Protein AF-A0A9P3GKH2-F1 (afdb_monomer)

Organism: NCBI:txid48140

InterPro domains:
  IPR001810 F-box domain [PF00646] (248-284)
  IPR001810 F-box domain [PS50181] (245-292)

Sequence (426 aa):
MILDISRRHGLNSVARSFLEDTHLGYELDCVAIGHFDATGEYEPCYHHGRTLHPTGDDAVVRRVSADSNDGEFQSVVDFEYGARVERDAPSTCYTDHGGWPCNIWVHVACWAYLQEWLACPLLPRTGRAGTPLSLAGELYEVAASRYEPPAPRCGALPCIDYGGTLGAYMGTEGQNYILGSRRGVKHIVKALEDGLRGMQLAPAIRKDSRYWMWIRPDIWPRALHQGPQQPTQLYISSSTMAQTRAALCSLPNELFPELLQHCQLEDLFALASTCKELHARVLDRGSLAHTLQLSMADRSSPLRWTLPVPSLREEWLVACEAMQTWLPAGSTTPPTSANVTSPATLPPLPLFDPAFPLAAFLRAYRDSDSMRSRRRRWELIKQWDVLFANYRRDGWERDDFVPPGTTWALDRDGILVCQCVPTEAS

Structure (mmCIF, N/CA/C/O backbone):
data_AF-A0A9P3GKH2-F1
#
_entry.id   AF-A0A9P3GKH2-F1
#
loop_
_atom_site.group_PDB
_atom_site.id
_atom_site.type_symbol
_atom_site.label_atom_id
_atom_site.label_alt_id
_atom_site.label_comp_id
_atom_site.label_asym_id
_atom_site.label_entity_id
_atom_site.label_seq_id
_atom_site.pdbx_PDB_ins_code
_atom_site.Cartn_x
_atom_site.Cartn_y
_atom_site.Cartn_z
_atom_site.occupancy
_atom_site.B_iso_or_equiv
_atom_site.auth_seq_id
_atom_site.auth_comp_id
_atom_site.auth_asym_id
_atom_site.auth_atom_id
_atom_site.pdbx_PDB_model_num
ATOM 1 N N . MET A 1 1 ? -12.157 -32.258 1.226 1.00 44.72 1 MET A N 1
ATOM 2 C CA . MET A 1 1 ? -13.234 -31.934 2.190 1.00 44.72 1 MET A CA 1
ATOM 3 C C . MET A 1 1 ? -13.998 -30.673 1.795 1.00 44.72 1 MET A C 1
ATOM 5 O O . MET A 1 1 ? -15.153 -30.819 1.445 1.00 44.72 1 MET A O 1
ATOM 9 N N . ILE A 1 2 ? -13.402 -29.471 1.750 1.00 42.59 2 ILE A N 1
ATOM 10 C CA . ILE A 1 2 ? -14.130 -28.242 1.344 1.00 42.59 2 ILE A CA 1
ATOM 11 C C . ILE A 1 2 ? -14.608 -28.302 -0.113 1.00 42.59 2 ILE A C 1
ATOM 13 O O . ILE A 1 2 ? -15.770 -28.031 -0.358 1.00 42.59 2 ILE A O 1
ATOM 17 N N . LEU A 1 3 ? -13.784 -28.765 -1.061 1.00 46.28 3 LEU A N 1
ATOM 18 C CA . LEU A 1 3 ? -14.221 -28.982 -2.454 1.00 46.28 3 LEU A CA 1
ATOM 19 C C . LEU A 1 3 ? -15.366 -30.008 -2.583 1.00 46.28 3 LEU A C 1
ATOM 21 O O . LEU A 1 3 ? -16.217 -29.880 -3.458 1.00 46.28 3 LEU A O 1
ATOM 25 N N . ASP A 1 4 ? -15.411 -30.997 -1.686 1.00 46.62 4 ASP A N 1
ATOM 26 C CA . ASP A 1 4 ? -16.463 -32.022 -1.646 1.00 46.62 4 ASP A CA 1
ATOM 27 C C . ASP A 1 4 ? -17.753 -31.457 -1.010 1.00 46.62 4 ASP A C 1
ATOM 29 O O . ASP A 1 4 ? -18.847 -31.667 -1.521 1.00 46.62 4 ASP A O 1
ATOM 33 N N . ILE A 1 5 ? -17.630 -30.619 0.026 1.00 52.16 5 ILE A N 1
ATOM 34 C CA . ILE A 1 5 ? -18.734 -29.838 0.617 1.00 52.16 5 ILE A CA 1
ATOM 35 C C . ILE A 1 5 ? -19.288 -28.831 -0.407 1.00 52.16 5 ILE A C 1
ATOM 37 O O . ILE A 1 5 ? -20.499 -28.747 -0.592 1.00 52.16 5 ILE A O 1
ATOM 41 N N . SER A 1 6 ? -18.424 -28.113 -1.129 1.00 48.78 6 SER A N 1
ATOM 42 C CA . SER A 1 6 ? -18.820 -27.139 -2.150 1.00 48.78 6 SER A CA 1
ATOM 43 C C . SER A 1 6 ? -19.542 -27.780 -3.329 1.00 48.78 6 SER A C 1
ATOM 45 O O . SER A 1 6 ? -20.548 -27.231 -3.781 1.00 48.78 6 SER A O 1
ATOM 47 N N . ARG A 1 7 ? -19.099 -28.966 -3.780 1.00 54.03 7 ARG A N 1
ATOM 48 C CA . ARG A 1 7 ? -19.808 -29.750 -4.805 1.00 54.03 7 ARG A CA 1
ATOM 49 C C . ARG A 1 7 ? -21.143 -30.297 -4.302 1.00 54.03 7 ARG A C 1
ATOM 51 O O . ARG A 1 7 ? -22.130 -30.198 -5.021 1.00 54.03 7 ARG A O 1
ATOM 58 N N . ARG A 1 8 ? -21.203 -30.837 -3.080 1.00 50.38 8 ARG A N 1
ATOM 59 C CA . ARG A 1 8 ? -22.434 -31.428 -2.516 1.00 50.38 8 ARG A CA 1
ATOM 60 C C . ARG A 1 8 ? -23.511 -30.401 -2.165 1.00 50.38 8 ARG A C 1
ATOM 62 O O . ARG A 1 8 ? -24.679 -30.767 -2.096 1.00 50.38 8 ARG A O 1
ATOM 69 N N . HIS A 1 9 ? -23.141 -29.138 -1.946 1.00 53.62 9 HIS A N 1
ATOM 70 C CA . HIS A 1 9 ? -24.063 -28.098 -1.476 1.00 53.62 9 HIS A CA 1
ATOM 71 C C . HIS A 1 9 ? -24.265 -26.922 -2.446 1.00 53.62 9 HIS A C 1
ATOM 73 O O . HIS A 1 9 ? -24.820 -25.905 -2.042 1.00 53.62 9 HIS A O 1
ATOM 79 N N . GLY A 1 10 ? -23.852 -27.044 -3.716 1.00 47.72 10 GLY A N 1
ATOM 80 C CA . GLY A 1 10 ? -24.195 -26.064 -4.758 1.00 47.72 10 GLY A CA 1
ATOM 81 C C . GLY A 1 10 ? -23.563 -24.677 -4.582 1.00 47.72 10 GLY A C 1
ATOM 82 O O . GLY A 1 10 ? -24.136 -23.685 -5.016 1.00 47.72 10 GLY A O 1
ATOM 83 N N . LEU A 1 11 ? -22.381 -24.586 -3.961 1.00 52.72 11 LEU A N 1
ATOM 84 C CA . LEU A 1 11 ? -21.753 -23.305 -3.591 1.00 52.72 11 LEU A CA 1
ATOM 85 C C . LEU A 1 11 ? -21.110 -22.532 -4.767 1.00 52.72 11 LEU A C 1
ATOM 87 O O . LEU A 1 11 ? -20.625 -21.421 -4.571 1.00 52.72 11 LEU A O 1
ATOM 91 N N . ASN A 1 12 ? -21.129 -23.070 -5.993 1.00 49.34 12 ASN A N 1
ATOM 92 C CA . ASN A 1 12 ? -20.573 -22.393 -7.176 1.00 49.34 12 ASN A CA 1
ATOM 93 C C . ASN A 1 12 ? -21.386 -21.161 -7.616 1.00 49.34 12 ASN A C 1
ATOM 95 O O . ASN A 1 12 ? -20.806 -20.209 -8.128 1.00 49.34 12 ASN A O 1
ATOM 99 N N . SER A 1 13 ? -22.708 -21.142 -7.409 1.00 44.91 13 SER A N 1
ATOM 100 C CA . SER A 1 13 ? -23.535 -19.956 -7.703 1.00 44.91 13 SER A CA 1
ATOM 101 C C . SER A 1 13 ? -23.258 -18.804 -6.733 1.00 44.91 13 SER A C 1
ATOM 103 O O . SER A 1 13 ? -23.345 -17.639 -7.105 1.00 44.91 13 SER A O 1
ATOM 105 N N . VAL A 1 14 ? -22.861 -19.145 -5.508 1.00 48.16 14 VAL A N 1
ATOM 106 C CA . VAL A 1 14 ? -22.559 -18.214 -4.420 1.00 48.16 14 VAL A CA 1
ATOM 107 C C . VAL A 1 14 ? -21.261 -17.462 -4.699 1.00 48.16 14 VAL A C 1
ATOM 109 O O . VAL A 1 14 ? -21.218 -16.253 -4.537 1.00 48.16 14 VAL A O 1
ATOM 112 N N . ALA A 1 15 ? -20.228 -18.153 -5.193 1.00 47.22 15 ALA A N 1
ATOM 113 C CA . ALA A 1 15 ? -18.990 -17.512 -5.640 1.00 47.22 15 ALA A CA 1
ATOM 114 C C . ALA A 1 15 ? -19.215 -16.541 -6.817 1.00 47.22 15 ALA A C 1
ATOM 116 O O . ALA A 1 15 ? -18.562 -15.506 -6.880 1.00 47.22 15 ALA A O 1
ATOM 117 N N . ARG A 1 16 ? -20.168 -16.846 -7.713 1.00 42.97 16 ARG A N 1
ATOM 118 C CA . ARG A 1 16 ? -20.504 -16.006 -8.875 1.00 42.97 16 ARG A CA 1
ATOM 119 C C . ARG A 1 16 ? -21.238 -14.721 -8.503 1.00 42.97 16 ARG A C 1
ATOM 121 O O . ARG A 1 16 ? -20.823 -13.665 -8.954 1.00 42.97 16 ARG A O 1
ATOM 128 N N . SER A 1 17 ? -22.260 -14.786 -7.642 1.00 44.62 17 SER A N 1
ATOM 129 C CA . SER A 1 17 ? -22.976 -13.568 -7.225 1.00 44.62 17 SER A CA 1
ATOM 130 C C . SER A 1 17 ? -22.097 -12.619 -6.400 1.00 44.62 17 SER A C 1
ATOM 132 O O . SER A 1 17 ? -22.443 -11.460 -6.234 1.00 44.62 17 SER A O 1
ATOM 134 N N . PHE A 1 18 ? -20.968 -13.095 -5.856 1.00 50.97 18 PHE A N 1
ATOM 135 C CA . PHE A 1 18 ? -20.014 -12.247 -5.139 1.00 50.97 18 PHE A CA 1
ATOM 136 C C . PHE A 1 18 ? -19.066 -11.454 -6.043 1.00 50.97 18 PHE A C 1
ATOM 138 O O . PHE A 1 18 ? -18.484 -10.488 -5.561 1.00 50.97 18 PHE A O 1
ATOM 145 N N . LEU A 1 19 ? -18.904 -11.848 -7.309 1.00 46.91 19 LEU A N 1
ATOM 146 C CA . LEU A 1 19 ? -18.127 -11.086 -8.294 1.00 46.91 19 LEU A CA 1
ATOM 147 C C . LEU A 1 19 ? -18.939 -9.912 -8.868 1.00 46.91 19 LEU A C 1
ATOM 149 O O . LEU A 1 19 ? -18.368 -8.938 -9.336 1.00 46.91 19 LEU A O 1
ATOM 153 N N . GLU A 1 20 ? -20.270 -9.972 -8.797 1.00 45.22 20 GLU A N 1
ATOM 154 C CA . GLU A 1 20 ? -21.156 -8.948 -9.367 1.00 45.22 20 GLU A CA 1
ATOM 155 C C . GLU A 1 20 ? -21.265 -7.678 -8.489 1.00 45.22 20 GLU A C 1
ATOM 157 O O . GLU A 1 20 ? -21.517 -6.599 -9.017 1.00 45.22 20 GLU A O 1
ATOM 162 N N . ASP A 1 21 ? -20.975 -7.758 -7.182 1.00 44.16 21 ASP A N 1
ATOM 163 C CA . ASP A 1 21 ? -20.990 -6.615 -6.240 1.00 44.16 21 ASP A CA 1
ATOM 164 C C . ASP A 1 21 ? -19.694 -5.757 -6.270 1.00 44.16 21 ASP A C 1
ATOM 166 O O . ASP A 1 21 ? -19.539 -4.820 -5.482 1.00 44.16 21 ASP A O 1
ATOM 170 N N . THR A 1 22 ? -18.735 -6.064 -7.153 1.00 47.91 22 THR A N 1
ATOM 171 C CA . THR A 1 22 ? -17.371 -5.486 -7.168 1.00 47.91 22 THR A CA 1
ATOM 172 C C . THR A 1 22 ? -17.052 -4.574 -8.361 1.00 47.91 22 THR A C 1
ATOM 174 O O . THR A 1 22 ? -15.887 -4.387 -8.682 1.00 47.91 22 THR A O 1
ATOM 177 N N . HIS A 1 23 ? -18.043 -3.991 -9.041 1.00 45.94 23 HIS A N 1
ATOM 178 C CA . HIS A 1 23 ? -17.785 -3.263 -10.292 1.00 45.94 23 HIS A CA 1
ATOM 179 C C . HIS A 1 23 ? -18.143 -1.769 -10.243 1.00 45.94 23 HIS A C 1
ATOM 181 O O . HIS A 1 23 ? -19.222 -1.359 -10.670 1.00 45.94 23 HIS A O 1
ATOM 187 N N . LEU A 1 24 ? -17.196 -0.931 -9.812 1.00 47.22 24 LEU A N 1
ATOM 188 C CA . LEU A 1 24 ? -17.058 0.444 -10.307 1.00 47.22 24 LEU A CA 1
ATOM 189 C C . LEU A 1 24 ? -15.862 0.464 -11.276 1.00 47.22 24 LEU A C 1
ATOM 191 O O . LEU A 1 24 ? -14.770 0.024 -10.932 1.00 47.22 24 LEU A O 1
ATOM 195 N N . GLY A 1 25 ? -16.077 0.918 -12.515 1.00 46.69 25 GLY A N 1
ATOM 196 C CA . GLY A 1 25 ? -15.230 0.690 -13.705 1.00 46.69 25 GLY A CA 1
ATOM 197 C C . GLY A 1 25 ? -13.763 1.166 -13.703 1.00 46.69 25 GLY A C 1
ATOM 198 O O . GLY A 1 25 ? -13.163 1.213 -14.769 1.00 46.69 25 GLY A O 1
ATOM 199 N N . TYR A 1 26 ? -13.174 1.504 -12.554 1.00 50.78 26 TYR A N 1
ATOM 200 C CA . TYR A 1 26 ? -11.737 1.772 -12.378 1.00 50.78 26 TYR A CA 1
ATOM 201 C C . TYR A 1 26 ? -11.004 0.664 -11.604 1.00 50.78 26 TYR A C 1
ATOM 203 O O . TYR A 1 26 ? -9.780 0.692 -11.490 1.00 50.78 26 TYR A O 1
ATOM 211 N N . GLU A 1 27 ? -11.742 -0.314 -11.074 1.00 63.34 27 GLU A N 1
ATOM 212 C CA . GLU A 1 27 ? -11.226 -1.443 -10.285 1.00 63.34 27 GLU A CA 1
ATOM 213 C C . GLU A 1 27 ? -10.505 -2.509 -11.111 1.00 63.34 27 GLU A C 1
ATOM 215 O O . GLU A 1 27 ? -10.065 -3.511 -10.560 1.00 63.34 27 GLU A O 1
ATOM 220 N N . LEU A 1 28 ? -10.403 -2.320 -12.423 1.00 73.75 28 LEU A N 1
ATOM 221 C CA . LEU A 1 28 ? -9.695 -3.237 -13.305 1.00 73.75 28 LEU A CA 1
ATOM 222 C C . LEU A 1 28 ? -8.482 -2.581 -13.951 1.00 73.75 28 LEU A C 1
ATOM 224 O O . LEU A 1 28 ? -7.775 -3.244 -14.682 1.00 73.75 28 LEU A O 1
ATOM 228 N N . ASP A 1 29 ? -8.187 -1.306 -13.709 1.00 87.75 29 ASP A N 1
ATOM 229 C CA . ASP A 1 29 ? -6.991 -0.736 -14.320 1.00 87.75 29 ASP A CA 1
ATOM 230 C C . ASP A 1 29 ? -5.737 -1.133 -13.521 1.00 87.75 29 ASP A C 1
ATOM 232 O O . ASP A 1 29 ? -5.700 -1.137 -12.281 1.00 87.75 29 ASP A O 1
ATOM 236 N N . CYS A 1 30 ? -4.662 -1.395 -14.252 1.00 90.38 30 CYS A N 1
ATOM 237 C CA . CYS A 1 30 ? -3.324 -1.615 -13.730 1.00 90.38 30 CYS A CA 1
ATOM 238 C C . CYS A 1 30 ? -2.389 -0.479 -14.158 1.00 90.38 30 CYS A C 1
ATOM 240 O O . CYS A 1 30 ? -2.664 0.295 -15.072 1.00 90.38 30 CYS A O 1
ATOM 242 N N . VAL A 1 31 ? -1.270 -0.366 -13.457 1.00 92.69 31 VAL A N 1
ATOM 243 C CA . VAL A 1 31 ? -0.137 0.492 -13.787 1.00 92.69 31 VAL A CA 1
ATOM 244 C C . VAL A 1 31 ? 0.989 -0.431 -14.223 1.00 92.69 31 VAL A C 1
ATOM 246 O O . VAL A 1 31 ? 1.534 -1.156 -13.393 1.00 92.69 31 VAL A O 1
ATOM 249 N N . ALA A 1 32 ? 1.298 -0.428 -15.513 1.00 92.94 32 ALA A N 1
ATOM 250 C CA . ALA A 1 32 ? 2.441 -1.113 -16.090 1.00 92.94 32 ALA A CA 1
ATOM 251 C C . ALA A 1 32 ? 3.663 -0.183 -16.041 1.00 92.94 32 ALA A C 1
ATOM 253 O O . ALA A 1 32 ? 3.565 1.004 -16.360 1.00 92.94 32 ALA A O 1
ATOM 254 N N . ILE A 1 33 ? 4.802 -0.708 -15.601 1.00 93.81 33 ILE A N 1
ATOM 255 C CA . ILE A 1 33 ? 6.040 0.039 -15.383 1.00 93.81 33 ILE A CA 1
ATOM 256 C C . ILE A 1 33 ? 7.192 -0.745 -15.997 1.00 93.81 33 ILE A C 1
ATOM 258 O O . ILE A 1 33 ? 7.394 -1.912 -15.661 1.00 93.81 33 ILE A O 1
ATOM 262 N N . GLY A 1 34 ? 7.972 -0.092 -16.850 1.00 92.25 34 GLY A N 1
ATOM 263 C CA . GLY A 1 34 ? 9.185 -0.673 -17.407 1.00 92.25 34 GLY A CA 1
ATOM 264 C C . GLY A 1 34 ? 9.549 -0.081 -18.760 1.00 92.25 34 GLY A C 1
ATOM 265 O O . GLY A 1 34 ? 9.302 1.095 -19.010 1.00 92.25 34 GLY A O 1
ATOM 266 N N . HIS A 1 35 ? 10.159 -0.891 -19.614 1.00 89.75 35 HIS A N 1
ATOM 267 C CA . HIS A 1 35 ? 10.641 -0.497 -20.934 1.00 89.75 35 HIS A CA 1
ATOM 268 C C . HIS A 1 35 ? 9.861 -1.277 -21.973 1.00 89.75 35 HIS A C 1
ATOM 270 O O . HIS A 1 35 ? 9.882 -2.506 -21.973 1.00 89.75 35 HIS A O 1
ATOM 276 N N . PHE A 1 36 ? 9.116 -0.552 -22.798 1.00 88.44 36 PHE A N 1
ATOM 277 C CA . PHE A 1 36 ? 8.175 -1.127 -23.745 1.00 88.44 36 PHE A CA 1
ATOM 278 C C . PHE A 1 36 ? 8.579 -0.711 -25.154 1.00 88.44 36 PHE A C 1
ATOM 280 O O . PHE A 1 36 ? 8.615 0.492 -25.432 1.00 88.44 36 PHE A O 1
ATOM 287 N N . ASP A 1 37 ? 8.828 -1.683 -26.024 1.00 86.25 37 ASP A N 1
ATOM 288 C CA . ASP A 1 37 ? 9.099 -1.427 -27.434 1.00 86.25 37 ASP A CA 1
ATOM 289 C C . ASP A 1 37 ? 7.827 -0.977 -28.188 1.00 86.25 37 ASP A C 1
ATOM 291 O O . ASP A 1 37 ? 6.753 -0.742 -27.612 1.00 86.25 37 ASP A O 1
ATOM 295 N N . ALA A 1 38 ? 7.935 -0.852 -29.513 1.00 84.81 38 ALA A N 1
ATOM 296 C CA . ALA A 1 38 ? 6.815 -0.488 -30.379 1.00 84.81 38 ALA A CA 1
ATOM 297 C C . ALA A 1 38 ? 5.671 -1.523 -30.389 1.00 84.81 38 ALA A C 1
ATOM 299 O O . ALA A 1 38 ? 4.542 -1.175 -30.733 1.00 84.81 38 ALA A O 1
ATOM 300 N N . THR A 1 39 ? 5.951 -2.774 -30.020 1.00 85.62 39 THR A N 1
ATOM 301 C CA . THR A 1 39 ? 4.972 -3.861 -29.880 1.00 85.62 39 THR A CA 1
ATOM 302 C C . THR A 1 39 ? 4.416 -3.972 -28.461 1.00 85.62 39 THR A C 1
ATOM 304 O O . THR A 1 39 ? 3.519 -4.773 -28.215 1.00 85.62 39 THR A O 1
ATOM 307 N N . GLY A 1 40 ? 4.908 -3.149 -27.530 1.00 85.00 40 GLY A N 1
ATOM 308 C CA . GLY A 1 40 ? 4.523 -3.211 -26.129 1.00 85.00 40 GLY A CA 1
ATOM 309 C C . GLY A 1 40 ? 5.265 -4.264 -25.320 1.00 85.00 40 GLY A C 1
ATOM 310 O O . GLY A 1 40 ? 4.942 -4.431 -24.145 1.00 85.00 40 GLY A O 1
ATOM 311 N N . GLU A 1 41 ? 6.231 -4.959 -25.910 1.00 86.12 41 GLU A N 1
ATOM 312 C CA . GLU A 1 41 ? 7.030 -5.974 -25.237 1.00 86.12 41 GLU A CA 1
ATOM 313 C C . GLU A 1 41 ? 8.217 -5.373 -24.490 1.00 86.12 41 GLU A C 1
ATOM 315 O O . GLU A 1 41 ? 8.580 -4.211 -24.673 1.00 86.12 41 GLU A O 1
ATOM 320 N N . TYR A 1 42 ? 8.814 -6.164 -23.597 1.00 85.31 42 TYR A N 1
ATOM 321 C CA . TYR A 1 42 ? 10.015 -5.748 -22.886 1.00 85.31 42 TYR A CA 1
ATOM 322 C C . TYR A 1 42 ? 11.201 -5.574 -23.840 1.00 85.31 42 TYR A C 1
ATOM 324 O O . TYR A 1 42 ? 11.645 -6.543 -24.454 1.00 85.31 42 TYR A O 1
ATOM 332 N N . GLU A 1 43 ? 11.767 -4.366 -23.883 1.00 81.50 43 GLU A N 1
ATOM 333 C CA . GLU A 1 43 ? 12.958 -4.068 -24.681 1.00 81.50 43 GLU A CA 1
ATOM 334 C C . GLU A 1 43 ? 14.232 -4.133 -23.816 1.00 81.50 43 GLU A C 1
ATOM 336 O O . GLU A 1 43 ? 14.458 -3.254 -22.972 1.00 81.50 43 GLU A O 1
ATOM 341 N N . PRO A 1 44 ? 15.091 -5.158 -23.974 1.00 80.25 44 PRO A N 1
ATOM 342 C CA . PRO A 1 44 ? 16.379 -5.179 -23.302 1.00 80.25 44 PRO A CA 1
ATOM 343 C C . PRO A 1 44 ? 17.369 -4.215 -23.966 1.00 80.25 44 PRO A C 1
ATOM 345 O O . PRO A 1 44 ? 17.287 -3.893 -25.148 1.00 80.25 44 PRO A O 1
ATOM 348 N N . CYS A 1 45 ? 18.384 -3.813 -23.211 1.00 78.38 45 CYS A N 1
ATOM 349 C CA . CYS A 1 45 ? 19.492 -3.015 -23.714 1.00 78.38 45 CYS A CA 1
ATOM 350 C C . CYS A 1 45 ? 20.662 -3.906 -24.156 1.00 78.38 45 CYS A C 1
ATOM 352 O O . CYS A 1 45 ? 21.018 -4.860 -23.462 1.00 78.38 45 CYS A O 1
ATOM 354 N N . TYR A 1 46 ? 21.343 -3.551 -25.249 1.00 79.62 46 TYR A N 1
ATOM 355 C CA . TYR A 1 46 ? 22.556 -4.253 -25.687 1.00 79.62 46 TYR A CA 1
ATOM 356 C C . TYR A 1 46 ? 23.808 -3.402 -25.447 1.00 79.62 46 TYR A C 1
ATOM 358 O O . TYR A 1 46 ? 24.045 -2.382 -26.099 1.00 79.62 46 TYR A O 1
ATOM 366 N N . HIS A 1 47 ? 24.645 -3.841 -24.506 1.00 77.56 47 HIS A N 1
ATOM 367 C CA . HIS A 1 47 ? 25.888 -3.174 -24.121 1.00 77.56 47 HIS A CA 1
ATOM 368 C C . HIS A 1 47 ? 27.083 -4.091 -24.401 1.00 77.56 47 HIS A C 1
ATOM 370 O O . HIS A 1 47 ? 27.248 -5.127 -23.759 1.00 77.56 47 HIS A O 1
ATOM 376 N N . HIS A 1 48 ? 27.905 -3.739 -25.397 1.00 80.00 48 HIS A N 1
ATOM 377 C CA . HIS A 1 48 ? 29.069 -4.532 -25.829 1.00 80.00 48 HIS A CA 1
ATOM 378 C C . HIS A 1 48 ? 28.758 -6.021 -26.090 1.00 80.00 48 HIS A C 1
ATOM 380 O O . HIS A 1 48 ? 29.515 -6.910 -25.703 1.00 80.00 48 HIS A O 1
ATOM 386 N N . GLY A 1 49 ? 27.617 -6.306 -26.727 1.00 77.69 49 GLY A N 1
ATOM 387 C CA . GLY A 1 49 ? 27.178 -7.673 -27.030 1.00 77.69 49 GLY A CA 1
ATOM 388 C C . GLY A 1 49 ? 26.604 -8.444 -25.836 1.00 77.69 49 GLY A C 1
ATOM 389 O O . GLY A 1 49 ? 26.235 -9.605 -25.993 1.00 77.69 49 GLY A O 1
ATOM 390 N N . ARG A 1 50 ? 26.498 -7.816 -24.657 1.00 80.06 50 ARG A N 1
ATOM 391 C CA . ARG A 1 50 ? 25.760 -8.346 -23.506 1.00 80.06 50 ARG A CA 1
ATOM 392 C C . ARG A 1 50 ? 24.364 -7.743 -23.460 1.00 80.06 50 ARG A C 1
ATOM 394 O O . ARG A 1 50 ? 24.202 -6.533 -23.607 1.00 80.06 50 ARG A O 1
ATOM 401 N N . THR A 1 51 ? 23.374 -8.591 -23.224 1.00 82.38 51 THR A N 1
ATOM 402 C CA . THR A 1 51 ? 22.006 -8.169 -22.924 1.00 82.38 51 THR A CA 1
ATOM 403 C C . THR A 1 51 ? 21.952 -7.729 -21.465 1.00 82.38 51 THR A C 1
ATOM 405 O O . THR A 1 51 ? 22.210 -8.537 -20.576 1.00 82.38 51 THR A O 1
ATOM 408 N N . LEU A 1 52 ? 21.662 -6.453 -21.234 1.00 84.19 52 LEU A N 1
ATOM 409 C CA . LEU A 1 52 ? 21.514 -5.836 -19.919 1.00 84.19 52 LEU A CA 1
ATOM 410 C C . LEU A 1 52 ? 20.114 -5.237 -19.779 1.00 84.19 52 LEU A C 1
ATOM 412 O O . LEU A 1 52 ? 19.434 -4.937 -20.762 1.00 84.19 52 LEU A O 1
ATOM 416 N N . HIS A 1 53 ? 19.705 -5.004 -18.542 1.00 84.88 53 HIS A N 1
ATOM 417 C CA . HIS A 1 53 ? 18.477 -4.305 -18.224 1.00 84.88 53 HIS A CA 1
ATOM 418 C C . HIS A 1 53 ? 18.687 -2.787 -18.325 1.00 84.88 53 HIS A C 1
ATOM 420 O O . HIS A 1 53 ? 19.671 -2.256 -17.789 1.00 84.88 53 HIS A O 1
ATOM 426 N N . PRO A 1 54 ? 17.772 -2.053 -18.982 1.00 86.50 54 PRO A N 1
ATOM 427 C CA . PRO A 1 54 ? 17.726 -0.606 -18.842 1.00 86.50 54 PRO A CA 1
ATOM 428 C C . PRO A 1 54 ? 17.572 -0.229 -17.360 1.00 86.50 54 PRO A C 1
ATOM 430 O O . PRO A 1 54 ? 16.996 -0.997 -16.589 1.00 86.50 54 PRO A O 1
ATOM 433 N N . THR A 1 55 ? 18.059 0.946 -16.959 1.00 88.94 55 THR A N 1
ATOM 434 C CA . THR A 1 55 ? 17.831 1.487 -15.606 1.00 88.94 55 THR A CA 1
ATOM 435 C C . THR A 1 55 ? 16.425 2.079 -15.470 1.00 88.94 55 THR A C 1
ATOM 437 O O . THR A 1 55 ? 15.697 2.259 -16.448 1.00 88.94 55 THR A O 1
A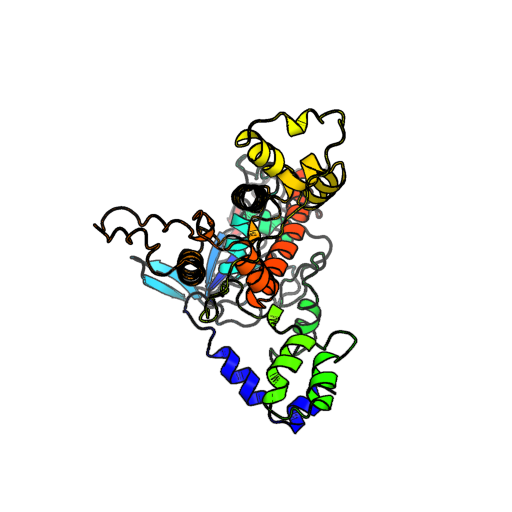TOM 440 N N . GLY A 1 56 ? 16.041 2.405 -14.242 1.00 90.25 56 GLY A N 1
ATOM 441 C CA . GLY A 1 56 ? 14.780 3.049 -13.897 1.00 90.25 56 GLY A CA 1
ATOM 442 C C . GLY A 1 56 ? 14.685 4.521 -14.302 1.00 90.25 56 GLY A C 1
ATOM 443 O O . GLY A 1 56 ? 13.622 5.108 -14.119 1.00 90.25 56 GLY A O 1
ATOM 444 N N . ASP A 1 57 ? 15.756 5.119 -14.839 1.00 88.62 57 ASP A N 1
ATOM 445 C CA . ASP A 1 57 ? 15.774 6.508 -15.327 1.00 88.62 57 ASP A CA 1
ATOM 446 C C . ASP A 1 57 ? 14.682 6.760 -16.367 1.00 88.62 57 ASP A C 1
ATOM 448 O O . ASP A 1 57 ? 13.912 7.712 -16.252 1.00 88.62 57 ASP A O 1
ATOM 452 N N . ASP A 1 58 ? 14.602 5.858 -17.343 1.00 85.00 58 ASP A N 1
ATOM 453 C CA . ASP A 1 58 ? 13.717 5.979 -18.498 1.00 85.00 58 ASP A CA 1
ATOM 454 C C . ASP A 1 58 ? 12.535 5.000 -18.407 1.00 85.00 58 ASP A C 1
ATOM 456 O O . ASP A 1 58 ? 11.872 4.722 -19.403 1.00 85.00 58 ASP A O 1
ATOM 460 N N . ALA A 1 59 ? 12.268 4.454 -17.211 1.00 91.00 59 ALA A N 1
ATOM 461 C CA . ALA A 1 59 ? 11.138 3.556 -17.005 1.00 91.00 59 ALA A CA 1
ATOM 462 C C . ALA A 1 59 ? 9.822 4.288 -17.307 1.00 91.00 59 ALA A C 1
ATOM 464 O O . ALA A 1 59 ? 9.462 5.284 -16.673 1.00 91.00 59 ALA A O 1
ATOM 465 N N . VAL A 1 60 ? 9.083 3.757 -18.272 1.00 92.75 60 VAL A N 1
ATOM 466 C CA . VAL A 1 60 ? 7.800 4.281 -18.720 1.00 92.75 60 VAL A CA 1
ATOM 467 C C . VAL A 1 60 ? 6.701 3.757 -17.806 1.00 92.75 60 VAL A C 1
ATOM 469 O O . VAL A 1 60 ? 6.674 2.580 -17.449 1.00 92.75 60 VAL A O 1
ATOM 472 N N . VAL A 1 61 ? 5.764 4.635 -17.454 1.00 94.50 61 VAL A N 1
ATOM 473 C CA . VAL A 1 61 ? 4.559 4.289 -16.697 1.00 94.50 61 VAL A CA 1
ATOM 474 C C . VAL A 1 61 ? 3.358 4.388 -17.626 1.00 94.50 61 VAL A C 1
ATOM 476 O O . VAL A 1 61 ? 3.072 5.462 -18.153 1.00 94.50 61 VAL A O 1
ATOM 479 N N . ARG A 1 62 ? 2.643 3.280 -17.813 1.00 93.44 62 ARG A N 1
ATOM 480 C CA . ARG A 1 62 ? 1.401 3.206 -18.592 1.00 93.44 62 ARG A CA 1
ATOM 481 C C . ARG A 1 62 ? 0.272 2.758 -17.677 1.00 93.44 62 ARG A C 1
ATOM 483 O O . ARG A 1 62 ? 0.438 1.825 -16.897 1.00 93.44 62 ARG A O 1
ATOM 490 N N . ARG A 1 63 ? -0.891 3.395 -17.767 1.00 93.00 63 ARG A N 1
ATOM 491 C CA . ARG A 1 63 ? -2.116 2.820 -17.203 1.00 93.00 63 ARG A CA 1
ATOM 492 C C . ARG A 1 63 ? -2.703 1.882 -18.250 1.00 93.00 63 ARG A C 1
ATOM 494 O O . ARG A 1 63 ? -2.742 2.245 -19.417 1.00 93.00 63 ARG A O 1
ATOM 501 N N . VAL A 1 64 ? -3.115 0.687 -17.858 1.00 91.44 64 VAL A N 1
ATOM 502 C CA . VAL A 1 64 ? -3.537 -0.383 -18.774 1.00 91.44 64 VAL A CA 1
ATOM 503 C C . VAL A 1 64 ? -4.808 -1.057 -18.259 1.00 91.44 64 VAL A C 1
ATOM 505 O O . VAL A 1 64 ? -5.013 -1.106 -17.045 1.00 91.44 64 VAL A O 1
ATOM 508 N N . SER A 1 65 ? -5.665 -1.554 -19.153 1.00 89.06 65 SER A N 1
ATOM 509 C CA . SER A 1 65 ? -6.898 -2.262 -18.763 1.00 89.06 65 SER A CA 1
ATOM 510 C C . SER A 1 65 ? -6.582 -3.711 -18.380 1.00 89.06 65 SER A C 1
ATOM 512 O O . SER A 1 65 ? -5.972 -4.412 -19.182 1.00 89.06 65 SER A O 1
ATOM 514 N N . ALA A 1 66 ? -6.991 -4.203 -17.201 1.00 74.81 66 ALA A N 1
ATOM 515 C CA . ALA A 1 66 ? -6.748 -5.592 -16.767 1.00 74.81 66 ALA A CA 1
ATOM 516 C C . ALA A 1 66 ? -7.710 -6.620 -17.377 1.00 74.81 66 ALA A C 1
ATOM 518 O O . ALA A 1 66 ? -7.992 -7.649 -16.763 1.00 74.81 66 ALA A O 1
ATOM 519 N N . ASP A 1 67 ? -8.171 -6.385 -18.605 1.00 66.88 67 ASP A N 1
ATOM 520 C CA . ASP A 1 67 ? -8.909 -7.384 -19.385 1.00 66.88 67 ASP A CA 1
ATOM 521 C C . ASP A 1 67 ? -8.037 -8.601 -19.757 1.00 66.88 67 ASP A C 1
ATOM 523 O O . ASP A 1 67 ? -8.516 -9.564 -20.359 1.00 66.88 67 ASP A O 1
ATOM 527 N N . SER A 1 68 ? -6.755 -8.584 -19.384 1.00 56.81 68 SER A N 1
ATOM 528 C CA . SER A 1 68 ? -5.788 -9.611 -19.713 1.00 56.81 68 SER A CA 1
ATOM 529 C C . SER A 1 68 ? -5.444 -10.571 -18.585 1.00 56.81 68 SER A C 1
ATOM 531 O O . SER A 1 68 ? -5.239 -10.212 -17.424 1.00 56.81 68 SER A O 1
ATOM 533 N N . ASN A 1 69 ? -5.315 -11.835 -18.972 1.00 63.09 69 ASN A N 1
ATOM 534 C CA . ASN A 1 69 ? -4.745 -12.868 -18.128 1.00 63.09 69 ASN A CA 1
ATOM 535 C C . ASN A 1 69 ? -3.212 -12.746 -18.149 1.00 63.09 69 ASN A C 1
ATOM 537 O O . ASN A 1 69 ? -2.621 -12.457 -19.183 1.00 63.09 69 ASN A O 1
ATOM 541 N N . ASP A 1 70 ? -2.578 -12.985 -17.001 1.00 69.38 70 ASP A N 1
ATOM 542 C CA . ASP A 1 70 ? -1.129 -13.214 -16.871 1.00 69.38 70 ASP A CA 1
ATOM 543 C C . ASP A 1 70 ? -0.191 -12.055 -17.290 1.00 69.38 70 ASP A C 1
ATOM 545 O O . ASP A 1 70 ? 0.994 -12.266 -17.541 1.00 69.38 70 ASP A O 1
ATOM 549 N N . GLY A 1 71 ? -0.678 -10.806 -17.272 1.00 74.81 71 GLY A N 1
ATOM 550 C CA . GLY A 1 71 ? 0.158 -9.608 -17.447 1.00 74.81 71 GLY A CA 1
ATOM 551 C C . GLY A 1 71 ? 0.351 -9.137 -18.894 1.00 74.81 71 GLY A C 1
ATOM 552 O O . GLY A 1 71 ? 1.295 -8.392 -19.156 1.00 74.81 71 GLY A O 1
ATOM 553 N N . GLU A 1 72 ? -0.515 -9.552 -19.822 1.00 83.94 72 GLU A N 1
ATOM 554 C CA . GLU A 1 72 ? -0.482 -9.175 -21.246 1.00 83.94 72 GLU A CA 1
ATOM 555 C C . GLU A 1 72 ? -1.582 -8.164 -21.606 1.00 83.94 72 GLU A C 1
ATOM 557 O O . GLU A 1 72 ? -2.653 -8.528 -22.064 1.00 83.94 72 GLU A O 1
ATOM 562 N N . PHE A 1 73 ? -1.383 -6.874 -21.389 1.00 87.69 73 PHE A N 1
ATOM 563 C CA . PHE A 1 73 ? -2.442 -5.879 -21.568 1.00 87.69 73 PHE A CA 1
ATOM 564 C C . PHE A 1 73 ? -2.602 -5.452 -23.036 1.00 87.69 73 PHE A C 1
ATOM 566 O O . PHE A 1 73 ? -1.619 -5.118 -23.688 1.00 87.69 73 PHE A O 1
ATOM 573 N N . GLN A 1 74 ? -3.837 -5.426 -23.549 1.00 88.31 74 GLN A N 1
ATOM 574 C CA . GLN A 1 74 ? -4.124 -5.046 -24.946 1.00 88.31 74 GLN A CA 1
ATOM 575 C C . GLN A 1 74 ? -4.328 -3.538 -25.134 1.00 88.31 74 GLN A C 1
ATOM 577 O O . GLN A 1 74 ? -4.061 -3.004 -26.208 1.00 88.31 74 GLN A O 1
ATOM 582 N N . SER A 1 75 ? -4.794 -2.842 -24.095 1.00 90.50 75 SER A N 1
ATOM 583 C CA . SER A 1 75 ? -5.106 -1.419 -24.175 1.00 90.50 75 SER A CA 1
ATOM 584 C C . SER A 1 75 ? -4.382 -0.596 -23.116 1.00 90.50 75 SER A C 1
ATOM 586 O O . SER A 1 75 ? -4.270 -0.975 -21.943 1.00 90.50 75 SER A O 1
ATOM 588 N N . VAL A 1 76 ? -3.924 0.580 -23.543 1.00 91.94 76 VAL A N 1
ATOM 589 C CA . VAL A 1 76 ? -3.484 1.662 -22.661 1.00 91.94 76 VAL A CA 1
ATOM 590 C C . VAL A 1 76 ? -4.682 2.565 -22.384 1.00 91.94 76 VAL A C 1
ATOM 592 O O . VAL A 1 76 ? -5.454 2.907 -23.281 1.00 91.94 76 VAL A O 1
ATOM 595 N N . VAL A 1 77 ? -4.839 2.942 -21.121 1.00 91.81 77 VAL A N 1
ATOM 596 C CA . VAL A 1 77 ? -5.941 3.757 -20.616 1.00 91.81 77 VAL A CA 1
ATOM 597 C C . VAL A 1 77 ? -5.460 5.190 -20.418 1.00 91.81 77 VAL A C 1
ATOM 599 O O . VAL A 1 77 ? -4.669 5.474 -19.519 1.00 91.81 77 VAL A O 1
ATOM 602 N N . ASP A 1 78 ? -6.009 6.101 -21.210 1.00 90.75 78 ASP A N 1
AT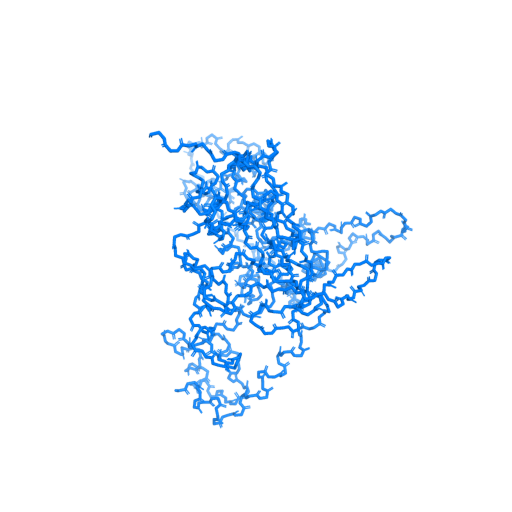OM 603 C CA . ASP A 1 78 ? -5.797 7.542 -21.121 1.00 90.75 78 ASP A CA 1
ATOM 604 C C . ASP A 1 78 ? -7.050 8.260 -20.588 1.00 90.75 78 ASP A C 1
ATOM 606 O O . ASP A 1 78 ? -8.142 7.692 -20.483 1.00 90.75 78 ASP A O 1
ATOM 610 N N . PHE A 1 79 ? -6.896 9.542 -20.238 1.00 87.06 79 PHE A N 1
ATOM 611 C CA . PHE A 1 79 ? -8.007 10.411 -19.845 1.00 87.06 79 PHE A CA 1
ATOM 612 C C . PHE A 1 79 ? -8.024 11.676 -20.697 1.00 87.06 79 PHE A C 1
ATOM 614 O O . PHE A 1 79 ? -7.208 12.579 -20.511 1.00 87.06 79 PHE A O 1
ATOM 621 N N . GLU A 1 80 ? -8.995 11.770 -21.601 1.00 89.38 80 GLU A N 1
ATOM 622 C CA . GLU A 1 80 ? -9.207 12.942 -22.448 1.00 89.38 80 GLU A CA 1
ATOM 623 C C . GLU A 1 80 ? -10.423 13.711 -21.935 1.00 89.38 80 GLU A C 1
ATOM 625 O O . GLU A 1 80 ? -11.525 13.174 -21.848 1.00 89.38 80 GLU A O 1
ATOM 630 N N . TYR A 1 81 ? -10.230 14.972 -21.539 1.00 87.44 81 TYR A N 1
ATOM 631 C CA . TYR A 1 81 ? -11.298 15.810 -20.968 1.00 87.44 81 TYR A CA 1
ATOM 632 C C . TYR A 1 81 ? -12.022 15.173 -19.764 1.00 87.44 81 TYR A C 1
ATOM 634 O O . TYR A 1 81 ? -13.201 15.426 -19.525 1.00 87.44 81 TYR A O 1
ATOM 642 N N . GLY A 1 82 ? -11.312 14.343 -18.993 1.00 78.75 82 GLY A N 1
ATOM 643 C CA . GLY A 1 82 ? -11.860 13.614 -17.846 1.00 78.75 82 GLY A CA 1
ATOM 644 C C . GLY A 1 82 ? -12.645 12.348 -18.206 1.00 78.75 82 GLY A C 1
ATOM 645 O O . GLY A 1 82 ? -13.070 11.637 -17.300 1.00 78.75 82 GLY A O 1
ATOM 646 N N . ALA A 1 83 ? -12.811 12.037 -19.494 1.00 82.62 83 ALA A N 1
ATOM 647 C CA . ALA A 1 83 ? -13.369 10.773 -19.950 1.00 82.62 83 ALA A CA 1
ATOM 648 C C . ALA A 1 83 ? -12.258 9.730 -20.113 1.00 82.62 83 ALA A C 1
ATOM 650 O O . ALA A 1 83 ? -11.188 10.030 -20.640 1.00 82.62 83 ALA A O 1
ATOM 651 N N . ARG A 1 84 ? -12.528 8.501 -19.667 1.00 86.88 84 ARG A N 1
ATOM 652 C CA . ARG A 1 84 ? -11.646 7.347 -19.872 1.00 86.88 84 ARG A CA 1
ATOM 653 C C . ARG A 1 84 ? -11.641 6.982 -21.358 1.00 86.88 84 ARG A C 1
ATOM 655 O O . ARG A 1 84 ? -12.704 6.721 -21.920 1.00 86.88 84 ARG A O 1
ATOM 662 N N . VAL A 1 85 ? -10.462 6.957 -21.969 1.00 91.00 85 VAL A N 1
ATOM 663 C CA . VAL A 1 85 ? -10.250 6.579 -23.370 1.00 91.00 85 VAL A CA 1
ATOM 664 C C . VAL A 1 85 ? -9.290 5.401 -23.399 1.00 91.00 85 VAL A C 1
ATOM 666 O O . VAL A 1 85 ? -8.184 5.489 -22.879 1.00 91.00 85 VAL A O 1
ATOM 669 N N . GLU A 1 86 ? -9.712 4.293 -23.997 1.00 91.88 86 GLU A N 1
ATOM 670 C CA . GLU A 1 86 ? -8.824 3.163 -24.254 1.00 91.88 86 GLU A CA 1
ATOM 671 C C . GLU A 1 86 ? -8.232 3.279 -25.652 1.00 91.88 86 GLU A C 1
ATOM 673 O O . GLU A 1 86 ? -8.946 3.551 -26.620 1.00 91.88 86 GLU A O 1
ATOM 678 N N . ARG A 1 87 ? -6.924 3.063 -25.753 1.00 91.44 87 ARG A N 1
ATOM 679 C CA . ARG A 1 87 ? -6.204 2.997 -27.020 1.00 91.44 87 ARG A CA 1
ATOM 680 C C . ARG A 1 87 ? -5.616 1.608 -27.175 1.00 91.44 87 ARG A C 1
ATOM 682 O O . ARG A 1 87 ? -5.008 1.095 -26.239 1.00 91.44 87 ARG A O 1
ATOM 689 N N . ASP A 1 88 ? -5.803 1.035 -28.358 1.00 90.25 88 ASP A N 1
ATOM 690 C CA . ASP A 1 88 ? -5.195 -0.236 -28.738 1.00 90.25 88 ASP A CA 1
ATOM 691 C C . ASP A 1 88 ? -3.676 -0.051 -28.807 1.00 90.25 88 ASP A C 1
ATOM 693 O O . ASP A 1 88 ? -3.147 0.650 -29.675 1.00 90.25 88 ASP A O 1
ATOM 697 N N . ALA A 1 89 ? -3.008 -0.556 -27.780 1.00 88.38 89 ALA A N 1
ATOM 698 C CA . ALA A 1 89 ? -1.605 -0.324 -27.501 1.00 88.38 89 ALA A CA 1
ATOM 699 C C . ALA A 1 89 ? -1.149 -1.457 -26.580 1.00 88.38 89 ALA A C 1
ATOM 701 O O . ALA A 1 89 ? -1.266 -1.333 -25.354 1.00 88.38 89 ALA A O 1
ATOM 702 N N . PRO A 1 90 ? -0.658 -2.570 -27.147 1.00 86.69 90 PRO A N 1
ATOM 703 C CA . PRO A 1 90 ? -0.201 -3.693 -26.350 1.00 86.69 90 PRO A CA 1
ATOM 704 C C . PRO A 1 90 ? 0.850 -3.248 -25.328 1.00 86.69 90 PRO A C 1
ATOM 706 O O . PRO A 1 90 ? 1.603 -2.287 -25.523 1.00 86.69 90 PRO A O 1
ATOM 709 N N . SER A 1 91 ? 0.846 -3.895 -24.171 1.00 86.50 91 SER A N 1
ATOM 710 C CA . SER A 1 91 ? 1.804 -3.692 -23.090 1.00 86.50 91 SER A CA 1
ATOM 711 C C . SER A 1 91 ? 1.937 -4.998 -22.325 1.00 86.50 91 SER A C 1
ATOM 713 O O . SER A 1 91 ? 0.992 -5.432 -21.672 1.00 86.50 91 SER A O 1
ATOM 715 N N . THR A 1 92 ? 3.103 -5.629 -22.380 1.00 85.06 92 THR A N 1
ATOM 716 C CA . THR A 1 92 ? 3.341 -6.905 -21.712 1.00 85.06 92 THR A CA 1
ATOM 717 C C . THR A 1 92 ? 4.305 -6.733 -20.544 1.00 85.06 92 THR A C 1
ATOM 719 O O . THR A 1 92 ? 5.343 -6.066 -20.603 1.00 85.06 92 THR A O 1
ATOM 722 N N . CYS A 1 93 ? 3.918 -7.332 -19.425 1.00 80.00 93 CYS A N 1
ATOM 723 C CA . CYS A 1 93 ? 4.721 -7.440 -18.211 1.00 80.00 93 CYS A CA 1
ATOM 724 C C . CYS A 1 93 ? 5.155 -8.887 -17.944 1.00 80.00 93 CYS A C 1
ATOM 726 O O . CYS A 1 93 ? 5.601 -9.236 -16.853 1.00 80.00 93 CYS A O 1
ATOM 728 N N . TYR A 1 94 ? 4.996 -9.737 -18.950 1.00 74.62 94 TYR A N 1
ATOM 729 C CA . TYR A 1 94 ? 5.411 -11.123 -18.968 1.00 74.62 94 TYR A CA 1
ATOM 730 C C . TYR A 1 94 ? 6.213 -11.364 -20.249 1.00 74.62 94 TYR A C 1
ATOM 732 O O . TYR A 1 94 ? 5.963 -10.730 -21.271 1.00 74.62 94 TYR A O 1
ATOM 740 N N . THR A 1 95 ? 7.198 -12.256 -20.185 1.00 59.03 95 THR A N 1
ATOM 741 C CA . THR A 1 95 ? 8.028 -12.642 -21.328 1.00 59.03 95 THR A CA 1
ATOM 742 C C . THR A 1 95 ? 7.906 -14.147 -21.547 1.00 59.03 95 THR A C 1
ATOM 744 O O . THR A 1 95 ? 8.284 -14.947 -20.692 1.00 59.03 95 THR A O 1
ATOM 747 N N . ASP A 1 96 ? 7.431 -14.553 -22.724 1.00 57.59 96 ASP A N 1
ATOM 748 C CA . ASP A 1 96 ? 7.373 -15.969 -23.123 1.00 57.59 96 ASP A CA 1
ATOM 749 C C . ASP A 1 96 ? 8.748 -16.547 -23.509 1.00 57.59 96 ASP A C 1
ATOM 751 O O . ASP A 1 96 ? 8.902 -17.749 -23.726 1.00 57.59 96 ASP A O 1
ATOM 755 N N . HIS A 1 97 ? 9.780 -15.707 -23.613 1.00 52.22 97 HIS A N 1
ATOM 756 C CA . HIS A 1 97 ? 11.035 -16.043 -24.295 1.00 52.22 97 HIS A CA 1
ATOM 757 C C . HIS A 1 97 ? 12.201 -16.429 -23.378 1.00 52.22 97 HIS A C 1
ATOM 759 O O . HIS A 1 97 ? 13.361 -16.270 -23.746 1.00 52.22 97 HIS A O 1
ATOM 765 N N . GLY A 1 98 ? 11.931 -16.943 -22.174 1.00 53.38 98 GLY A N 1
ATOM 766 C CA . GLY A 1 98 ? 12.977 -17.442 -21.264 1.00 53.38 98 GLY A CA 1
ATOM 767 C C . GLY A 1 98 ? 13.958 -16.375 -20.742 1.00 53.38 98 GLY A C 1
ATOM 768 O O . GLY A 1 98 ? 14.852 -16.700 -19.962 1.00 53.38 98 GLY A O 1
ATOM 769 N N . GLY A 1 99 ? 13.785 -15.113 -21.145 1.00 61.56 99 GLY A N 1
ATOM 770 C CA . GLY A 1 99 ? 14.426 -13.938 -20.564 1.00 61.56 99 GLY A CA 1
ATOM 771 C C . GLY A 1 99 ? 13.684 -13.470 -19.315 1.00 61.56 99 GLY A C 1
ATOM 772 O O . GLY A 1 99 ? 12.489 -13.720 -19.167 1.00 61.56 99 GLY A O 1
ATOM 773 N N . TRP A 1 100 ? 14.402 -12.801 -18.414 1.00 65.62 100 TRP A N 1
ATOM 774 C CA . TRP A 1 100 ? 13.855 -12.284 -17.162 1.00 65.62 100 TRP A CA 1
ATOM 775 C C . TRP A 1 100 ? 12.969 -11.069 -17.481 1.00 65.62 100 TRP A C 1
ATOM 777 O O . TRP A 1 100 ? 13.511 -10.059 -17.934 1.00 65.62 100 TRP A O 1
ATOM 787 N N . PRO A 1 101 ? 11.636 -11.138 -17.298 1.00 67.44 101 PRO A N 1
ATOM 788 C CA . PRO A 1 101 ? 10.782 -9.980 -17.521 1.00 67.44 101 PRO A CA 1
ATOM 789 C C . PRO A 1 101 ? 11.092 -8.926 -16.458 1.00 67.44 101 PRO A C 1
ATOM 791 O O . PRO A 1 101 ? 11.017 -9.210 -15.261 1.00 67.44 101 PRO A O 1
ATOM 794 N N . CYS A 1 102 ? 11.429 -7.712 -16.891 1.00 77.81 102 CYS A N 1
ATOM 795 C CA . CYS A 1 102 ? 11.638 -6.580 -15.981 1.00 77.81 102 CYS A CA 1
ATOM 796 C C . CYS A 1 102 ? 10.456 -5.613 -15.955 1.00 77.81 102 CYS A C 1
ATOM 798 O O . CYS A 1 102 ? 10.352 -4.810 -15.031 1.00 77.81 102 CYS A O 1
ATOM 800 N N . ASN A 1 103 ? 9.552 -5.703 -16.933 1.00 88.12 103 ASN A N 1
ATOM 801 C CA . ASN A 1 103 ? 8.299 -4.966 -16.893 1.00 88.12 103 ASN A CA 1
ATOM 802 C C . ASN A 1 103 ? 7.429 -5.532 -15.773 1.00 88.12 103 ASN A C 1
ATOM 804 O O . ASN A 1 103 ? 7.190 -6.734 -15.694 1.00 88.12 103 ASN A O 1
ATOM 808 N N . ILE A 1 104 ? 6.945 -4.652 -14.910 1.00 88.62 104 ILE A N 1
ATOM 809 C CA . ILE A 1 104 ? 6.088 -5.003 -13.783 1.00 88.62 104 ILE A CA 1
ATOM 810 C C . ILE A 1 104 ? 4.734 -4.339 -13.953 1.00 88.62 104 ILE A C 1
ATOM 812 O O . ILE A 1 104 ? 4.617 -3.280 -14.565 1.00 88.62 104 ILE A O 1
ATOM 816 N N . TRP A 1 105 ? 3.708 -4.927 -13.354 1.00 88.88 105 TRP A N 1
ATOM 817 C CA . TRP A 1 105 ? 2.400 -4.301 -13.268 1.00 88.88 105 TRP A CA 1
ATOM 818 C C . TRP A 1 105 ? 1.894 -4.312 -11.835 1.00 88.88 105 TRP A C 1
ATOM 820 O O . TRP A 1 105 ? 2.162 -5.223 -11.050 1.00 88.88 105 TRP A O 1
ATOM 830 N N . VAL A 1 106 ? 1.151 -3.270 -11.485 1.00 88.81 106 VAL A N 1
ATOM 831 C CA . VAL A 1 106 ? 0.537 -3.111 -10.171 1.00 88.81 106 VAL A CA 1
ATOM 832 C C . VAL A 1 106 ? -0.871 -2.584 -10.369 1.00 88.81 106 VAL A C 1
ATOM 834 O O . VAL A 1 106 ? -1.066 -1.562 -11.013 1.00 88.81 106 VAL A O 1
ATOM 837 N N . HIS A 1 107 ? -1.869 -3.240 -9.785 1.00 87.75 107 HIS A N 1
ATOM 838 C CA . HIS A 1 107 ? -3.241 -2.730 -9.783 1.00 87.75 107 HIS A CA 1
ATOM 839 C C . HIS A 1 107 ? -3.298 -1.265 -9.297 1.00 87.75 107 HIS A C 1
ATOM 841 O O . HIS A 1 107 ? -2.683 -0.947 -8.275 1.00 87.75 107 HIS A O 1
ATOM 847 N N . VAL A 1 108 ? -4.077 -0.386 -9.942 1.00 87.44 108 VAL A N 1
ATOM 848 C CA . VAL A 1 108 ? -4.090 1.072 -9.666 1.00 87.44 108 VAL A CA 1
ATOM 849 C C . VAL A 1 108 ? -4.309 1.398 -8.186 1.00 87.44 108 VAL A C 1
ATOM 851 O O . VAL A 1 108 ? -3.566 2.187 -7.605 1.00 87.44 108 VAL A O 1
ATOM 854 N N . ALA A 1 109 ? -5.267 0.743 -7.524 1.00 84.81 109 ALA A N 1
ATOM 855 C CA . ALA A 1 109 ? -5.462 0.932 -6.083 1.00 84.81 109 ALA A CA 1
ATOM 856 C C . ALA A 1 109 ? -4.219 0.540 -5.257 1.00 84.81 109 ALA A C 1
ATOM 858 O O . ALA A 1 109 ? -3.847 1.250 -4.330 1.00 84.81 109 ALA A O 1
ATOM 859 N N . CYS A 1 110 ? -3.550 -0.571 -5.589 1.00 88.44 110 CYS A N 1
ATOM 860 C CA . CYS A 1 110 ? -2.318 -0.998 -4.915 1.00 88.44 110 CYS A CA 1
ATOM 861 C C . CYS A 1 110 ? -1.168 -0.016 -5.156 1.00 88.44 110 CYS A C 1
ATOM 863 O O . CYS A 1 110 ? -0.413 0.253 -4.227 1.00 88.44 110 CYS A O 1
ATOM 865 N N . TRP A 1 111 ? -1.074 0.548 -6.361 1.00 91.88 111 TRP A N 1
ATOM 866 C CA . TRP A 1 111 ? -0.120 1.603 -6.688 1.00 91.88 111 TRP A CA 1
ATOM 867 C C . TRP A 1 111 ? -0.358 2.866 -5.846 1.00 91.88 111 TRP A C 1
ATOM 869 O O . TRP A 1 111 ? 0.581 3.385 -5.246 1.00 91.88 111 TRP A O 1
ATOM 879 N N . ALA A 1 112 ? -1.612 3.303 -5.705 1.00 91.38 112 ALA A N 1
ATOM 880 C CA . ALA A 1 112 ? -1.965 4.442 -4.856 1.00 91.38 112 ALA A CA 1
ATOM 881 C C . ALA A 1 112 ? -1.656 4.185 -3.369 1.00 91.38 112 ALA A C 1
ATOM 883 O O . ALA A 1 112 ? -1.099 5.054 -2.699 1.00 91.38 112 ALA A O 1
ATOM 884 N N . TYR A 1 113 ? -1.950 2.980 -2.855 1.00 92.38 113 TYR A N 1
ATOM 885 C CA . TYR A 1 113 ? -1.537 2.593 -1.501 1.00 92.38 113 TYR A CA 1
ATOM 886 C C . TYR A 1 113 ? -0.017 2.641 -1.349 1.00 92.38 113 TYR A C 1
ATOM 888 O O . TYR A 1 113 ? 0.467 3.204 -0.374 1.00 92.38 113 TYR A O 1
ATOM 896 N N . LEU A 1 114 ? 0.736 2.084 -2.303 1.00 93.19 114 LEU A N 1
ATOM 897 C CA . LEU A 1 114 ? 2.196 2.104 -2.272 1.00 93.19 114 LEU A CA 1
ATOM 898 C C . LEU A 1 114 ? 2.721 3.545 -2.228 1.00 93.19 114 LEU A C 1
ATOM 900 O O . LEU A 1 114 ? 3.494 3.870 -1.337 1.00 93.19 114 LEU A O 1
ATOM 904 N N . GLN A 1 115 ? 2.248 4.424 -3.113 1.00 92.00 115 GLN A N 1
ATOM 905 C CA . GLN A 1 115 ? 2.635 5.840 -3.142 1.00 92.00 115 GLN A CA 1
ATOM 906 C C . GLN A 1 115 ? 2.411 6.560 -1.807 1.00 92.00 115 GLN A C 1
ATOM 908 O O . GLN A 1 115 ? 3.234 7.370 -1.388 1.00 92.00 115 GLN A O 1
ATOM 913 N N . GLU A 1 116 ? 1.295 6.278 -1.139 1.00 90.56 116 GLU A N 1
ATOM 914 C CA . GLU A 1 116 ? 0.865 7.032 0.043 1.00 90.56 116 GLU A CA 1
ATOM 915 C C . GLU A 1 116 ? 1.408 6.473 1.360 1.00 90.56 116 GLU A C 1
ATOM 917 O O . GLU A 1 116 ? 1.546 7.209 2.346 1.00 90.56 116 GLU A O 1
ATOM 922 N N . TRP A 1 117 ? 1.698 5.173 1.394 1.00 93.12 117 TRP A N 1
ATOM 923 C CA . TRP A 1 117 ? 2.088 4.444 2.601 1.00 93.12 117 TRP A CA 1
ATOM 924 C C . TRP A 1 117 ? 3.547 4.007 2.639 1.00 93.12 117 TRP A C 1
ATOM 926 O O . TRP A 1 117 ? 4.018 3.636 3.722 1.00 93.12 117 TRP A O 1
ATOM 936 N N . LEU A 1 118 ? 4.253 4.046 1.505 1.00 91.31 118 LEU A N 1
ATOM 937 C CA . LEU A 1 118 ? 5.697 3.856 1.488 1.00 91.31 118 LEU A CA 1
ATOM 938 C C . LEU A 1 118 ? 6.337 4.971 2.322 1.00 91.31 118 LEU A C 1
ATOM 940 O O . LEU A 1 118 ? 6.150 6.162 2.068 1.00 91.31 118 LEU A O 1
ATOM 944 N N . ALA A 1 119 ? 7.068 4.571 3.352 1.00 86.31 119 ALA A N 1
ATOM 945 C CA . ALA A 1 119 ? 7.648 5.454 4.355 1.00 86.31 119 ALA A CA 1
ATOM 946 C C . ALA A 1 119 ? 9.156 5.204 4.473 1.00 86.31 119 ALA A C 1
ATOM 948 O O . ALA A 1 119 ? 9.707 5.158 5.571 1.00 86.31 119 ALA A O 1
ATOM 949 N N . CYS A 1 120 ? 9.830 5.019 3.335 1.00 85.25 120 CYS A N 1
ATOM 950 C CA . CYS A 1 120 ? 11.274 4.838 3.303 1.00 85.25 120 CYS A CA 1
ATOM 951 C C . CYS A 1 120 ? 11.982 6.187 3.564 1.00 85.25 120 CYS A C 1
ATOM 953 O O . CYS A 1 120 ? 11.840 7.106 2.753 1.00 85.25 120 CYS A O 1
ATOM 955 N N . PRO A 1 121 ? 12.744 6.327 4.670 1.00 84.94 121 PRO A N 1
ATOM 956 C CA . PRO A 1 121 ? 13.329 7.606 5.084 1.00 84.94 121 PRO A CA 1
ATOM 957 C C . PRO A 1 121 ? 14.579 7.996 4.284 1.00 84.94 121 PRO A C 1
ATOM 959 O O . PRO A 1 121 ? 15.023 9.140 4.357 1.00 84.94 121 PRO A O 1
ATOM 962 N N . LEU A 1 122 ? 15.175 7.051 3.551 1.00 89.94 122 LEU A N 1
ATOM 963 C CA . LEU A 1 122 ? 16.339 7.310 2.706 1.00 89.94 122 LEU A CA 1
ATOM 964 C C . LEU A 1 122 ? 15.920 8.095 1.465 1.00 89.94 122 LEU A C 1
ATOM 966 O O . LEU A 1 122 ? 14.829 7.884 0.945 1.00 89.94 122 LEU A O 1
ATOM 970 N N . LEU A 1 123 ? 16.787 8.972 0.964 1.00 93.00 123 LEU A N 1
ATOM 971 C CA . LEU A 1 123 ? 16.524 9.678 -0.289 1.00 93.00 123 LEU A CA 1
ATOM 972 C C . LEU A 1 123 ? 16.478 8.688 -1.465 1.00 93.00 123 LEU A C 1
ATOM 974 O O . LEU A 1 123 ? 17.224 7.704 -1.438 1.00 93.00 123 LEU A O 1
ATOM 978 N N . PRO A 1 124 ? 15.636 8.936 -2.488 1.00 94.50 124 PRO A N 1
ATOM 979 C CA . PRO A 1 124 ? 15.671 8.156 -3.717 1.00 94.50 124 PRO A CA 1
ATOM 980 C C . PRO A 1 124 ? 17.076 8.142 -4.310 1.00 94.50 124 PRO A C 1
ATOM 982 O O . PRO A 1 124 ? 17.796 9.144 -4.227 1.00 94.50 124 PRO A O 1
ATOM 985 N N . ARG A 1 125 ? 17.471 7.018 -4.914 1.00 92.19 125 ARG A N 1
ATOM 986 C CA . ARG A 1 125 ? 18.773 6.955 -5.588 1.00 92.19 125 ARG A CA 1
ATOM 987 C C . ARG A 1 125 ? 18.813 7.918 -6.761 1.00 92.19 125 ARG A C 1
ATOM 989 O O . ARG A 1 125 ? 17.812 8.169 -7.426 1.00 92.19 125 ARG A O 1
ATOM 996 N N . THR A 1 126 ? 20.004 8.431 -7.016 1.00 91.00 126 THR A N 1
ATOM 997 C CA . THR A 1 126 ? 20.273 9.236 -8.196 1.00 91.00 126 THR A CA 1
ATOM 998 C C . THR A 1 126 ? 20.460 8.315 -9.391 1.00 91.00 126 THR A C 1
ATOM 1000 O O . THR A 1 126 ? 21.305 7.420 -9.356 1.00 91.00 126 THR A O 1
ATOM 1003 N N . GLY A 1 127 ? 19.667 8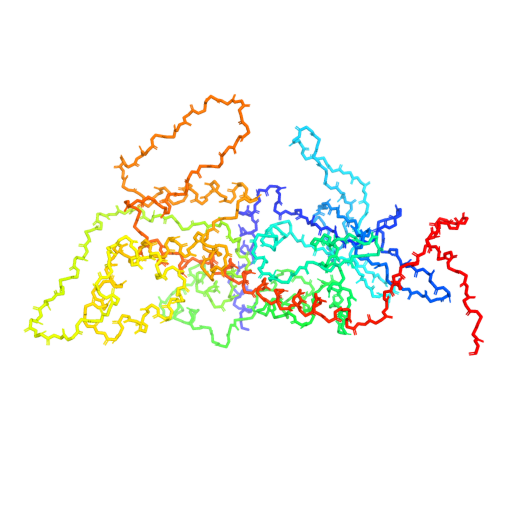.540 -10.429 1.00 85.06 127 GLY A N 1
ATOM 1004 C CA . GLY A 1 127 ? 19.802 7.857 -11.702 1.00 85.06 127 GLY A CA 1
ATOM 1005 C C . GLY A 1 127 ? 20.970 8.393 -12.539 1.00 85.06 127 GLY A C 1
ATOM 1006 O O . GLY A 1 127 ? 21.751 9.248 -12.104 1.00 85.06 127 GLY A O 1
ATOM 1007 N N . ARG A 1 128 ? 21.102 7.896 -13.769 1.00 78.12 128 ARG A N 1
ATOM 1008 C CA . ARG A 1 128 ? 22.207 8.208 -14.690 1.00 78.12 128 ARG A CA 1
ATOM 1009 C C . ARG A 1 128 ? 22.323 9.691 -15.026 1.00 78.12 128 ARG A C 1
ATOM 1011 O O . ARG A 1 128 ? 23.437 10.191 -15.161 1.00 78.12 128 ARG A O 1
ATOM 1018 N N . ALA A 1 129 ? 21.202 10.402 -15.117 1.00 79.25 129 ALA A N 1
ATOM 1019 C CA . ALA A 1 129 ? 21.184 11.833 -15.428 1.00 79.25 129 ALA A CA 1
ATOM 1020 C C . ALA A 1 129 ? 21.563 12.735 -14.233 1.00 79.25 129 ALA A C 1
ATOM 1022 O O . ALA A 1 129 ? 21.503 13.959 -14.339 1.00 79.25 129 ALA A O 1
ATOM 1023 N N . GLY A 1 130 ? 21.930 12.162 -13.080 1.00 84.94 130 GLY A N 1
ATOM 1024 C CA . GLY A 1 130 ? 22.186 12.939 -11.865 1.00 84.94 130 GLY A CA 1
ATOM 1025 C C . GLY A 1 130 ? 20.905 13.393 -11.150 1.00 84.94 130 GLY A C 1
ATOM 1026 O O . GLY A 1 130 ? 20.976 14.148 -10.181 1.00 84.94 130 GLY A O 1
ATOM 1027 N N . THR A 1 131 ? 19.738 12.925 -11.597 1.00 89.88 131 THR A N 1
ATOM 1028 C CA . THR A 1 131 ? 18.423 13.232 -11.023 1.00 89.88 131 THR A CA 1
ATOM 1029 C C . THR A 1 131 ? 17.934 12.098 -10.120 1.00 89.88 131 THR A C 1
ATOM 1031 O O . THR A 1 131 ? 18.169 10.934 -10.447 1.00 89.88 131 THR A O 1
ATOM 1034 N N . PRO A 1 132 ? 17.236 12.385 -9.006 1.00 94.31 132 PRO A N 1
ATOM 1035 C CA . PRO A 1 132 ? 16.591 11.345 -8.209 1.00 94.31 132 PRO A CA 1
ATOM 1036 C C . PRO A 1 132 ? 15.603 10.534 -9.054 1.00 94.31 132 PRO A C 1
ATOM 1038 O O . PRO A 1 132 ? 14.804 11.114 -9.792 1.00 94.31 132 PRO A O 1
ATOM 1041 N N . LEU A 1 133 ? 15.651 9.208 -8.935 1.00 94.56 133 LEU A N 1
ATOM 1042 C CA . LEU A 1 133 ? 14.711 8.317 -9.601 1.00 94.56 133 LEU A CA 1
ATOM 1043 C C . LEU A 1 133 ? 13.282 8.570 -9.110 1.00 94.56 133 LEU A C 1
ATOM 1045 O O . LEU A 1 133 ? 13.036 8.895 -7.943 1.00 94.56 133 LEU A O 1
ATOM 1049 N N . SER A 1 134 ? 12.324 8.393 -10.018 1.00 95.50 134 SER A N 1
ATOM 1050 C CA . SER A 1 134 ? 10.910 8.375 -9.656 1.00 95.50 134 SER A CA 1
ATOM 1051 C C . SER A 1 134 ? 10.584 7.114 -8.846 1.00 95.50 134 SER A C 1
ATOM 1053 O O . SER A 1 134 ? 11.295 6.113 -8.928 1.00 95.50 134 SER A O 1
ATOM 1055 N N . LEU A 1 135 ? 9.460 7.116 -8.118 1.00 95.50 135 LEU A N 1
ATOM 1056 C CA . LEU A 1 135 ? 8.991 5.909 -7.425 1.00 95.50 135 LEU A CA 1
ATOM 1057 C C . LEU A 1 135 ? 8.838 4.720 -8.387 1.00 95.50 135 LEU A C 1
ATOM 1059 O O . LEU A 1 135 ? 9.128 3.590 -8.012 1.00 95.50 135 LEU A O 1
ATOM 1063 N N . ALA A 1 136 ? 8.367 4.973 -9.610 1.00 95.75 136 ALA A N 1
ATOM 1064 C CA . ALA A 1 136 ? 8.195 3.934 -10.618 1.00 95.75 136 ALA A CA 1
ATOM 1065 C C . ALA A 1 136 ? 9.546 3.385 -11.092 1.00 95.75 136 ALA A C 1
ATOM 1067 O O . ALA A 1 136 ? 9.709 2.171 -11.162 1.00 95.75 136 ALA A O 1
ATOM 1068 N N . GLY A 1 137 ? 10.520 4.268 -11.329 1.00 95.12 137 GLY A N 1
ATOM 1069 C CA . GLY A 1 137 ? 11.887 3.884 -11.677 1.00 95.12 137 GLY A CA 1
ATOM 1070 C C . GLY A 1 137 ? 12.554 3.052 -10.583 1.00 95.12 137 GLY A C 1
ATOM 1071 O O . GLY A 1 137 ? 13.092 1.986 -10.867 1.00 95.12 137 GLY A O 1
ATOM 1072 N N . GLU A 1 138 ? 12.447 3.475 -9.320 1.00 95.25 138 GLU A N 1
ATOM 1073 C CA . GLU A 1 138 ? 12.956 2.688 -8.192 1.00 95.25 138 GLU A CA 1
ATOM 1074 C C . GLU A 1 138 ? 12.213 1.357 -8.040 1.00 95.25 138 GLU A C 1
ATOM 1076 O O . GLU A 1 138 ? 12.852 0.341 -7.802 1.00 95.25 138 GLU A O 1
ATOM 1081 N N . LEU A 1 139 ? 10.883 1.323 -8.198 1.00 94.56 139 LEU A N 1
ATOM 1082 C CA . LEU A 1 139 ? 10.125 0.073 -8.106 1.00 94.56 139 LEU A CA 1
ATOM 1083 C C . LEU A 1 139 ? 10.565 -0.926 -9.184 1.00 94.56 139 LEU A C 1
ATOM 1085 O O . LEU A 1 139 ? 10.754 -2.104 -8.881 1.00 94.56 139 LEU A O 1
ATOM 1089 N N . TYR A 1 140 ? 10.746 -0.445 -10.414 1.00 93.25 140 TYR A N 1
ATOM 1090 C CA . TYR A 1 140 ? 11.277 -1.226 -11.524 1.00 93.25 140 TYR A CA 1
ATOM 1091 C C . TYR A 1 140 ? 12.666 -1.786 -11.187 1.00 93.25 140 TYR A C 1
ATOM 1093 O O . TYR A 1 140 ? 12.868 -2.995 -11.271 1.00 93.25 140 TYR A O 1
ATOM 1101 N N . GLU A 1 141 ? 13.600 -0.957 -10.711 1.00 92.38 141 GLU A N 1
ATOM 1102 C CA . GLU A 1 141 ? 14.945 -1.428 -10.355 1.00 92.38 141 GLU A CA 1
ATOM 1103 C C . GLU A 1 141 ? 14.945 -2.382 -9.154 1.00 92.38 141 GLU A C 1
ATOM 1105 O O . GLU A 1 141 ? 15.644 -3.393 -9.173 1.00 92.38 141 GLU A O 1
ATOM 1110 N N . VAL A 1 142 ? 14.142 -2.121 -8.118 1.00 92.69 142 VAL A N 1
ATOM 1111 C CA . VAL A 1 142 ? 14.002 -3.009 -6.951 1.00 92.69 142 VAL A CA 1
ATOM 1112 C C . VAL A 1 142 ? 13.480 -4.381 -7.376 1.00 92.69 142 VAL A C 1
ATOM 1114 O O . VAL A 1 142 ? 13.977 -5.394 -6.886 1.00 92.69 142 VAL A O 1
ATOM 1117 N N . ALA A 1 143 ? 12.492 -4.431 -8.274 1.00 90.31 143 ALA A N 1
ATOM 1118 C CA . ALA A 1 143 ? 11.918 -5.683 -8.755 1.00 90.31 143 ALA A CA 1
ATOM 1119 C C . ALA A 1 143 ? 12.858 -6.430 -9.715 1.00 90.31 143 ALA A C 1
ATOM 1121 O O . ALA A 1 143 ? 13.020 -7.643 -9.587 1.00 90.31 143 ALA A O 1
ATOM 1122 N N . ALA A 1 144 ? 13.509 -5.718 -10.637 1.00 87.12 144 ALA A N 1
ATOM 1123 C CA . ALA A 1 144 ? 14.389 -6.310 -11.643 1.00 87.12 144 ALA A CA 1
ATOM 1124 C C . ALA A 1 144 ? 15.780 -6.689 -11.098 1.00 87.12 144 ALA A C 1
ATOM 1126 O O . ALA A 1 144 ? 16.423 -7.585 -11.636 1.00 87.12 144 ALA A O 1
ATOM 1127 N N . SER A 1 145 ? 16.242 -6.067 -10.007 1.00 87.50 145 SER A N 1
ATOM 1128 C CA . SER A 1 145 ? 17.566 -6.343 -9.421 1.00 87.50 145 SER A CA 1
ATOM 1129 C C . SER A 1 145 ? 17.619 -7.525 -8.457 1.00 87.50 145 SER A C 1
ATOM 1131 O O . SER A 1 145 ? 18.696 -7.817 -7.943 1.00 87.50 145 SER A O 1
ATOM 1133 N N . ARG A 1 146 ? 16.495 -8.204 -8.188 1.00 87.25 146 ARG A N 1
ATOM 1134 C CA . ARG A 1 146 ? 16.435 -9.307 -7.215 1.00 87.25 146 ARG A CA 1
ATOM 1135 C C . ARG A 1 146 ? 17.299 -10.495 -7.643 1.00 87.25 146 ARG A C 1
ATOM 1137 O O . ARG A 1 146 ? 17.291 -10.895 -8.807 1.00 87.25 146 ARG A O 1
ATOM 1144 N N . TYR A 1 147 ? 17.980 -11.117 -6.675 1.00 83.44 147 TYR A N 1
ATOM 1145 C CA . TYR A 1 147 ? 18.713 -12.369 -6.918 1.00 83.44 147 TYR A CA 1
ATOM 1146 C C . TYR A 1 147 ? 17.781 -13.521 -7.330 1.00 83.44 147 TYR A C 1
ATOM 1148 O O . TYR A 1 147 ? 18.057 -14.245 -8.285 1.00 83.44 147 TYR A O 1
ATOM 1156 N N . GLU A 1 148 ? 16.661 -13.677 -6.618 1.00 83.38 148 GLU A N 1
ATOM 1157 C CA . GLU A 1 148 ? 15.619 -14.642 -6.969 1.00 83.38 148 GLU A CA 1
ATOM 1158 C C . GLU A 1 148 ? 14.639 -14.008 -7.970 1.00 83.38 148 GLU A C 1
ATOM 1160 O O . GLU A 1 148 ? 14.068 -12.955 -7.658 1.00 83.38 148 GLU A O 1
ATOM 1165 N N . PRO A 1 149 ? 14.430 -14.618 -9.154 1.00 74.44 149 PRO A N 1
ATOM 1166 C CA . PRO A 1 149 ? 13.561 -14.055 -10.180 1.00 74.44 149 PRO A CA 1
ATOM 1167 C C . PRO A 1 149 ? 12.112 -13.963 -9.696 1.00 74.44 149 PRO A C 1
ATOM 1169 O O . PRO A 1 149 ? 11.671 -14.810 -8.910 1.00 74.44 149 PRO A O 1
ATOM 1172 N N . PRO A 1 150 ? 11.333 -13.000 -10.221 1.00 76.94 150 PRO A N 1
ATOM 1173 C CA . PRO A 1 150 ? 9.890 -13.026 -10.077 1.00 76.94 150 PRO A CA 1
ATOM 1174 C C . PRO A 1 150 ? 9.319 -14.373 -10.527 1.00 76.94 150 PRO A C 1
ATOM 1176 O O . PRO A 1 150 ? 9.765 -14.987 -11.498 1.00 76.94 150 PRO A O 1
ATOM 1179 N N . ALA A 1 151 ? 8.298 -14.822 -9.814 1.00 75.38 151 ALA A N 1
ATOM 1180 C CA . ALA A 1 151 ? 7.568 -16.026 -10.135 1.00 75.38 151 ALA A CA 1
ATOM 1181 C C . ALA A 1 151 ? 6.987 -15.956 -11.569 1.00 75.38 151 ALA A C 1
ATOM 1183 O O . ALA A 1 151 ? 6.346 -14.952 -11.909 1.00 75.38 151 ALA A O 1
ATOM 1184 N N . PRO A 1 152 ? 7.162 -17.006 -12.402 1.00 67.31 152 PRO A N 1
ATOM 1185 C CA . PRO A 1 152 ? 6.668 -17.011 -13.778 1.00 67.31 152 PRO A CA 1
ATOM 1186 C C . PRO A 1 152 ? 5.164 -16.713 -13.851 1.00 67.31 152 PRO A C 1
ATOM 1188 O O . PRO A 1 152 ? 4.403 -17.180 -13.001 1.00 67.31 152 PRO A O 1
ATOM 1191 N N . ARG A 1 153 ? 4.739 -15.966 -14.881 1.00 65.00 153 ARG A N 1
ATOM 1192 C CA . ARG A 1 153 ? 3.344 -15.570 -15.194 1.00 65.00 153 ARG A CA 1
ATOM 1193 C C . ARG A 1 153 ? 2.649 -14.622 -14.215 1.00 65.00 153 ARG A C 1
ATOM 1195 O O . ARG A 1 153 ? 1.784 -13.866 -14.630 1.00 65.00 153 ARG A O 1
ATOM 1202 N N . CYS A 1 154 ? 3.000 -14.628 -12.929 1.00 67.31 154 CYS A N 1
ATOM 1203 C CA . CYS A 1 154 ? 2.347 -13.758 -11.945 1.00 67.31 154 CYS A CA 1
ATOM 1204 C C . CYS A 1 154 ? 3.211 -12.579 -11.476 1.00 67.31 154 CYS A C 1
ATOM 1206 O O . CYS A 1 154 ? 2.702 -11.722 -10.758 1.00 67.31 154 CYS A O 1
ATOM 1208 N N . GLY A 1 155 ? 4.504 -12.543 -11.827 1.00 72.69 155 GLY A N 1
ATOM 1209 C CA . GLY A 1 155 ? 5.408 -11.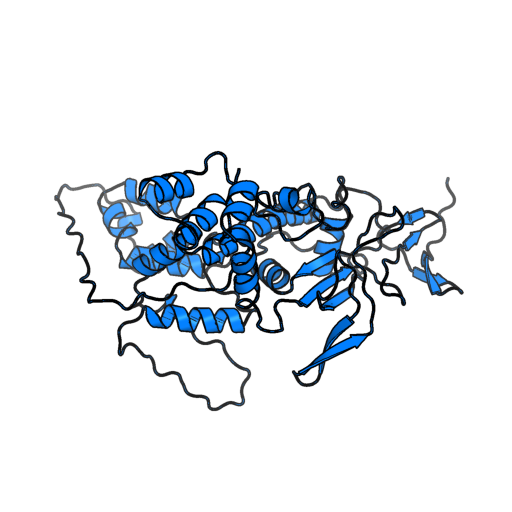430 -11.500 1.00 72.69 155 GLY A CA 1
ATOM 1210 C C . GLY A 1 155 ? 5.631 -11.224 -9.996 1.00 72.69 155 GLY A C 1
ATOM 1211 O O . GLY A 1 155 ? 6.071 -10.161 -9.565 1.00 72.69 155 GLY A O 1
ATOM 1212 N N . ALA A 1 156 ? 5.301 -12.221 -9.173 1.00 80.94 156 ALA A N 1
ATOM 1213 C CA . ALA A 1 156 ? 5.383 -12.104 -7.723 1.00 80.94 156 ALA A CA 1
ATOM 1214 C C . ALA A 1 156 ? 6.830 -12.265 -7.252 1.00 80.94 156 ALA A C 1
ATOM 1216 O O . ALA A 1 156 ? 7.504 -13.216 -7.641 1.00 80.94 156 ALA A O 1
ATOM 1217 N N . LEU A 1 157 ? 7.297 -11.373 -6.381 1.00 85.12 157 LEU A N 1
ATOM 1218 C CA . LEU A 1 157 ? 8.654 -11.438 -5.849 1.00 85.12 157 LEU A CA 1
ATOM 1219 C C . LEU A 1 157 ? 8.743 -12.506 -4.748 1.00 85.12 157 LEU A C 1
ATOM 1221 O O . LEU A 1 157 ? 8.018 -12.397 -3.756 1.00 85.12 157 LEU A O 1
ATOM 1225 N N . PRO A 1 158 ? 9.642 -13.502 -4.855 1.00 83.19 158 PRO A N 1
ATOM 1226 C CA . PRO A 1 158 ? 9.765 -14.566 -3.852 1.00 83.19 158 PRO A CA 1
ATOM 1227 C C . PRO A 1 158 ? 10.096 -14.066 -2.440 1.00 83.19 158 PRO A C 1
ATOM 1229 O O . PRO A 1 158 ? 9.717 -14.690 -1.451 1.00 83.19 158 PRO A O 1
ATOM 1232 N N . CYS A 1 159 ? 10.763 -12.913 -2.338 1.00 86.56 159 CYS A N 1
ATOM 1233 C CA . CYS A 1 159 ? 11.130 -12.287 -1.069 1.00 86.56 159 CYS A CA 1
ATOM 1234 C C . CYS A 1 159 ? 9.962 -11.603 -0.335 1.00 86.56 159 CYS A C 1
ATOM 1236 O O . CYS A 1 159 ? 10.163 -11.101 0.771 1.00 86.56 159 CYS A O 1
ATOM 1238 N N . ILE A 1 160 ? 8.760 -11.570 -0.921 1.00 89.12 160 ILE A N 1
ATOM 1239 C CA . ILE A 1 160 ? 7.564 -10.983 -0.312 1.00 89.12 160 ILE A CA 1
ATOM 1240 C C . ILE A 1 160 ? 6.631 -12.094 0.173 1.00 89.12 160 ILE A C 1
ATOM 1242 O O . ILE A 1 160 ? 6.177 -12.946 -0.592 1.00 89.12 160 ILE A O 1
ATOM 1246 N N . ASP A 1 161 ? 6.256 -12.044 1.450 1.00 89.19 161 ASP A N 1
ATOM 1247 C CA . ASP A 1 161 ? 5.184 -12.877 1.984 1.00 89.19 161 ASP A CA 1
ATOM 1248 C C . ASP A 1 161 ? 3.822 -12.272 1.632 1.00 89.19 161 ASP A C 1
ATOM 1250 O O . ASP A 1 161 ? 3.312 -11.366 2.297 1.00 89.19 161 ASP A O 1
ATOM 1254 N N . TYR A 1 162 ? 3.190 -12.834 0.602 1.00 83.31 162 TYR A N 1
ATOM 1255 C CA . TYR A 1 162 ? 1.840 -12.467 0.179 1.00 83.31 162 TYR A CA 1
ATOM 1256 C C . TYR A 1 162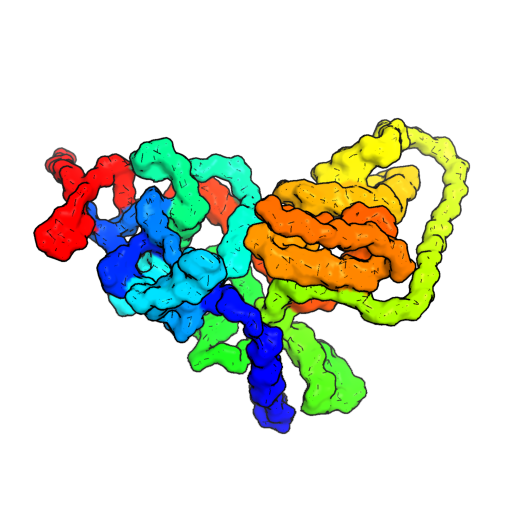 ? 0.721 -13.013 1.096 1.00 83.31 162 TYR A C 1
ATOM 1258 O O . TYR A 1 162 ? -0.465 -12.939 0.756 1.00 83.31 162 TYR A O 1
ATOM 1266 N N . GLY A 1 163 ? 1.045 -13.580 2.262 1.00 76.94 163 GLY A N 1
ATOM 1267 C CA . GLY A 1 163 ? 0.083 -14.101 3.237 1.00 76.94 163 GLY A CA 1
ATOM 1268 C C . GLY A 1 163 ? -0.586 -15.406 2.794 1.00 76.94 163 GLY A C 1
ATOM 1269 O O . GLY A 1 163 ? -1.694 -15.729 3.239 1.00 76.94 163 GLY A O 1
ATOM 1270 N N . GLY A 1 164 ? 0.068 -16.148 1.896 1.00 71.31 164 GLY A N 1
ATOM 1271 C CA . GLY A 1 164 ? -0.430 -17.390 1.305 1.00 71.31 164 GLY A CA 1
ATOM 1272 C C . GLY A 1 164 ? -1.274 -17.232 0.034 1.00 71.31 164 GLY A C 1
ATOM 1273 O O . GLY A 1 164 ? -1.700 -18.252 -0.501 1.00 71.31 164 GLY A O 1
ATOM 1274 N N . THR A 1 165 ? -1.501 -16.016 -0.492 1.00 70.12 165 THR A N 1
ATOM 1275 C CA . THR A 1 165 ? -2.202 -15.868 -1.789 1.00 70.12 165 THR A CA 1
ATOM 1276 C C . THR A 1 165 ? -1.386 -16.389 -2.953 1.00 70.12 165 THR A C 1
ATOM 1278 O O . THR A 1 165 ? -1.967 -16.968 -3.862 1.00 70.12 165 THR A O 1
ATOM 1281 N N . LEU A 1 166 ? -0.059 -16.236 -2.913 1.00 70.06 166 LEU A N 1
ATOM 1282 C CA . LEU A 1 166 ? 0.804 -16.712 -3.990 1.00 70.06 166 LEU A CA 1
ATOM 1283 C C . LEU A 1 166 ? 0.673 -18.230 -4.166 1.00 70.06 166 LEU A C 1
ATOM 1285 O O . LEU A 1 166 ? 0.403 -18.699 -5.262 1.00 70.06 166 LEU A O 1
ATOM 1289 N N . GLY A 1 167 ? 0.728 -18.992 -3.070 1.00 64.56 167 GLY A N 1
ATOM 1290 C CA . GLY A 1 167 ? 0.526 -20.444 -3.106 1.00 64.56 167 GLY A CA 1
ATOM 1291 C C . GLY A 1 167 ? -0.877 -20.879 -3.555 1.00 64.56 167 GLY A C 1
ATOM 1292 O O . GLY A 1 167 ? -1.022 -21.976 -4.084 1.00 64.56 167 GLY A O 1
ATOM 1293 N N . ALA A 1 168 ? -1.907 -20.043 -3.378 1.00 61.06 168 ALA A N 1
ATOM 1294 C CA . ALA A 1 168 ? -3.228 -20.310 -3.953 1.00 61.06 168 ALA A CA 1
ATOM 1295 C C . ALA A 1 168 ? -3.311 -19.994 -5.445 1.00 61.06 168 ALA A C 1
ATOM 1297 O O . ALA A 1 168 ? -4.036 -20.682 -6.152 1.00 61.06 168 ALA A O 1
ATOM 1298 N N . TYR A 1 169 ? -2.585 -18.980 -5.913 1.00 59.56 169 TYR A N 1
ATOM 1299 C CA . TYR A 1 169 ? -2.601 -18.567 -7.312 1.00 59.56 169 TYR A CA 1
ATOM 1300 C C . TYR A 1 169 ? -1.717 -19.471 -8.185 1.00 59.56 169 TYR A C 1
ATOM 1302 O O . TYR A 1 169 ? -2.163 -19.970 -9.209 1.00 59.56 169 TYR A O 1
ATOM 1310 N N . MET A 1 170 ? -0.491 -19.774 -7.744 1.00 58.12 170 MET A N 1
ATOM 1311 C CA . MET A 1 170 ? 0.511 -20.485 -8.553 1.00 58.12 170 MET A CA 1
ATOM 1312 C C . MET A 1 170 ? 0.247 -21.984 -8.761 1.00 58.12 170 MET A C 1
ATOM 1314 O O . MET A 1 170 ? 0.907 -22.608 -9.585 1.00 58.12 170 MET A O 1
ATOM 1318 N N . GLY A 1 171 ? -0.675 -22.586 -8.004 1.00 52.97 171 GLY A N 1
ATOM 1319 C CA . GLY A 1 171 ? -0.929 -24.032 -8.027 1.00 52.97 171 GLY A CA 1
ATOM 1320 C C . GLY A 1 171 ? -2.236 -24.457 -8.693 1.00 52.97 171 GLY A C 1
ATOM 1321 O O . GLY A 1 171 ? -2.561 -25.643 -8.655 1.00 52.97 171 GLY A O 1
ATOM 1322 N N . THR A 1 172 ? -3.024 -23.525 -9.240 1.00 50.94 172 THR A N 1
ATOM 1323 C CA . THR A 1 172 ? -4.348 -23.847 -9.790 1.00 50.94 172 THR A CA 1
ATOM 1324 C C . THR A 1 172 ? -4.606 -23.132 -11.107 1.00 50.94 172 THR A C 1
ATOM 1326 O O . THR A 1 172 ? -4.474 -21.918 -11.188 1.00 50.94 172 THR A O 1
ATOM 1329 N N . GLU A 1 173 ? -5.023 -23.883 -12.130 1.00 42.16 173 GLU A N 1
ATOM 1330 C CA . GLU A 1 173 ? -5.429 -23.383 -13.456 1.00 42.16 173 GLU A CA 1
ATOM 1331 C C . GLU A 1 173 ? -6.772 -22.614 -13.418 1.00 42.16 173 GLU A C 1
ATOM 1333 O O . GLU A 1 173 ? -7.624 -22.762 -14.291 1.00 42.16 173 GLU A O 1
ATOM 1338 N N . GLY A 1 174 ? -7.026 -21.812 -12.380 1.00 48.97 174 GLY A N 1
ATOM 1339 C CA . GLY A 1 174 ? -8.214 -20.969 -12.343 1.00 48.97 174 GLY A CA 1
ATOM 1340 C C . GLY A 1 174 ? -8.500 -20.298 -11.005 1.00 48.97 174 GLY A C 1
ATOM 1341 O O . GLY A 1 174 ? -8.306 -20.864 -9.932 1.00 48.97 174 GLY A O 1
ATOM 1342 N N . GLN A 1 175 ? -9.110 -19.115 -11.095 1.00 45.12 175 GLN A N 1
ATOM 1343 C CA . GLN A 1 175 ? -9.588 -18.263 -9.994 1.00 45.12 175 GLN A CA 1
ATOM 1344 C C . GLN A 1 175 ? -10.674 -18.908 -9.094 1.00 45.12 175 GLN A C 1
ATOM 1346 O O . GLN A 1 175 ? -11.185 -18.276 -8.174 1.00 45.12 175 GLN A O 1
ATOM 1351 N N . ASN A 1 176 ? -11.028 -20.182 -9.310 1.00 45.16 176 ASN A N 1
ATOM 1352 C CA . ASN A 1 176 ? -12.057 -20.906 -8.551 1.00 45.16 176 ASN A CA 1
ATOM 1353 C C . ASN A 1 176 ? -11.529 -21.569 -7.263 1.00 45.16 176 ASN A C 1
ATOM 1355 O O . ASN A 1 176 ? -12.247 -22.341 -6.617 1.00 45.16 176 ASN A O 1
ATOM 1359 N N . TYR A 1 177 ? -10.275 -21.317 -6.885 1.00 49.56 177 TYR A N 1
ATOM 1360 C CA . TYR A 1 177 ? -9.682 -21.917 -5.699 1.00 49.56 177 TYR A CA 1
ATOM 1361 C C . TYR A 1 177 ? -9.962 -21.081 -4.447 1.00 49.56 177 TYR A C 1
ATOM 1363 O O . TYR A 1 177 ? -9.338 -20.055 -4.180 1.00 49.56 177 TYR A O 1
ATOM 1371 N N . ILE A 1 178 ? -10.893 -21.561 -3.624 1.00 54.09 178 ILE A N 1
ATOM 1372 C CA . ILE A 1 178 ? -11.028 -21.090 -2.248 1.00 54.09 178 ILE A CA 1
ATOM 1373 C C . ILE A 1 178 ? -9.756 -21.515 -1.507 1.00 54.09 178 ILE A C 1
ATOM 1375 O O . ILE A 1 178 ? -9.559 -22.712 -1.284 1.00 54.09 178 ILE A O 1
ATOM 1379 N N . LEU A 1 179 ? -8.915 -20.535 -1.141 1.00 54.75 179 LEU A N 1
ATOM 1380 C CA . LEU A 1 179 ? -7.745 -20.700 -0.272 1.00 54.75 179 LEU A CA 1
ATOM 1381 C C . LEU A 1 179 ? -8.050 -21.756 0.790 1.00 54.75 179 LEU A C 1
ATOM 1383 O O . LEU A 1 179 ? -8.968 -21.581 1.598 1.00 54.75 179 LEU A O 1
ATOM 1387 N N . GLY A 1 180 ? -7.308 -22.868 0.746 1.00 53.03 180 GLY A N 1
ATOM 1388 C CA . GLY A 1 180 ? -7.474 -23.963 1.693 1.00 53.03 180 GLY A CA 1
ATOM 1389 C C . GLY A 1 180 ? -7.574 -23.402 3.108 1.00 53.03 180 GLY A C 1
ATOM 1390 O O . GLY A 1 180 ? -6.802 -22.512 3.482 1.00 53.03 180 GLY A O 1
ATOM 1391 N N . SER A 1 181 ? -8.566 -23.872 3.872 1.00 49.59 181 SER A N 1
ATOM 1392 C CA . SER A 1 181 ? -8.789 -23.386 5.231 1.00 49.59 181 SER A CA 1
ATOM 1393 C C . SER A 1 181 ? -7.476 -23.396 6.004 1.00 49.59 181 SER A C 1
ATOM 1395 O O . SER A 1 181 ? -6.634 -24.281 5.805 1.00 49.59 181 SER A O 1
ATOM 1397 N N . ARG A 1 182 ? -7.314 -22.468 6.955 1.00 53.81 182 ARG A N 1
ATOM 1398 C CA . ARG A 1 182 ? -6.266 -22.623 7.977 1.00 53.81 182 ARG A CA 1
ATOM 1399 C C . ARG A 1 182 ? -6.341 -24.054 8.541 1.00 53.81 182 ARG A C 1
ATOM 1401 O O . ARG A 1 182 ? -7.386 -24.701 8.462 1.00 53.81 182 ARG A O 1
ATOM 1408 N N . ARG A 1 183 ? -5.259 -24.554 9.144 1.00 53.31 183 ARG A N 1
ATOM 1409 C CA . ARG A 1 183 ? -5.332 -25.752 9.997 1.00 53.31 183 ARG A CA 1
ATOM 1410 C C . ARG A 1 183 ? -6.520 -25.581 10.970 1.00 53.31 183 ARG A C 1
ATOM 1412 O O . ARG A 1 183 ? -6.424 -24.784 11.899 1.00 53.31 183 ARG A O 1
ATOM 1419 N N . GLY A 1 184 ? -7.638 -26.262 10.696 1.00 62.16 184 GLY A N 1
ATOM 1420 C CA . GLY A 1 184 ? -8.897 -26.181 11.446 1.00 62.16 184 GLY A CA 1
ATOM 1421 C C . GLY A 1 184 ? -10.048 -25.456 10.727 1.00 62.16 184 GLY A C 1
ATOM 1422 O O . GLY A 1 184 ? -10.021 -24.245 10.541 1.00 62.16 184 GLY A O 1
ATOM 1423 N N . VAL A 1 185 ? -11.114 -26.205 10.432 1.00 84.31 185 VAL A N 1
ATOM 1424 C CA . VAL A 1 185 ? -12.436 -25.731 9.968 1.00 84.31 185 VAL A CA 1
ATOM 1425 C C . VAL A 1 185 ? -13.345 -25.368 11.152 1.00 84.31 185 VAL A C 1
ATOM 1427 O O . VAL A 1 185 ? -14.480 -25.827 11.262 1.00 84.31 185 VAL A O 1
ATOM 1430 N N . LYS A 1 186 ? -12.812 -24.609 12.117 1.00 90.25 186 LYS A N 1
ATOM 1431 C CA . LYS A 1 186 ? -13.461 -24.409 13.423 1.00 90.25 186 LYS A CA 1
ATOM 1432 C C . LYS A 1 186 ? -14.823 -23.720 13.310 1.00 90.25 186 LYS A C 1
ATOM 1434 O O . LYS A 1 186 ? -15.729 -24.035 14.075 1.00 90.25 186 LYS A O 1
ATOM 1439 N N . HIS A 1 187 ? -14.964 -22.762 12.392 1.00 89.56 187 HIS A N 1
ATOM 1440 C CA . HIS A 1 187 ? -16.197 -22.001 12.246 1.00 89.56 187 HIS A CA 1
ATOM 1441 C C . HIS A 1 187 ? -17.243 -22.816 11.495 1.00 89.56 187 HIS A C 1
ATOM 1443 O O . HIS A 1 187 ? -18.407 -22.784 11.881 1.00 89.56 187 HIS A O 1
ATOM 1449 N N . ILE A 1 188 ? -16.833 -23.560 10.465 1.00 89.12 188 ILE A N 1
ATOM 1450 C CA . ILE A 1 188 ? -17.712 -24.469 9.724 1.00 89.12 188 ILE A CA 1
ATOM 1451 C C . ILE A 1 188 ? -18.198 -25.596 10.639 1.00 89.12 188 ILE A C 1
ATOM 1453 O O . ILE A 1 188 ? -19.393 -25.863 10.663 1.00 89.12 188 ILE A O 1
ATOM 1457 N N . VAL A 1 189 ? -17.308 -26.221 11.420 1.00 90.88 189 VAL A N 1
ATOM 1458 C CA . VAL A 1 189 ? -17.674 -27.278 12.381 1.00 90.88 189 VAL A CA 1
ATOM 1459 C C . VAL A 1 189 ? -18.681 -26.752 13.392 1.00 90.88 189 VAL A C 1
ATOM 1461 O O . VAL A 1 189 ? -19.759 -27.323 13.503 1.00 90.88 189 VAL A O 1
ATOM 1464 N N . LYS A 1 190 ? -18.394 -25.611 14.030 1.00 93.81 190 LYS A N 1
ATOM 1465 C CA . LYS A 1 190 ? -19.335 -24.989 14.964 1.00 93.81 190 LYS A CA 1
ATOM 1466 C C . LYS A 1 190 ? -20.687 -24.685 14.307 1.00 93.81 190 LYS A C 1
ATOM 1468 O O . LYS A 1 190 ? -21.725 -25.001 14.864 1.00 93.81 190 LYS A O 1
ATOM 1473 N N . ALA A 1 191 ? -20.691 -24.114 13.103 1.00 92.81 191 ALA A N 1
ATOM 1474 C CA . ALA A 1 191 ? -21.928 -23.829 12.379 1.00 92.81 191 ALA A CA 1
ATOM 1475 C C . ALA A 1 191 ? -22.729 -25.105 12.066 1.00 92.81 191 ALA A C 1
ATOM 1477 O O . ALA A 1 191 ? -23.956 -25.098 12.125 1.00 92.81 191 ALA A O 1
ATOM 1478 N N . LEU A 1 192 ? -22.047 -26.209 11.750 1.00 92.31 192 LEU A N 1
ATOM 1479 C CA . LEU A 1 192 ? -22.683 -27.504 11.526 1.00 92.31 192 LEU A CA 1
ATOM 1480 C C . LEU A 1 192 ? -23.261 -28.100 12.819 1.00 92.31 192 LEU A C 1
ATOM 1482 O O . LEU A 1 192 ? -24.364 -28.653 12.760 1.00 92.31 192 LEU A O 1
ATOM 1486 N N . GLU A 1 193 ? -22.547 -27.977 13.943 1.00 95.88 193 GLU A N 1
ATOM 1487 C CA . GLU A 1 193 ? -23.004 -28.353 15.294 1.00 95.88 193 GLU A CA 1
ATOM 1488 C C . GLU A 1 193 ? -24.230 -27.533 15.718 1.00 95.88 193 GLU A C 1
ATOM 1490 O O . GLU A 1 193 ? -25.200 -28.099 16.214 1.00 95.88 193 GLU A O 1
ATOM 1495 N N . ASP A 1 194 ? -24.243 -26.236 15.398 1.00 96.19 194 ASP A N 1
ATOM 1496 C CA . ASP A 1 194 ? -25.374 -25.319 15.598 1.00 96.19 194 ASP A CA 1
ATOM 1497 C C . ASP A 1 194 ? -26.551 -25.595 14.626 1.00 96.19 194 ASP A C 1
ATOM 1499 O O . ASP A 1 194 ? -27.553 -24.882 14.621 1.00 96.19 194 ASP A O 1
ATOM 1503 N N . GLY A 1 195 ? -26.448 -26.623 13.774 1.00 95.44 195 GLY A N 1
ATOM 1504 C CA . GLY A 1 195 ? -27.510 -27.052 12.860 1.00 95.44 195 GLY A CA 1
ATOM 1505 C C . GLY A 1 195 ? -27.601 -26.272 11.543 1.00 95.44 195 GLY A C 1
ATOM 1506 O O . GLY A 1 195 ? -28.476 -26.572 10.730 1.00 95.44 195 GLY A O 1
ATOM 1507 N N . LEU A 1 196 ? -26.694 -25.326 11.271 1.00 93.62 196 LEU A N 1
ATOM 1508 C CA . LEU A 1 196 ? -26.702 -24.534 10.034 1.00 93.62 196 LEU A CA 1
ATOM 1509 C C . LEU A 1 196 ? -26.365 -25.406 8.816 1.00 93.62 196 LEU A C 1
ATOM 1511 O O . LEU A 1 196 ? -25.490 -26.276 8.875 1.00 93.62 196 LEU A O 1
ATOM 1515 N N . ARG A 1 197 ? -27.055 -25.190 7.690 1.00 90.25 197 ARG A N 1
ATOM 1516 C CA . ARG A 1 197 ? -26.878 -25.961 6.441 1.00 90.25 197 ARG A CA 1
ATOM 1517 C C . ARG A 1 197 ? -26.970 -25.070 5.198 1.00 90.25 197 ARG A C 1
ATOM 1519 O O . ARG A 1 197 ? -27.510 -23.966 5.242 1.00 90.25 197 ARG A O 1
ATOM 1526 N N . GLY A 1 198 ? -26.452 -25.565 4.070 1.00 86.62 198 GLY A N 1
ATOM 1527 C CA . GLY A 1 198 ? -26.521 -24.876 2.775 1.00 86.62 198 GLY A CA 1
ATOM 1528 C C . GLY A 1 198 ? -25.967 -23.448 2.842 1.00 86.62 198 GLY A C 1
ATOM 1529 O O . GLY A 1 198 ? -24.873 -23.229 3.360 1.00 86.62 198 GLY A O 1
ATOM 1530 N N . MET A 1 199 ? -26.750 -22.470 2.377 1.00 82.12 199 MET A N 1
ATOM 1531 C CA . MET A 1 199 ? -26.380 -21.045 2.369 1.00 82.12 199 MET A CA 1
ATOM 1532 C C . MET A 1 199 ? -26.089 -20.461 3.754 1.00 82.12 199 MET A C 1
ATOM 1534 O O . MET A 1 199 ? -25.302 -19.523 3.872 1.00 82.12 199 MET A O 1
ATOM 1538 N N . GLN A 1 200 ? -26.661 -21.032 4.816 1.00 85.44 200 GLN A N 1
ATOM 1539 C CA . GLN A 1 200 ? -26.422 -20.570 6.186 1.00 85.44 200 GLN A CA 1
ATOM 1540 C C . GLN A 1 200 ? -24.977 -20.830 6.643 1.00 85.44 200 GLN A C 1
ATOM 1542 O O . GLN A 1 200 ? -24.508 -20.198 7.585 1.00 85.44 200 GLN A O 1
ATOM 1547 N N . LEU A 1 201 ? -24.242 -21.719 5.959 1.00 85.62 201 LEU A N 1
ATOM 1548 C CA . LEU A 1 201 ? -22.821 -21.961 6.217 1.00 85.62 201 LEU A CA 1
ATOM 1549 C C . LEU A 1 201 ? -21.910 -20.898 5.594 1.00 85.62 201 LEU A C 1
ATOM 1551 O O . LEU A 1 201 ? -20.741 -20.823 5.970 1.00 85.62 201 LEU A O 1
ATOM 1555 N N . ALA A 1 202 ? -22.406 -20.062 4.676 1.00 82.25 202 ALA A N 1
ATOM 1556 C CA . ALA A 1 202 ? -21.571 -19.107 3.950 1.00 82.25 202 ALA A CA 1
ATOM 1557 C C . ALA A 1 202 ? -20.730 -18.195 4.873 1.00 82.25 202 ALA A C 1
ATOM 1559 O O . ALA A 1 202 ? -19.533 -18.063 4.616 1.00 82.25 202 ALA A O 1
ATOM 1560 N N . PRO A 1 203 ? -21.255 -17.625 5.980 1.00 84.38 203 PRO A N 1
ATOM 1561 C CA . PRO A 1 203 ? -20.443 -16.813 6.890 1.00 84.38 203 PRO A CA 1
ATOM 1562 C C . PRO A 1 203 ? -19.317 -17.605 7.569 1.00 84.38 203 PRO A C 1
ATOM 1564 O O . PRO A 1 203 ? -18.212 -17.095 7.745 1.00 84.38 203 PRO A O 1
ATOM 1567 N N . ALA A 1 204 ? -19.578 -18.859 7.943 1.00 86.56 204 ALA A N 1
ATOM 1568 C CA . ALA A 1 204 ? -18.586 -19.732 8.563 1.00 86.56 204 ALA A CA 1
ATOM 1569 C C . ALA A 1 204 ? -17.492 -20.141 7.566 1.00 86.56 204 ALA A C 1
ATOM 1571 O O . ALA A 1 204 ? -16.306 -20.082 7.890 1.00 86.56 204 ALA A O 1
ATOM 1572 N N . ILE A 1 205 ? -17.891 -20.459 6.331 1.00 83.56 205 ILE A N 1
ATOM 1573 C CA . ILE A 1 205 ? -16.978 -20.773 5.228 1.00 83.56 205 ILE A CA 1
ATOM 1574 C C . ILE A 1 205 ? -16.068 -19.582 4.929 1.00 83.56 205 ILE A C 1
ATOM 1576 O O . ILE A 1 205 ? -14.854 -19.763 4.839 1.00 83.56 205 ILE A O 1
ATOM 1580 N N . ARG A 1 206 ? -16.617 -18.361 4.846 1.00 80.19 206 ARG A N 1
ATOM 1581 C CA . ARG A 1 206 ? -15.824 -17.139 4.620 1.00 80.19 206 ARG A CA 1
ATOM 1582 C C . ARG A 1 206 ? -14.757 -16.941 5.696 1.00 80.19 206 ARG A C 1
ATOM 1584 O O . ARG A 1 206 ? -13.606 -16.648 5.366 1.00 80.19 206 ARG A O 1
ATOM 1591 N N . LYS A 1 207 ? -15.122 -17.151 6.967 1.00 82.50 207 LYS A N 1
ATOM 1592 C CA . LYS A 1 207 ? -14.199 -17.016 8.106 1.00 82.50 207 LYS A CA 1
ATOM 1593 C C . LYS A 1 207 ? -13.064 -18.039 8.062 1.00 82.50 207 LYS A C 1
ATOM 1595 O O . LYS A 1 207 ? -11.912 -17.660 8.266 1.00 82.50 207 LYS A O 1
ATOM 1600 N N . ASP A 1 208 ? -13.366 -19.306 7.783 1.00 82.88 208 ASP A N 1
ATOM 1601 C CA . ASP A 1 208 ? -12.346 -20.365 7.749 1.00 82.88 208 ASP A CA 1
ATOM 1602 C C . ASP A 1 208 ? -11.468 -20.318 6.484 1.00 82.88 208 ASP A C 1
ATOM 1604 O O . ASP A 1 208 ? -10.304 -20.720 6.538 1.00 82.88 208 ASP A O 1
ATOM 1608 N N . SER A 1 209 ? -11.985 -19.775 5.376 1.00 77.06 209 SER A N 1
ATOM 1609 C CA . SER A 1 209 ? -11.320 -19.765 4.059 1.00 77.06 209 SER A CA 1
ATOM 1610 C C . SER A 1 209 ? -10.570 -18.470 3.722 1.00 77.06 209 SER A C 1
ATOM 1612 O O . SER A 1 209 ? -10.193 -18.250 2.576 1.00 77.06 209 SER A O 1
ATOM 1614 N N . ARG A 1 210 ? -10.380 -17.577 4.703 1.00 77.06 210 ARG A N 1
ATOM 1615 C CA . ARG A 1 210 ? -9.714 -16.270 4.526 1.00 77.06 210 ARG A CA 1
ATOM 1616 C C . ARG A 1 210 ? -10.293 -15.416 3.390 1.00 77.06 210 ARG A C 1
ATOM 1618 O O . ARG A 1 210 ? -9.562 -14.672 2.745 1.00 77.06 210 ARG A O 1
ATOM 1625 N N . TYR A 1 211 ? -11.607 -15.479 3.175 1.00 78.56 211 TYR A N 1
ATOM 1626 C CA . TYR A 1 211 ? -12.258 -14.740 2.088 1.00 78.56 211 TYR A CA 1
ATOM 1627 C C . TYR A 1 211 ? -11.996 -13.227 2.158 1.00 78.56 211 TYR A C 1
ATOM 1629 O O . TYR A 1 211 ? -11.860 -12.572 1.132 1.00 78.56 211 TYR A O 1
ATOM 1637 N N . TRP A 1 212 ? -11.821 -12.699 3.376 1.00 83.25 212 TRP A N 1
ATOM 1638 C CA . TRP A 1 212 ? -11.427 -11.315 3.636 1.00 83.25 212 TRP A CA 1
ATOM 1639 C C . TRP A 1 212 ? -10.206 -10.850 2.827 1.00 83.25 212 TRP A C 1
ATOM 1641 O O . TRP A 1 212 ? -10.113 -9.671 2.525 1.00 83.25 212 TRP A O 1
ATOM 1651 N N . MET A 1 213 ? -9.292 -11.745 2.430 1.00 78.56 213 MET A N 1
ATOM 1652 C CA . MET A 1 213 ? -8.102 -11.399 1.638 1.00 78.56 213 MET A CA 1
ATOM 1653 C C . MET A 1 213 ? -8.425 -10.898 0.224 1.00 78.56 213 MET A C 1
ATOM 1655 O O . MET A 1 213 ? -7.574 -10.243 -0.379 1.00 78.56 213 MET A O 1
ATOM 1659 N N . TRP A 1 214 ? -9.619 -11.216 -0.279 1.00 76.69 214 TRP A N 1
ATOM 1660 C CA . TRP A 1 214 ? -10.122 -10.850 -1.606 1.00 76.69 214 TRP A CA 1
ATOM 1661 C C . TRP A 1 214 ? -11.200 -9.765 -1.543 1.00 76.69 214 TRP A C 1
ATOM 1663 O O . TRP A 1 214 ? -11.664 -9.292 -2.573 1.00 76.69 214 TRP A O 1
ATOM 1673 N N . ILE A 1 215 ? -11.603 -9.357 -0.337 1.00 81.69 215 ILE A N 1
ATOM 1674 C CA . ILE A 1 215 ? -12.533 -8.247 -0.153 1.00 81.69 215 ILE A CA 1
ATOM 1675 C C . ILE A 1 215 ? -11.809 -6.939 -0.473 1.00 81.69 215 ILE A C 1
ATOM 1677 O O . ILE A 1 215 ? -10.644 -6.748 -0.094 1.00 81.69 215 ILE A O 1
ATOM 1681 N N . ARG A 1 216 ? -12.518 -6.028 -1.146 1.00 83.38 216 ARG A N 1
ATOM 1682 C CA . ARG A 1 216 ? -12.022 -4.681 -1.417 1.00 83.38 216 ARG A CA 1
ATOM 1683 C C . ARG A 1 216 ? -11.641 -3.962 -0.110 1.00 83.38 216 ARG A C 1
ATOM 1685 O O . ARG A 1 216 ? -12.370 -4.080 0.872 1.00 83.38 216 ARG A O 1
ATOM 1692 N N . PRO A 1 217 ? -10.518 -3.228 -0.070 1.00 87.50 217 PRO A N 1
ATOM 1693 C CA . PRO A 1 217 ? -9.977 -2.604 1.146 1.00 87.50 217 PRO A CA 1
ATOM 1694 C C . PRO A 1 217 ? -10.610 -1.242 1.497 1.00 87.50 217 PRO A C 1
ATOM 1696 O O . PRO A 1 217 ? -10.123 -0.551 2.397 1.00 87.50 217 PRO A O 1
ATOM 1699 N N . ASP A 1 218 ? -11.634 -0.826 0.757 1.00 86.75 218 ASP A N 1
ATOM 1700 C CA . ASP A 1 218 ? -12.269 0.493 0.792 1.00 86.75 218 ASP A CA 1
ATOM 1701 C C . ASP A 1 218 ? -13.736 0.442 1.254 1.00 86.75 218 ASP A C 1
ATOM 1703 O O . ASP A 1 218 ? -14.427 1.455 1.263 1.00 86.75 218 ASP A O 1
ATOM 1707 N N . ILE A 1 219 ? -14.224 -0.721 1.699 1.00 90.31 219 ILE A N 1
ATOM 1708 C CA . ILE A 1 219 ? -15.560 -0.846 2.299 1.00 90.31 219 ILE A CA 1
ATOM 1709 C C . ILE A 1 219 ? -15.480 -0.515 3.793 1.00 90.31 219 ILE A C 1
ATOM 1711 O O . ILE A 1 219 ? -15.023 -1.334 4.597 1.00 90.31 219 ILE A O 1
ATOM 1715 N N . TRP A 1 220 ? -15.927 0.680 4.171 1.00 93.06 220 TRP A N 1
ATOM 1716 C CA . TRP A 1 220 ? -15.813 1.194 5.537 1.00 93.06 220 TRP A CA 1
ATOM 1717 C C . TRP A 1 220 ? -16.964 0.736 6.450 1.00 93.06 220 TRP A C 1
ATOM 1719 O O . TRP A 1 220 ? -18.109 0.640 5.997 1.00 93.06 220 TRP A O 1
ATOM 1729 N N . PRO A 1 221 ? -16.707 0.466 7.748 1.00 93.56 221 PRO A N 1
ATOM 1730 C CA . PRO A 1 221 ? -17.758 0.096 8.691 1.00 93.56 221 PRO A CA 1
ATOM 1731 C C . PRO A 1 221 ? -18.802 1.207 8.833 1.00 93.56 221 PRO A C 1
ATOM 1733 O O . PRO A 1 221 ? -18.463 2.355 9.124 1.00 93.56 221 PRO A O 1
ATOM 1736 N N . ARG A 1 222 ? -20.079 0.849 8.710 1.00 93.38 222 ARG A N 1
ATOM 1737 C CA . ARG A 1 222 ? -21.220 1.730 8.993 1.00 93.38 222 ARG A CA 1
ATOM 1738 C C . ARG A 1 222 ? -21.805 1.396 10.362 1.00 93.38 222 ARG A C 1
ATOM 1740 O O . ARG A 1 222 ? -21.739 0.244 10.798 1.00 93.38 222 ARG A O 1
ATOM 1747 N N . ALA A 1 223 ? -22.387 2.382 11.035 1.00 91.19 223 ALA A N 1
ATOM 1748 C CA . ALA A 1 223 ? -23.112 2.130 12.267 1.00 91.19 223 ALA A CA 1
ATOM 1749 C C . ALA A 1 223 ? -24.332 1.255 11.948 1.00 91.19 223 ALA A C 1
ATOM 1751 O O . ALA A 1 223 ? -25.216 1.642 11.180 1.00 91.19 223 ALA A O 1
ATOM 1752 N N . LEU A 1 224 ? -24.389 0.060 12.536 1.00 83.94 224 LEU A N 1
ATOM 1753 C CA . LEU A 1 224 ? -25.628 -0.716 12.571 1.00 83.94 224 LEU A CA 1
ATOM 1754 C C . LEU A 1 224 ? -26.659 0.157 13.284 1.00 83.94 224 LEU A C 1
ATOM 1756 O O . LEU A 1 224 ? -26.337 0.627 14.374 1.00 83.94 224 LEU A O 1
ATOM 1760 N N . HIS A 1 225 ? -27.819 0.410 12.658 1.00 63.41 225 HIS A N 1
ATOM 1761 C CA . HIS A 1 225 ? -28.868 1.312 13.155 1.00 63.41 225 HIS A CA 1
ATOM 1762 C C . HIS A 1 225 ? -28.948 1.259 14.683 1.00 63.41 225 HIS A C 1
ATOM 1764 O O . HIS A 1 225 ? -29.410 0.274 15.262 1.00 63.41 225 HIS A O 1
ATOM 1770 N N . GLN A 1 226 ? -28.378 2.274 15.335 1.00 53.91 226 GLN A N 1
ATOM 1771 C CA . GLN A 1 226 ? -28.171 2.231 16.772 1.00 53.91 226 GLN A CA 1
ATOM 1772 C C . GLN A 1 226 ? -29.520 2.456 17.452 1.00 53.91 226 GLN A C 1
ATOM 1774 O O . GLN A 1 226 ? -30.070 3.554 17.422 1.00 53.91 226 GLN A O 1
ATOM 1779 N N . GLY A 1 227 ? -30.033 1.421 18.122 1.00 51.19 227 GLY A N 1
ATOM 1780 C CA . GLY A 1 227 ? -30.802 1.652 19.341 1.00 51.19 227 GLY A CA 1
ATOM 1781 C C . GLY A 1 227 ? -29.924 2.420 20.344 1.00 51.19 227 GLY A C 1
ATOM 1782 O O . GLY A 1 227 ? -28.697 2.309 20.277 1.00 51.19 227 GLY A O 1
ATOM 1783 N N . PRO A 1 228 ? -30.513 3.214 21.252 1.00 42.25 228 PRO A N 1
ATOM 1784 C CA . PRO A 1 228 ? -29.783 4.164 22.086 1.00 42.25 228 PRO A CA 1
ATOM 1785 C C . PRO A 1 228 ? -28.712 3.454 22.923 1.00 42.25 228 PRO A C 1
ATOM 1787 O O . PRO A 1 228 ? -29.016 2.797 23.918 1.00 42.25 228 PRO A O 1
ATOM 1790 N N . GLN A 1 229 ? -27.442 3.574 22.528 1.00 49.66 229 GLN A N 1
ATOM 1791 C CA . GLN A 1 229 ? -26.331 3.114 23.351 1.00 49.66 229 GLN A CA 1
ATOM 1792 C C . GLN A 1 229 ? -26.044 4.178 24.405 1.00 49.66 229 GLN A C 1
ATOM 1794 O O . GLN A 1 229 ? -25.447 5.215 24.121 1.00 49.66 229 GLN A O 1
ATOM 1799 N N . GLN A 1 230 ? -26.481 3.921 25.639 1.00 42.91 230 GLN A N 1
ATOM 1800 C CA . GLN A 1 230 ? -26.036 4.717 26.775 1.00 42.91 230 GLN A CA 1
ATOM 1801 C C . GLN A 1 230 ? -24.524 4.532 26.975 1.00 42.91 230 GLN A C 1
ATOM 1803 O O . GLN A 1 230 ? -24.033 3.398 26.958 1.00 42.91 230 GLN A O 1
ATOM 1808 N N . PRO A 1 231 ? -23.765 5.617 27.192 1.00 47.31 231 PRO A N 1
ATOM 1809 C CA . PRO A 1 231 ? -22.356 5.513 27.522 1.00 47.31 231 PRO A CA 1
ATOM 1810 C C . PRO A 1 231 ? -22.201 4.848 28.894 1.00 47.31 231 PRO A C 1
ATOM 1812 O O . PRO A 1 231 ? -22.625 5.389 29.912 1.00 47.31 231 PRO A O 1
ATOM 1815 N N . THR A 1 232 ? -21.563 3.678 28.938 1.00 37.97 232 THR A N 1
ATOM 1816 C CA . THR A 1 232 ? -21.123 3.077 30.201 1.00 37.97 232 THR A CA 1
ATOM 1817 C C . THR A 1 232 ? -19.997 3.941 30.770 1.00 37.97 232 THR A C 1
ATOM 1819 O O . THR A 1 232 ? -18.869 3.900 30.278 1.00 37.97 232 THR A O 1
ATOM 1822 N N . GLN A 1 233 ? -20.302 4.769 31.769 1.00 38.47 233 GLN A N 1
ATOM 1823 C CA . GLN A 1 233 ? -19.281 5.477 32.538 1.00 38.47 233 GLN A CA 1
ATOM 1824 C C . GLN A 1 233 ? -18.523 4.463 33.399 1.00 38.47 233 GLN A C 1
ATOM 1826 O O . GLN A 1 233 ? -19.095 3.833 34.287 1.00 38.47 233 GLN A O 1
ATOM 1831 N N . LEU A 1 234 ? -17.227 4.297 33.135 1.00 39.78 234 LEU A N 1
ATOM 1832 C CA . LEU A 1 234 ? -16.330 3.590 34.042 1.00 39.78 234 LEU A CA 1
ATOM 1833 C C . LEU A 1 234 ? -15.980 4.541 35.187 1.00 39.78 234 LEU A C 1
ATOM 1835 O O . LEU A 1 234 ? -15.188 5.464 35.025 1.00 39.78 234 LEU A O 1
ATOM 1839 N N . TYR A 1 235 ? -16.610 4.329 36.339 1.00 33.69 235 TYR A N 1
ATOM 1840 C CA . TYR A 1 235 ? -16.300 5.059 37.562 1.00 33.69 235 TYR A CA 1
ATOM 1841 C C . TYR A 1 235 ? -15.012 4.482 38.163 1.00 33.69 235 TYR A C 1
ATOM 1843 O O . TYR A 1 235 ? -15.003 3.354 38.656 1.00 33.69 235 TYR A O 1
ATOM 1851 N N . ILE A 1 236 ? -13.910 5.230 38.095 1.00 40.31 236 ILE A N 1
ATOM 1852 C CA . ILE A 1 236 ? -12.654 4.859 38.758 1.00 40.31 236 ILE A CA 1
ATOM 1853 C C . ILE A 1 236 ? -12.610 5.579 40.106 1.00 40.31 236 ILE A C 1
ATOM 1855 O O . ILE A 1 236 ? -12.476 6.799 40.175 1.00 40.31 236 ILE A O 1
ATOM 1859 N N . SER A 1 237 ? -12.726 4.816 41.191 1.00 35.88 237 SER A N 1
ATOM 1860 C CA . SER A 1 237 ? -12.602 5.333 42.555 1.00 35.88 237 SER A CA 1
ATOM 1861 C C . SER A 1 237 ? -11.152 5.732 42.850 1.00 35.88 237 SER A C 1
ATOM 1863 O O . SER A 1 237 ? -10.251 4.892 42.859 1.00 35.88 237 SER A O 1
ATOM 1865 N N . SER A 1 238 ? -10.928 7.020 43.115 1.00 37.41 238 SER A N 1
ATOM 1866 C CA . SER A 1 238 ? -9.631 7.556 43.536 1.00 37.41 238 SER A CA 1
ATOM 1867 C C . SER A 1 238 ? -9.400 7.290 45.028 1.00 37.41 238 SER A C 1
ATOM 1869 O O . SER A 1 238 ? -10.176 7.742 45.868 1.00 37.41 238 SER A O 1
ATOM 1871 N N . SER A 1 239 ? -8.336 6.553 45.367 1.00 38.16 239 SER A N 1
ATOM 1872 C CA . SER A 1 239 ? -7.842 6.418 46.744 1.00 38.16 239 SER A CA 1
ATOM 1873 C C . SER A 1 239 ? -6.631 7.332 46.935 1.00 38.16 239 SER A C 1
ATOM 1875 O O . SER A 1 239 ? -5.580 7.103 46.329 1.00 38.16 239 SER A O 1
ATOM 1877 N N . THR A 1 240 ? -6.765 8.343 47.784 1.00 42.47 240 THR A N 1
ATOM 1878 C CA . THR A 1 240 ? -5.730 9.323 48.121 1.00 42.47 240 THR A CA 1
ATOM 1879 C C . THR A 1 240 ? -4.629 8.704 48.982 1.00 42.47 240 THR A C 1
ATOM 1881 O O . THR A 1 240 ? -4.789 8.506 50.181 1.00 42.47 240 THR A O 1
ATOM 1884 N N . MET A 1 241 ? -3.473 8.453 48.370 1.00 49.22 241 MET A N 1
ATOM 1885 C CA . MET A 1 241 ? -2.182 8.445 49.060 1.00 49.22 241 MET A CA 1
ATOM 1886 C C . MET A 1 241 ? -1.211 9.326 48.279 1.00 49.22 241 MET A C 1
ATOM 1888 O O . MET A 1 241 ? -1.230 9.330 47.049 1.00 49.22 241 MET A O 1
ATOM 1892 N N . ALA A 1 242 ? -0.398 10.100 48.998 1.00 45.78 242 ALA A N 1
ATOM 1893 C CA . ALA A 1 242 ? 0.579 11.014 48.422 1.00 45.78 242 ALA A CA 1
ATOM 1894 C C . ALA A 1 242 ? 1.674 10.216 47.697 1.00 45.78 242 ALA A C 1
ATOM 1896 O O . ALA A 1 242 ? 2.596 9.696 48.320 1.00 45.78 242 ALA A O 1
ATOM 1897 N N . GLN A 1 243 ? 1.539 10.084 46.378 1.00 55.78 243 GLN A N 1
ATOM 1898 C CA . GLN A 1 243 ? 2.583 9.563 45.503 1.00 55.78 243 GLN A CA 1
ATOM 1899 C C . GLN A 1 243 ? 3.411 10.717 44.947 1.00 55.78 243 GLN A C 1
ATOM 1901 O O . GLN A 1 243 ? 2.892 11.789 44.632 1.00 55.78 243 GLN A O 1
ATOM 1906 N N . THR A 1 244 ? 4.710 10.476 44.811 1.00 56.44 244 THR A N 1
ATOM 1907 C CA . THR A 1 244 ? 5.633 11.317 44.054 1.00 56.44 244 THR A CA 1
ATOM 1908 C C . THR A 1 244 ? 5.073 11.481 42.643 1.00 56.44 244 THR A C 1
ATOM 1910 O O . THR A 1 244 ? 4.966 10.505 41.899 1.00 56.44 244 THR A O 1
ATOM 1913 N N . ARG A 1 245 ? 4.653 12.700 42.288 1.00 62.16 245 ARG A N 1
ATOM 1914 C CA . ARG A 1 245 ? 4.110 12.984 40.957 1.00 62.16 245 ARG A CA 1
ATOM 1915 C C . ARG A 1 245 ? 5.197 12.749 39.920 1.00 62.16 245 ARG A C 1
ATOM 1917 O O . ARG A 1 245 ? 6.250 13.381 39.978 1.00 62.16 245 ARG A O 1
ATOM 1924 N N . ALA A 1 246 ? 4.936 11.857 38.969 1.00 69.06 246 ALA A N 1
ATOM 1925 C CA . ALA A 1 246 ? 5.771 11.762 37.783 1.00 69.06 246 ALA A CA 1
ATOM 1926 C C . ALA A 1 246 ? 5.771 13.132 37.085 1.00 69.06 246 ALA A C 1
ATOM 1928 O O . ALA A 1 246 ? 4.721 13.766 36.984 1.00 69.06 246 ALA A O 1
ATOM 1929 N N . ALA A 1 247 ? 6.922 13.594 36.589 1.00 78.75 247 ALA A N 1
ATOM 1930 C CA . ALA A 1 247 ? 7.015 14.882 35.891 1.00 78.75 247 ALA A CA 1
ATOM 1931 C C . ALA A 1 247 ? 6.018 14.972 34.717 1.00 78.75 247 ALA A C 1
ATOM 1933 O O . ALA A 1 247 ? 5.404 16.013 34.494 1.00 78.75 247 ALA A O 1
ATOM 1934 N N . LEU A 1 248 ? 5.753 13.843 34.051 1.00 82.56 248 LEU A N 1
ATOM 1935 C CA . LEU A 1 248 ? 4.729 13.714 33.009 1.00 82.56 248 LEU A CA 1
ATOM 1936 C C . LEU A 1 248 ? 3.314 14.066 33.500 1.00 82.56 248 LEU A C 1
ATOM 1938 O O . LEU A 1 248 ? 2.546 14.677 32.764 1.00 82.56 248 LEU A O 1
ATOM 1942 N N . CYS A 1 249 ? 2.971 13.764 34.757 1.00 82.19 249 CYS A N 1
ATOM 1943 C CA . CYS A 1 249 ? 1.673 14.121 35.334 1.00 82.19 249 CYS A CA 1
ATOM 1944 C C . CYS A 1 249 ? 1.497 15.631 35.535 1.00 82.19 249 CYS A C 1
ATOM 1946 O O . CYS A 1 249 ? 0.361 16.081 35.653 1.00 82.19 249 CYS A O 1
ATOM 1948 N N . SER A 1 250 ? 2.583 16.413 35.570 1.00 84.94 250 SER A N 1
ATOM 1949 C CA . SER A 1 250 ? 2.512 17.878 35.692 1.00 84.94 250 SER A CA 1
ATOM 1950 C C . SER A 1 250 ? 2.314 18.611 34.364 1.00 84.94 250 SER A C 1
ATOM 1952 O O . SER A 1 250 ? 2.121 19.825 34.370 1.00 84.94 250 SER A O 1
ATOM 1954 N N . LEU A 1 251 ? 2.325 17.897 33.234 1.00 85.69 251 LEU A N 1
ATOM 1955 C CA . LEU A 1 251 ? 2.108 18.512 31.929 1.00 85.69 251 LEU A CA 1
ATOM 1956 C C . LEU A 1 251 ? 0.656 18.996 31.764 1.00 85.69 251 LEU A C 1
ATOM 1958 O O . LEU A 1 251 ? -0.267 18.279 32.182 1.00 85.69 251 LEU A 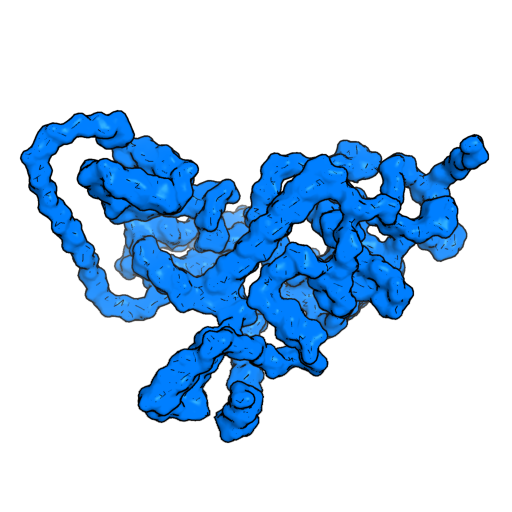O 1
ATOM 1962 N N . PRO A 1 252 ? 0.442 20.155 31.109 1.00 86.62 252 PRO A N 1
ATOM 1963 C CA . PRO A 1 252 ? -0.874 20.612 30.666 1.00 86.62 252 PRO A CA 1
ATOM 1964 C C . PRO A 1 252 ? -1.629 19.542 29.866 1.00 86.62 252 PRO A C 1
ATOM 1966 O O . PRO A 1 252 ? -1.020 18.666 29.246 1.00 86.62 252 PRO A O 1
ATOM 1969 N N . ASN A 1 253 ? -2.962 19.592 29.893 1.00 79.38 253 ASN A N 1
ATOM 1970 C CA . ASN A 1 253 ? -3.811 18.605 29.214 1.00 79.38 253 ASN A CA 1
ATOM 1971 C C . ASN A 1 253 ? -3.688 18.663 27.688 1.00 79.38 253 ASN A C 1
ATOM 1973 O O . ASN A 1 253 ? -4.023 17.692 27.023 1.00 79.38 253 ASN A O 1
ATOM 1977 N N . GLU A 1 254 ? -3.191 19.774 27.158 1.00 81.50 254 GLU A N 1
ATOM 1978 C CA . GLU A 1 254 ? -2.970 20.023 25.739 1.00 81.50 254 GLU A CA 1
ATOM 1979 C C . GLU A 1 254 ? -1.651 19.389 25.274 1.00 81.50 254 GLU A C 1
ATOM 1981 O O . GLU A 1 254 ? -1.620 18.683 24.272 1.00 81.50 254 GLU A O 1
ATOM 1986 N N . LEU A 1 255 ? -0.576 19.557 26.057 1.00 84.38 255 LEU A N 1
ATOM 1987 C CA . LEU A 1 255 ? 0.760 19.044 25.718 1.00 84.38 255 LEU A CA 1
ATOM 1988 C C . LEU A 1 255 ? 0.884 17.533 25.916 1.00 84.38 255 LEU A C 1
ATOM 1990 O O . LEU A 1 255 ? 1.734 16.885 25.308 1.00 84.38 255 LEU A O 1
ATOM 1994 N N . PHE A 1 256 ? 0.066 16.960 26.799 1.00 84.19 256 PHE A N 1
ATOM 1995 C CA . PHE A 1 256 ? 0.163 15.544 27.119 1.00 84.19 256 PHE A CA 1
ATOM 1996 C C . PHE A 1 256 ? -0.190 14.657 25.906 1.00 84.19 256 PHE A C 1
ATOM 1998 O O . PHE A 1 256 ? 0.671 13.874 25.508 1.00 84.19 256 PHE A O 1
ATOM 2005 N N . PRO A 1 257 ? -1.348 14.804 25.229 1.00 81.19 257 PRO A N 1
ATOM 2006 C CA . PRO A 1 257 ? -1.646 14.054 24.009 1.00 81.19 257 PRO A CA 1
ATOM 2007 C C . PRO A 1 257 ? -0.658 14.286 22.860 1.00 81.19 257 PRO A C 1
ATOM 2009 O O . PRO A 1 257 ? -0.373 13.336 22.135 1.00 81.19 257 PRO A O 1
ATOM 2012 N N . GLU A 1 258 ? -0.129 15.506 22.709 1.00 83.00 258 GLU A N 1
ATOM 2013 C CA . GLU A 1 258 ? 0.884 15.829 21.692 1.00 83.00 258 GLU A CA 1
ATOM 2014 C C . GLU A 1 258 ? 2.190 15.065 21.920 1.00 83.00 258 GLU A C 1
ATOM 2016 O O . GLU A 1 258 ? 2.803 14.592 20.972 1.00 83.00 258 GLU A O 1
ATOM 2021 N N . LEU A 1 259 ? 2.613 14.878 23.171 1.00 85.12 259 LEU A N 1
ATOM 2022 C CA . LEU A 1 259 ? 3.770 14.031 23.471 1.00 85.12 259 LEU A CA 1
ATOM 2023 C C . LEU A 1 259 ? 3.463 12.556 23.214 1.00 85.12 259 LEU A C 1
ATOM 2025 O O . LEU A 1 259 ? 4.282 11.842 22.637 1.00 85.12 259 LEU A O 1
ATOM 2029 N N . LEU A 1 260 ? 2.271 12.110 23.615 1.00 85.56 260 LEU A N 1
ATOM 2030 C CA . LEU A 1 260 ? 1.844 10.726 23.442 1.00 85.56 260 LEU A CA 1
ATOM 2031 C C . LEU A 1 260 ? 1.686 10.324 21.967 1.00 85.56 260 LEU A C 1
ATOM 2033 O O . LEU A 1 260 ? 1.794 9.138 21.668 1.00 85.56 260 LEU A O 1
ATOM 2037 N N . GLN A 1 261 ? 1.473 11.269 21.042 1.00 83.00 261 GLN A N 1
ATOM 2038 C CA . GLN A 1 261 ? 1.319 10.959 19.613 1.00 83.00 261 GLN A CA 1
ATOM 2039 C C . GLN A 1 261 ? 2.573 10.305 19.003 1.00 83.00 261 GLN A C 1
ATOM 2041 O O . GLN A 1 261 ? 2.464 9.589 18.009 1.00 83.00 261 GLN A O 1
ATOM 2046 N N . HIS A 1 262 ? 3.740 10.544 19.613 1.00 82.62 262 HIS A N 1
ATOM 2047 C CA . HIS A 1 262 ? 5.039 10.013 19.194 1.00 82.62 262 HIS A CA 1
ATOM 2048 C C . HIS A 1 262 ? 5.367 8.648 19.816 1.00 82.62 262 HIS A C 1
ATOM 2050 O O . HIS A 1 262 ? 6.377 8.037 19.468 1.00 82.62 262 HIS A O 1
ATOM 2056 N N . CYS A 1 263 ? 4.545 8.173 20.751 1.00 81.94 263 CYS A N 1
ATOM 2057 C CA . CYS A 1 263 ? 4.704 6.866 21.372 1.00 81.94 263 CYS A CA 1
ATOM 2058 C C . CYS A 1 263 ? 3.977 5.796 20.553 1.00 81.94 263 CYS A C 1
ATOM 2060 O O . CYS A 1 263 ? 2.902 6.041 20.000 1.00 81.94 263 CYS A O 1
ATOM 2062 N N . GLN A 1 264 ? 4.513 4.574 20.518 1.00 80.94 264 GLN A N 1
ATOM 2063 C CA . GLN A 1 264 ? 3.736 3.457 19.990 1.00 80.94 264 GLN A CA 1
ATOM 2064 C C . GLN A 1 264 ? 2.610 3.103 20.963 1.00 80.94 264 GLN A C 1
ATOM 2066 O O . GLN A 1 264 ? 2.686 3.362 22.164 1.00 80.94 264 GLN A O 1
ATOM 2071 N N . LEU A 1 265 ? 1.555 2.460 20.461 1.00 81.56 265 LEU A N 1
ATOM 2072 C CA . LEU A 1 265 ? 0.410 2.083 21.293 1.00 81.56 265 LEU A CA 1
ATOM 2073 C C . LEU A 1 265 ? 0.818 1.177 22.473 1.00 81.56 265 LEU A C 1
ATOM 2075 O O . LEU A 1 265 ? 0.242 1.265 23.555 1.00 81.56 265 LEU A O 1
ATOM 2079 N N . GLU A 1 266 ? 1.830 0.333 22.277 1.00 83.69 266 GLU A N 1
ATOM 2080 C CA . GLU A 1 266 ? 2.411 -0.519 23.320 1.00 83.69 266 GLU A CA 1
ATOM 2081 C C . GLU A 1 266 ? 3.068 0.313 24.429 1.00 83.69 266 GLU A C 1
ATOM 2083 O O . GLU A 1 266 ? 2.813 0.068 25.610 1.00 83.69 266 GLU A O 1
ATOM 2088 N N . ASP A 1 267 ? 3.817 1.355 24.056 1.00 86.88 267 ASP A N 1
ATOM 2089 C CA . ASP A 1 267 ? 4.444 2.292 24.992 1.00 86.88 267 ASP A CA 1
ATOM 2090 C C . ASP A 1 267 ? 3.397 3.094 25.769 1.00 86.88 267 ASP A C 1
ATOM 2092 O O . ASP A 1 267 ? 3.582 3.355 26.955 1.00 86.88 267 ASP A O 1
ATOM 2096 N N . LEU A 1 268 ? 2.267 3.445 25.140 1.00 86.19 268 LEU A N 1
ATOM 2097 C CA . LEU A 1 268 ? 1.150 4.105 25.823 1.00 86.19 268 LEU A CA 1
ATOM 2098 C C . LEU A 1 268 ? 0.569 3.217 26.926 1.00 86.19 268 LEU A C 1
ATOM 2100 O O . LEU A 1 268 ? 0.358 3.679 28.048 1.00 86.19 268 LEU A O 1
ATOM 2104 N N . PHE A 1 269 ? 0.336 1.934 26.643 1.00 87.50 269 PHE A N 1
ATOM 2105 C CA . PHE A 1 269 ? -0.156 0.998 27.656 1.00 87.50 269 PHE A CA 1
ATOM 2106 C C . PHE A 1 269 ? 0.894 0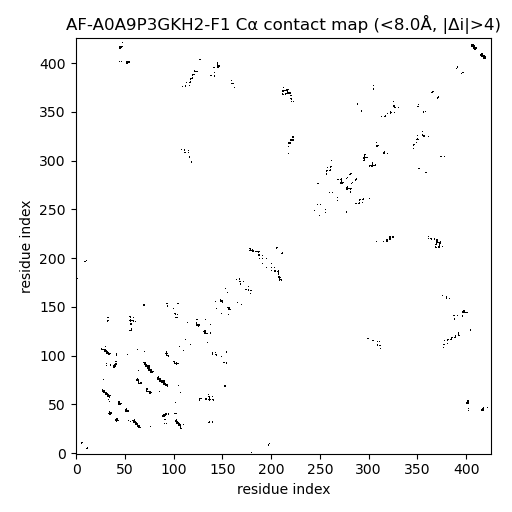.699 28.730 1.00 87.50 269 PHE A C 1
ATOM 2108 O O . PHE A 1 269 ? 0.546 0.610 29.911 1.00 87.50 269 PHE A O 1
ATOM 2115 N N . ALA A 1 270 ? 2.172 0.611 28.357 1.00 89.50 270 ALA A N 1
ATOM 2116 C CA . ALA A 1 270 ? 3.266 0.503 29.314 1.00 89.50 270 ALA A CA 1
ATOM 2117 C C . ALA A 1 270 ? 3.312 1.735 30.231 1.00 89.50 270 ALA A C 1
ATOM 2119 O O . ALA A 1 270 ? 3.337 1.587 31.453 1.00 89.50 270 ALA A O 1
ATOM 2120 N N . LEU A 1 271 ? 3.203 2.945 29.676 1.00 87.19 271 LEU A N 1
ATOM 2121 C CA . LEU A 1 271 ? 3.150 4.198 30.424 1.00 87.19 271 LEU A CA 1
ATOM 2122 C C . LEU A 1 271 ? 1.942 4.239 31.365 1.00 87.19 271 LEU A C 1
ATOM 2124 O O . LEU A 1 271 ? 2.094 4.562 32.543 1.00 87.19 271 LEU A O 1
ATOM 2128 N N . ALA A 1 272 ? 0.760 3.848 30.884 1.00 89.50 272 ALA A N 1
ATOM 2129 C CA . ALA A 1 272 ? -0.449 3.743 31.697 1.00 89.50 272 ALA A CA 1
ATOM 2130 C C . ALA A 1 272 ? -0.285 2.760 32.869 1.00 89.50 272 ALA A C 1
ATOM 2132 O O . ALA A 1 272 ? -0.889 2.949 33.920 1.00 89.50 272 ALA A O 1
ATOM 2133 N N . SER A 1 273 ? 0.551 1.728 32.727 1.00 88.81 273 SER A N 1
ATOM 2134 C CA . SER A 1 273 ? 0.803 0.747 33.790 1.00 88.81 273 SER A CA 1
ATOM 2135 C C . SER A 1 273 ? 1.753 1.233 34.896 1.00 88.81 273 SER A C 1
ATOM 2137 O O . SER A 1 273 ? 1.834 0.600 35.947 1.00 88.81 273 SER A O 1
ATOM 2139 N N . THR A 1 274 ? 2.445 2.364 34.705 1.00 88.12 274 THR A N 1
ATOM 2140 C CA . THR A 1 274 ? 3.479 2.842 35.645 1.00 88.12 274 THR A CA 1
ATOM 2141 C C . THR A 1 274 ? 2.921 3.402 36.956 1.00 88.12 274 THR A C 1
ATOM 2143 O O . THR A 1 274 ? 3.482 3.150 38.022 1.00 88.12 274 THR A O 1
ATOM 2146 N N . CYS A 1 275 ? 1.822 4.164 36.915 1.00 89.31 275 CYS A N 1
ATOM 2147 C CA . CYS A 1 275 ? 1.169 4.696 38.112 1.00 89.31 275 CYS A CA 1
ATOM 2148 C C . CYS A 1 275 ? -0.321 4.984 37.881 1.00 89.31 275 CYS A C 1
ATOM 2150 O O . CYS A 1 275 ? -0.775 5.127 36.748 1.00 89.31 275 CYS A O 1
ATOM 2152 N N . LYS A 1 276 ? -1.096 5.112 38.969 1.00 86.94 276 LYS A N 1
ATOM 2153 C CA . LYS A 1 276 ? -2.552 5.343 38.902 1.00 86.94 276 LYS A CA 1
ATOM 2154 C C . LYS A 1 276 ? -2.924 6.652 38.196 1.00 86.94 276 LYS A C 1
ATOM 2156 O O . LYS A 1 276 ? -3.945 6.705 37.518 1.00 86.94 276 LYS A O 1
ATOM 2161 N N . GLU A 1 277 ? -2.119 7.700 38.364 1.00 87.50 277 GLU A N 1
ATOM 2162 C CA . GLU A 1 277 ? -2.370 9.011 37.749 1.00 87.50 277 GLU A CA 1
ATOM 2163 C C . GLU A 1 277 ? -2.142 8.961 36.232 1.00 87.50 277 GLU A C 1
ATOM 2165 O O . GLU A 1 277 ? -3.009 9.390 35.475 1.00 87.50 277 GLU A O 1
ATOM 2170 N N . LEU A 1 278 ? -1.041 8.349 35.776 1.00 88.31 278 LEU A N 1
ATOM 2171 C CA . LEU A 1 278 ? -0.795 8.117 34.350 1.00 88.31 278 LEU A CA 1
ATOM 2172 C C . LEU A 1 278 ? -1.809 7.145 33.756 1.00 88.31 278 LEU A C 1
ATOM 2174 O O . LEU A 1 278 ? -2.303 7.405 32.668 1.00 88.31 278 LEU A O 1
ATOM 2178 N N . HIS A 1 279 ? -2.196 6.091 34.475 1.00 88.75 279 HIS A N 1
ATOM 2179 C CA . HIS A 1 279 ? -3.289 5.216 34.056 1.00 88.75 279 HIS A CA 1
ATOM 2180 C C . HIS A 1 279 ? -4.562 6.021 33.773 1.00 88.75 279 HIS A C 1
ATOM 2182 O O . HIS A 1 279 ? -5.162 5.881 32.711 1.00 88.75 279 HIS A O 1
ATOM 2188 N N . ALA A 1 280 ? -4.971 6.878 34.713 1.00 87.88 280 ALA A N 1
ATOM 2189 C CA . ALA A 1 280 ? -6.172 7.691 34.574 1.00 87.88 280 ALA A CA 1
ATOM 2190 C C . ALA A 1 280 ? -6.062 8.722 33.441 1.00 87.88 280 ALA A C 1
ATOM 2192 O O . ALA A 1 280 ? -7.043 8.922 32.740 1.00 87.88 280 ALA A O 1
ATOM 2193 N N . ARG A 1 281 ? -4.894 9.354 33.238 1.00 88.06 281 ARG A N 1
ATOM 2194 C CA . ARG A 1 281 ? -4.699 10.350 32.167 1.00 88.06 281 ARG A CA 1
ATOM 2195 C C . ARG A 1 281 ? -4.544 9.723 30.782 1.00 88.06 281 ARG A C 1
ATOM 2197 O O . ARG A 1 281 ? -5.160 10.193 29.838 1.00 88.06 281 ARG A O 1
ATOM 2204 N N . VAL A 1 282 ? -3.729 8.677 30.644 1.00 87.12 282 VAL A N 1
ATOM 2205 C CA . VAL A 1 282 ? -3.469 8.013 29.354 1.00 87.12 282 VAL A CA 1
ATOM 2206 C C . VAL A 1 282 ? -4.709 7.271 28.867 1.00 87.12 282 VAL A C 1
ATOM 2208 O O . VAL A 1 282 ? -5.007 7.296 27.678 1.00 87.12 282 VAL A O 1
ATOM 2211 N N . LEU A 1 283 ? -5.438 6.616 29.777 1.00 87.00 283 LEU A N 1
ATOM 2212 C CA . LEU A 1 283 ? -6.642 5.852 29.441 1.00 87.00 283 LEU A CA 1
ATOM 2213 C C . LEU A 1 283 ? -7.931 6.651 29.648 1.00 87.00 283 LEU A C 1
ATOM 2215 O O . LEU A 1 283 ? -9.019 6.081 29.520 1.00 87.00 283 LEU A O 1
ATOM 2219 N N . ASP A 1 284 ? -7.830 7.954 29.936 1.00 88.31 284 ASP A N 1
ATOM 2220 C CA . ASP A 1 284 ? -8.977 8.841 29.799 1.00 88.31 284 ASP A CA 1
ATOM 2221 C C . ASP A 1 284 ? -9.486 8.759 28.359 1.00 88.31 284 ASP A C 1
ATOM 2223 O O . ASP A 1 284 ? -8.720 8.791 27.393 1.00 88.31 284 ASP A O 1
ATOM 2227 N N . ARG A 1 285 ? -10.804 8.632 28.209 1.00 81.81 285 ARG A N 1
ATOM 2228 C CA . ARG A 1 285 ? -11.415 8.392 26.902 1.00 81.81 285 ARG A CA 1
ATOM 2229 C C . ARG A 1 285 ? -11.137 9.539 25.930 1.00 81.81 285 ARG A C 1
ATOM 2231 O O . ARG A 1 285 ? -10.958 9.266 24.746 1.00 81.81 285 ARG A O 1
ATOM 2238 N N . GLY A 1 286 ? -11.137 10.784 26.409 1.00 83.50 286 GLY A N 1
ATOM 2239 C CA . GLY A 1 286 ? -10.884 11.965 25.588 1.00 83.50 286 GLY A CA 1
ATOM 2240 C C . GLY A 1 286 ? -9.418 12.056 25.187 1.00 83.50 286 GLY A C 1
ATOM 2241 O O . GLY A 1 286 ? -9.118 12.164 24.000 1.00 83.50 286 GLY A O 1
ATOM 2242 N N . SER A 1 287 ? -8.506 11.931 26.156 1.00 82.50 287 SER A N 1
ATOM 2243 C CA . SER A 1 287 ? -7.063 11.958 25.888 1.00 82.50 287 SER A CA 1
ATOM 2244 C C . SER A 1 287 ? -6.624 10.834 24.952 1.00 82.50 287 SER A C 1
ATOM 2246 O O . SER A 1 287 ? -5.961 11.110 23.956 1.00 82.50 287 SER A O 1
ATOM 2248 N N . LEU A 1 288 ? -7.049 9.590 25.200 1.00 84.62 288 LEU A N 1
ATOM 2249 C CA . LEU A 1 288 ? -6.707 8.456 24.340 1.00 84.62 288 LEU A CA 1
ATOM 2250 C C . LEU A 1 288 ? -7.268 8.629 22.927 1.00 84.62 288 LEU A C 1
ATOM 2252 O O . LEU A 1 288 ? -6.580 8.325 21.956 1.00 84.62 288 LEU A O 1
ATOM 2256 N N . ALA A 1 289 ? -8.506 9.117 22.794 1.00 86.19 289 ALA A N 1
ATOM 2257 C CA . ALA A 1 289 ? -9.095 9.353 21.482 1.00 86.19 289 ALA A CA 1
ATOM 2258 C C . ALA A 1 289 ? -8.328 10.422 20.697 1.00 86.19 289 ALA A C 1
ATOM 2260 O O . ALA A 1 289 ? -8.015 10.199 19.529 1.00 86.19 289 ALA A O 1
ATOM 2261 N N . HIS A 1 290 ? -7.968 11.527 21.353 1.00 85.06 290 HIS A N 1
ATOM 2262 C CA . HIS A 1 290 ? -7.184 12.595 20.745 1.00 85.06 290 HIS A CA 1
ATOM 2263 C C . HIS A 1 290 ? -5.776 12.123 20.354 1.00 85.06 290 HIS A C 1
ATOM 2265 O O . HIS A 1 290 ? -5.358 12.327 19.219 1.00 85.06 290 HIS A O 1
ATOM 2271 N N . THR A 1 291 ? -5.070 11.409 21.238 1.00 86.62 291 THR A N 1
ATOM 2272 C CA . THR A 1 291 ? -3.764 10.811 20.920 1.00 86.62 291 THR A CA 1
ATOM 2273 C C . THR A 1 291 ? -3.859 9.860 19.731 1.00 86.62 291 THR A C 1
ATOM 2275 O O . THR A 1 291 ? -3.043 9.949 18.823 1.00 86.62 291 THR A O 1
ATOM 2278 N N . LEU A 1 292 ? -4.868 8.983 19.685 1.00 87.81 292 LEU A N 1
ATOM 2279 C CA . LEU A 1 292 ? -5.059 8.075 18.553 1.00 87.81 292 LEU A CA 1
ATOM 2280 C C . LEU A 1 292 ? -5.331 8.831 17.251 1.00 87.81 292 LEU A C 1
ATOM 2282 O O . LEU A 1 292 ? -4.773 8.462 16.225 1.00 87.81 292 LEU A O 1
ATOM 2286 N N . GLN A 1 293 ? -6.154 9.881 17.281 1.00 89.38 293 GLN A N 1
ATOM 2287 C CA . GLN A 1 293 ? -6.413 10.734 16.119 1.00 89.38 293 GLN A CA 1
ATOM 2288 C C . GLN A 1 293 ? -5.131 11.419 15.626 1.00 89.38 293 GLN A C 1
ATOM 2290 O O . GLN A 1 293 ? -4.840 11.371 14.431 1.00 89.38 293 GLN A O 1
ATOM 2295 N N . LEU A 1 294 ? -4.335 11.991 16.532 1.00 87.56 294 LEU A N 1
ATOM 2296 C CA . LEU A 1 294 ? -3.041 12.588 16.200 1.00 87.56 294 LEU A CA 1
ATOM 2297 C C . LEU A 1 294 ? -2.081 11.553 15.599 1.00 87.56 294 LEU A C 1
ATOM 2299 O O . LEU A 1 294 ? -1.537 11.769 14.517 1.00 87.56 294 LEU A O 1
ATOM 2303 N N . SER A 1 295 ? -1.956 10.380 16.225 1.00 87.31 295 SER A N 1
ATOM 2304 C CA . SER A 1 295 ? -1.165 9.278 15.678 1.00 87.31 295 SER A CA 1
ATOM 2305 C C . SER A 1 295 ? -1.708 8.791 14.333 1.00 87.31 295 SER A C 1
ATOM 2307 O O . SER A 1 295 ? -0.931 8.354 13.503 1.00 87.31 295 SER A O 1
ATOM 2309 N N . MET A 1 296 ? -3.011 8.830 14.058 1.00 89.19 296 MET A N 1
ATOM 2310 C CA . MET A 1 296 ? -3.535 8.477 12.731 1.00 89.19 296 MET A CA 1
ATOM 2311 C C . MET A 1 296 ? -3.157 9.517 11.671 1.00 89.19 296 MET A C 1
ATOM 2313 O O . MET A 1 296 ? -2.891 9.143 10.530 1.00 89.19 296 MET A O 1
ATOM 2317 N N . ALA A 1 297 ? -3.134 10.801 12.040 1.00 86.88 297 ALA A N 1
ATOM 2318 C CA . ALA A 1 297 ? -2.791 11.908 11.150 1.00 86.88 297 ALA A CA 1
ATOM 2319 C C . ALA A 1 297 ? -1.284 12.000 10.841 1.00 86.88 297 ALA A C 1
ATOM 2321 O O . ALA A 1 297 ? -0.909 12.501 9.777 1.00 86.88 297 ALA A O 1
ATOM 2322 N N . ASP A 1 298 ? -0.421 11.506 11.732 1.00 86.38 298 ASP A N 1
ATOM 2323 C CA . ASP A 1 298 ? 1.024 11.464 11.510 1.00 86.38 298 ASP A CA 1
ATOM 2324 C C . ASP A 1 298 ? 1.392 10.513 10.356 1.00 86.38 298 ASP A C 1
ATOM 2326 O O . ASP A 1 298 ? 1.035 9.332 10.324 1.00 86.38 298 ASP A O 1
ATOM 2330 N N . ARG A 1 299 ? 2.174 11.030 9.399 1.00 83.06 299 ARG A N 1
ATOM 2331 C CA . ARG A 1 299 ? 2.634 10.283 8.226 1.00 83.06 299 ARG A CA 1
ATOM 2332 C C . ARG A 1 299 ? 3.527 9.092 8.565 1.00 83.06 299 ARG A C 1
ATOM 2334 O O . ARG A 1 299 ? 3.549 8.139 7.785 1.00 83.06 299 ARG A O 1
ATOM 2341 N N . SER A 1 300 ? 4.261 9.178 9.671 1.00 82.00 300 SER A N 1
ATOM 2342 C CA . SER A 1 300 ? 5.232 8.175 10.120 1.00 82.00 300 SER A CA 1
ATOM 2343 C C . SER A 1 300 ? 4.615 7.075 10.988 1.00 82.00 300 SER A C 1
ATOM 2345 O O . SER A 1 300 ? 5.230 6.035 11.222 1.00 82.00 300 SER A O 1
ATOM 2347 N N . SER A 1 301 ? 3.383 7.284 11.446 1.00 85.56 301 SER A N 1
ATOM 2348 C CA . SER A 1 301 ? 2.751 6.422 12.431 1.00 85.56 301 SER A CA 1
ATOM 2349 C C . SER A 1 301 ? 2.271 5.089 11.849 1.00 85.56 301 SER A C 1
ATOM 2351 O O . SER A 1 301 ? 1.714 5.036 10.744 1.00 85.56 301 SER A O 1
ATOM 2353 N N . PRO A 1 302 ? 2.359 3.995 12.633 1.00 83.44 302 PRO A N 1
ATOM 2354 C CA . PRO A 1 302 ? 1.823 2.694 12.250 1.00 83.44 302 PRO A CA 1
ATOM 2355 C C . PRO A 1 302 ? 0.290 2.655 12.198 1.00 83.44 302 PRO A C 1
ATOM 2357 O O . PRO A 1 302 ? -0.269 1.630 11.816 1.00 83.44 302 PRO A O 1
ATOM 2360 N N . LEU A 1 303 ? -0.404 3.731 12.589 1.00 86.94 303 LEU A N 1
ATOM 2361 C CA . LEU A 1 303 ? -1.864 3.838 12.530 1.00 86.94 303 LEU A CA 1
ATOM 2362 C C . LEU A 1 303 ? -2.370 4.529 11.262 1.00 86.94 303 LEU A C 1
ATOM 2364 O O . LEU A 1 303 ? -3.574 4.497 11.007 1.00 86.94 303 LEU A O 1
ATOM 2368 N N . ARG A 1 304 ? -1.489 5.104 10.436 1.00 88.12 304 ARG A N 1
ATOM 2369 C CA . ARG A 1 304 ? -1.886 5.865 9.243 1.00 88.12 304 ARG A CA 1
ATOM 2370 C C . ARG A 1 304 ? -2.741 5.068 8.261 1.00 88.12 304 ARG A C 1
ATOM 2372 O O . ARG A 1 304 ? -3.656 5.615 7.655 1.00 88.12 304 ARG A O 1
ATOM 2379 N N . TRP A 1 305 ? -2.492 3.765 8.131 1.00 90.38 305 TRP A N 1
ATOM 2380 C CA . TRP A 1 305 ? -3.278 2.892 7.250 1.00 90.38 305 TRP A CA 1
ATOM 2381 C C . TRP A 1 305 ? -4.767 2.835 7.621 1.00 90.38 305 TRP A C 1
ATOM 2383 O O . TRP A 1 305 ? -5.581 2.419 6.799 1.00 90.38 305 TRP A O 1
ATOM 2393 N N . THR A 1 306 ? -5.141 3.255 8.836 1.00 91.38 306 THR A N 1
ATOM 2394 C CA . THR A 1 306 ? -6.543 3.325 9.270 1.00 91.38 306 THR A CA 1
ATOM 2395 C C . THR A 1 306 ? -7.309 4.516 8.699 1.00 91.38 306 THR A C 1
ATOM 2397 O O . THR A 1 306 ? -8.533 4.542 8.811 1.00 91.38 306 THR A O 1
ATOM 2400 N N . LEU A 1 307 ? -6.621 5.466 8.058 1.00 92.62 307 LEU A N 1
ATOM 2401 C CA . LEU A 1 307 ? -7.224 6.583 7.334 1.00 92.62 307 LEU A CA 1
ATOM 2402 C C . LEU A 1 307 ? -7.450 6.235 5.859 1.00 92.62 307 LEU A C 1
ATOM 2404 O O . LEU A 1 307 ? -6.683 5.438 5.306 1.00 92.62 307 LEU A O 1
ATOM 2408 N N . PRO A 1 308 ? -8.467 6.825 5.201 1.00 92.69 308 PRO A N 1
ATOM 2409 C CA . PRO A 1 308 ? -8.625 6.707 3.759 1.00 92.69 308 PRO A CA 1
ATOM 2410 C C . PRO A 1 308 ? -7.465 7.351 3.004 1.00 92.69 308 PRO A C 1
ATOM 2412 O O . PRO A 1 308 ? -6.843 8.303 3.476 1.00 92.69 308 PRO A O 1
ATOM 2415 N N . VAL A 1 309 ? -7.174 6.817 1.821 1.00 90.19 309 VAL A N 1
ATOM 2416 C CA . VAL A 1 309 ? -6.088 7.307 0.971 1.00 90.19 309 VAL A CA 1
ATOM 2417 C C . VAL A 1 309 ? -6.516 8.583 0.234 1.00 90.19 309 VAL A C 1
ATOM 2419 O O . VAL A 1 309 ? -7.469 8.528 -0.542 1.00 90.19 309 VAL A O 1
ATOM 2422 N N . PRO A 1 310 ? -5.822 9.727 0.412 1.00 87.00 310 PRO A N 1
ATOM 2423 C CA . PRO A 1 310 ? -6.226 10.993 -0.209 1.00 87.00 310 PRO A CA 1
ATOM 2424 C C . PRO A 1 310 ? -6.210 10.976 -1.742 1.00 87.00 310 PRO A C 1
ATOM 2426 O O . PRO A 1 310 ? -7.057 11.610 -2.371 1.00 87.00 310 PRO A O 1
ATOM 2429 N N . SER A 1 311 ? -5.268 10.247 -2.350 1.00 84.19 311 SER A N 1
ATOM 2430 C CA . SER A 1 311 ? -5.170 10.098 -3.808 1.00 84.19 311 SER A CA 1
ATOM 2431 C C . SER A 1 311 ? -6.293 9.238 -4.408 1.00 84.19 311 SER A C 1
ATOM 2433 O O . SER A 1 311 ? -6.561 9.326 -5.605 1.00 84.19 311 SER A O 1
ATOM 2435 N N . LEU A 1 312 ? -7.015 8.471 -3.582 1.00 86.75 312 LEU A N 1
ATOM 2436 C CA . LEU A 1 312 ? -8.196 7.697 -3.961 1.00 86.75 312 LEU A CA 1
ATOM 2437 C C . LEU A 1 312 ? -9.459 8.444 -3.515 1.00 86.75 312 LEU A C 1
ATOM 2439 O O . LEU A 1 312 ? -10.082 8.123 -2.504 1.00 86.75 312 LEU A O 1
ATOM 2443 N N . ARG A 1 313 ? -9.852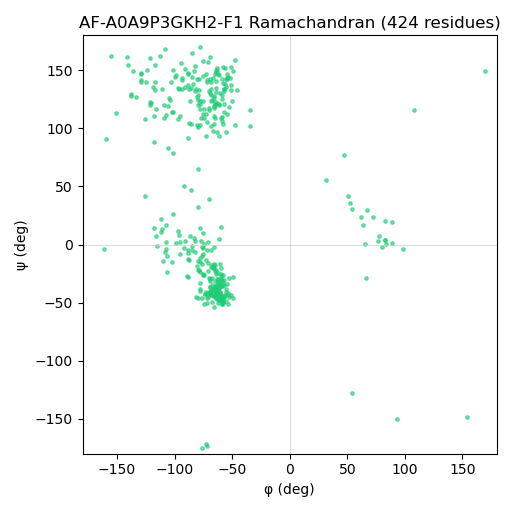 9.465 -4.288 1.00 86.31 313 ARG A N 1
ATOM 2444 C CA . ARG A 1 313 ? -10.996 10.340 -3.965 1.00 86.31 313 ARG A CA 1
ATOM 2445 C C . ARG A 1 313 ? -12.276 9.564 -3.647 1.00 86.31 313 ARG A C 1
ATOM 2447 O O . ARG A 1 313 ? -12.979 9.921 -2.708 1.00 86.31 313 ARG A O 1
ATOM 2454 N N . GLU A 1 314 ? -12.592 8.533 -4.422 1.00 85.62 314 GLU A N 1
ATOM 2455 C CA . GLU A 1 314 ? -13.801 7.724 -4.220 1.00 85.62 314 GLU A CA 1
ATOM 2456 C C . GLU A 1 314 ? -13.765 6.988 -2.878 1.00 85.62 314 GLU A C 1
ATOM 2458 O O . GLU A 1 314 ? -14.724 7.070 -2.113 1.00 85.62 314 GLU A O 1
ATOM 2463 N N . GLU A 1 315 ? -12.628 6.373 -2.534 1.00 88.94 315 GLU A N 1
ATOM 2464 C CA . GLU A 1 315 ? -12.419 5.759 -1.220 1.00 88.94 315 GLU A CA 1
ATOM 2465 C C . GLU A 1 315 ? -12.617 6.785 -0.099 1.00 88.94 315 GLU A C 1
ATOM 2467 O O . GLU A 1 315 ? -13.286 6.492 0.893 1.00 88.94 315 GLU A O 1
ATOM 2472 N N . TRP A 1 316 ? -12.064 7.992 -0.252 1.00 90.50 316 TRP A N 1
ATOM 2473 C CA . TRP A 1 316 ? -12.221 9.063 0.731 1.00 90.50 316 TRP A CA 1
ATOM 2474 C C . TRP A 1 316 ? -13.688 9.440 0.942 1.00 90.50 316 TRP A C 1
ATOM 2476 O O . TRP A 1 316 ? -14.147 9.553 2.078 1.00 90.50 316 TRP A O 1
ATOM 2486 N N . LEU A 1 317 ? -14.445 9.615 -0.143 1.00 89.88 317 LEU A N 1
ATOM 2487 C CA . LEU A 1 317 ? -15.863 9.964 -0.072 1.00 89.88 317 LEU A CA 1
ATOM 2488 C C . LEU A 1 317 ? -16.690 8.846 0.576 1.00 89.88 317 LEU A C 1
ATOM 2490 O O . LEU A 1 317 ? -17.498 9.135 1.459 1.00 89.88 317 LEU A O 1
ATOM 2494 N N . VAL A 1 318 ? -16.440 7.585 0.210 1.00 90.75 318 VAL A N 1
ATOM 2495 C CA . VAL A 1 318 ? -17.096 6.413 0.816 1.00 90.75 318 VAL A CA 1
ATOM 2496 C C . VAL A 1 318 ? -16.757 6.301 2.305 1.00 90.75 318 VAL A C 1
ATOM 2498 O O . VAL A 1 318 ? -17.631 5.987 3.117 1.00 90.75 318 VAL A O 1
ATOM 2501 N N . ALA A 1 319 ? -15.513 6.598 2.691 1.00 93.56 319 ALA A N 1
ATOM 2502 C CA . ALA A 1 319 ? -15.098 6.636 4.089 1.00 93.56 319 ALA A CA 1
ATOM 2503 C C . ALA A 1 319 ? -15.861 7.707 4.870 1.00 93.56 319 ALA A C 1
ATOM 2505 O O . ALA A 1 319 ? -16.434 7.401 5.916 1.00 93.56 319 ALA A O 1
ATOM 2506 N N . CYS A 1 320 ? -15.915 8.939 4.352 1.00 93.94 320 CYS A N 1
ATOM 2507 C CA . CYS A 1 320 ? -16.661 10.027 4.978 1.00 93.94 320 CYS A CA 1
ATOM 2508 C C . CYS A 1 320 ? -18.143 9.674 5.129 1.00 93.94 320 CYS A C 1
ATOM 2510 O O . CYS A 1 320 ? -18.697 9.832 6.214 1.00 93.94 320 CYS A O 1
ATOM 2512 N N . GLU A 1 321 ? -18.774 9.145 4.081 1.00 93.06 321 GLU A N 1
ATOM 2513 C CA . GLU A 1 321 ? -20.178 8.735 4.116 1.00 93.06 321 GLU A CA 1
ATOM 2514 C C . GLU A 1 321 ? -20.425 7.651 5.178 1.00 93.06 321 GLU A C 1
ATOM 2516 O O . GLU A 1 321 ? -21.345 7.760 5.991 1.00 93.06 321 GLU A O 1
ATOM 2521 N N . ALA A 1 322 ? -19.578 6.620 5.222 1.00 93.88 322 ALA A N 1
ATOM 2522 C CA . ALA A 1 322 ? -19.699 5.549 6.202 1.00 93.88 322 ALA A CA 1
ATOM 2523 C C . ALA A 1 322 ? -19.476 6.054 7.633 1.00 93.88 322 ALA A C 1
ATOM 2525 O O . ALA A 1 322 ? -20.257 5.725 8.526 1.00 93.88 322 ALA A O 1
ATOM 2526 N N . MET A 1 323 ? -18.455 6.883 7.855 1.00 94.38 323 MET A N 1
ATOM 2527 C CA . MET A 1 323 ? -18.155 7.483 9.156 1.00 94.38 323 MET A CA 1
ATOM 2528 C C . MET A 1 323 ? -19.276 8.419 9.625 1.00 94.38 323 MET A C 1
ATOM 2530 O O . MET A 1 323 ? -19.608 8.409 10.807 1.00 94.38 323 MET A O 1
ATOM 2534 N N . GLN A 1 324 ? -19.935 9.148 8.722 1.00 93.00 324 GLN A N 1
ATOM 2535 C CA . GLN A 1 324 ? -21.057 10.025 9.071 1.00 93.00 324 GLN A CA 1
ATOM 2536 C C . GLN A 1 324 ? -22.208 9.264 9.746 1.00 93.00 324 GLN A C 1
ATOM 2538 O O . GLN A 1 324 ? -22.884 9.814 10.612 1.00 93.00 324 GLN A O 1
ATOM 2543 N N . THR A 1 325 ? -22.402 7.981 9.417 1.00 93.06 325 THR A N 1
ATOM 2544 C CA . THR A 1 325 ? -23.437 7.144 10.055 1.00 93.06 325 THR A CA 1
ATOM 2545 C C . THR A 1 325 ? -23.204 6.908 11.551 1.00 93.06 325 THR A C 1
ATOM 2547 O O . THR A 1 325 ? -24.130 6.515 12.256 1.00 93.06 325 THR A O 1
ATOM 2550 N N . TRP A 1 326 ? -21.983 7.138 12.043 1.00 92.38 326 TRP A N 1
ATOM 2551 C CA . TRP A 1 326 ? -21.615 6.979 13.451 1.00 92.38 326 TRP A CA 1
ATOM 2552 C C . TRP A 1 326 ? -21.874 8.223 14.292 1.00 92.38 326 TRP A C 1
ATOM 2554 O O . TRP A 1 326 ? -21.820 8.143 15.520 1.00 92.38 326 TRP A O 1
ATOM 2564 N N . LEU A 1 327 ? -22.121 9.363 13.655 1.00 90.50 327 LEU A N 1
ATOM 2565 C CA . LEU A 1 327 ? -22.365 10.611 14.351 1.00 90.50 327 LEU A CA 1
ATOM 2566 C C . LEU A 1 327 ? -23.836 10.735 14.802 1.00 90.50 327 LEU A C 1
ATOM 2568 O O . LEU A 1 327 ? -24.731 10.199 14.142 1.00 90.50 327 LEU A O 1
ATOM 2572 N N . PRO A 1 328 ? -24.118 11.435 15.920 1.00 86.50 328 PRO A N 1
ATOM 2573 C CA . PRO A 1 328 ? -25.486 11.671 16.375 1.00 86.50 328 PRO A CA 1
ATOM 2574 C C . PRO A 1 328 ? -26.330 12.411 15.328 1.00 86.50 328 PRO A C 1
ATOM 2576 O O . PRO A 1 328 ? -25.862 13.346 14.677 1.00 86.50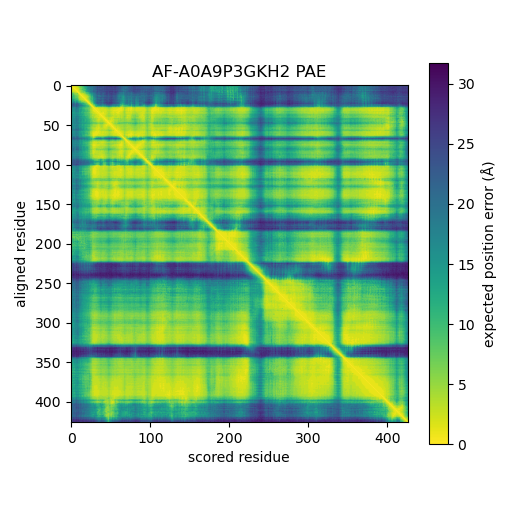 328 PRO A O 1
ATOM 2579 N N . ALA A 1 329 ? -27.611 12.051 15.211 1.00 79.25 329 ALA A N 1
ATOM 2580 C CA . ALA A 1 329 ? -28.546 12.783 14.361 1.00 79.25 329 ALA A CA 1
ATOM 2581 C C . ALA A 1 329 ? -28.599 14.263 14.787 1.00 79.25 329 ALA A C 1
ATOM 2583 O O . ALA A 1 329 ? -28.911 14.571 15.936 1.00 79.25 329 ALA A O 1
ATOM 2584 N N . GLY A 1 330 ? -28.275 15.174 13.866 1.00 70.62 330 GLY A N 1
ATOM 2585 C CA . GLY A 1 330 ? -28.212 16.615 14.132 1.00 70.62 330 GLY A CA 1
ATOM 2586 C C . GLY A 1 330 ? -26.812 17.170 14.407 1.00 70.62 330 GLY A C 1
ATOM 2587 O O . GLY A 1 330 ? -26.671 18.385 14.492 1.00 70.62 330 GLY A O 1
ATOM 2588 N N . SER A 1 331 ? -25.765 16.337 14.462 1.00 63.31 331 SER A N 1
ATOM 2589 C CA . SER A 1 331 ? -24.372 16.816 14.470 1.00 63.31 331 SER A CA 1
ATOM 2590 C C . SER A 1 331 ? -23.873 17.224 13.077 1.00 63.31 331 SER A C 1
ATOM 2592 O O . SER A 1 331 ? -22.670 17.352 12.858 1.00 63.31 331 SER A O 1
ATOM 2594 N N . THR A 1 332 ? -24.778 17.377 12.109 1.00 55.31 332 THR A N 1
ATOM 2595 C CA . THR A 1 332 ? -24.450 17.817 10.761 1.00 55.31 332 THR A CA 1
ATOM 2596 C C . THR A 1 332 ? -23.893 19.233 10.854 1.00 55.31 332 THR A C 1
ATOM 2598 O O . THR A 1 332 ? -24.636 20.213 10.873 1.00 55.31 332 THR A O 1
ATOM 2601 N N . THR A 1 333 ? -22.567 19.363 10.873 1.00 51.81 333 THR A N 1
ATOM 2602 C CA . THR A 1 333 ? -21.948 20.517 10.231 1.00 51.81 333 THR A CA 1
ATOM 2603 C C . THR A 1 333 ? -22.527 20.517 8.817 1.00 51.81 333 THR A C 1
ATOM 2605 O O . THR A 1 333 ? -22.432 19.490 8.136 1.00 51.81 333 THR A O 1
ATOM 2608 N N . PRO A 1 334 ? -23.260 21.566 8.407 1.00 42.69 334 PRO A N 1
ATOM 2609 C CA . PRO A 1 334 ? -23.951 21.537 7.131 1.00 42.69 334 PRO A CA 1
ATOM 2610 C C . PRO A 1 334 ? -22.920 21.223 6.046 1.00 42.69 334 PRO A C 1
ATOM 2612 O O . PRO A 1 334 ? -21.827 21.798 6.082 1.00 42.69 334 PRO A O 1
ATOM 2615 N N . PRO A 1 335 ? -23.218 20.319 5.094 1.00 46.06 335 PRO A N 1
ATOM 2616 C CA . PRO A 1 335 ? -22.384 20.205 3.917 1.00 46.06 335 PRO A CA 1
ATOM 2617 C C . PRO A 1 335 ? -22.419 21.585 3.276 1.00 46.06 335 PRO A C 1
ATOM 2619 O O . PRO A 1 335 ? -23.473 22.025 2.807 1.00 46.06 335 PRO A O 1
ATOM 2622 N N . THR A 1 336 ? -21.295 22.301 3.332 1.00 44.75 336 THR A N 1
ATOM 2623 C CA . THR A 1 336 ? -21.108 23.538 2.586 1.00 44.75 336 THR A CA 1
ATOM 2624 C C . THR A 1 336 ? -21.364 23.183 1.135 1.00 44.75 336 THR A C 1
ATOM 2626 O O . THR A 1 336 ? -20.525 22.611 0.442 1.00 44.75 336 THR A O 1
ATOM 2629 N N . SER A 1 337 ? -22.592 23.442 0.711 1.00 43.06 337 SER A N 1
ATOM 2630 C CA . SER A 1 337 ? -23.054 23.195 -0.632 1.00 43.06 337 SER A CA 1
ATOM 2631 C C . SER A 1 337 ? -22.395 24.266 -1.486 1.00 43.06 337 SER A C 1
ATOM 2633 O O . SER A 1 337 ? -22.837 25.405 -1.537 1.00 43.06 337 SER A O 1
ATOM 2635 N N . ALA A 1 338 ? -21.248 23.900 -2.049 1.00 41.53 338 ALA A N 1
ATOM 2636 C CA . ALA A 1 338 ? -21.034 23.958 -3.482 1.00 41.53 338 ALA A CA 1
ATOM 2637 C C . ALA A 1 338 ? -21.475 25.269 -4.169 1.00 41.53 338 ALA A C 1
ATOM 2639 O O . ALA A 1 338 ? -22.444 25.284 -4.919 1.00 41.53 338 ALA A O 1
ATOM 2640 N N . ASN A 1 339 ? -20.670 26.326 -4.031 1.00 36.94 339 ASN A N 1
ATOM 2641 C CA . ASN A 1 339 ? -20.377 27.172 -5.191 1.00 36.94 339 ASN A CA 1
ATOM 2642 C C . ASN A 1 339 ? -19.157 26.564 -5.892 1.00 36.94 339 ASN A C 1
ATOM 2644 O O . ASN A 1 339 ? -18.005 26.791 -5.524 1.00 36.94 339 ASN A O 1
ATOM 2648 N N . VAL A 1 340 ? -19.457 25.684 -6.847 1.00 50.88 340 VAL A N 1
ATOM 2649 C CA . VAL A 1 340 ? -18.504 24.914 -7.647 1.00 50.88 340 VAL A CA 1
ATOM 2650 C C . VAL A 1 340 ? -17.863 25.832 -8.676 1.00 50.88 340 VAL A C 1
ATOM 2652 O O . VAL A 1 340 ? -18.504 26.248 -9.635 1.00 50.88 340 VAL A O 1
ATOM 2655 N N . THR A 1 341 ? -16.590 26.152 -8.473 1.00 42.47 341 THR A N 1
ATOM 2656 C CA . THR A 1 341 ? -15.641 26.450 -9.569 1.00 42.47 341 THR A CA 1
ATOM 2657 C C . THR A 1 341 ? -14.170 26.345 -9.148 1.00 42.47 341 THR A C 1
ATOM 2659 O O . THR A 1 341 ? -13.294 26.448 -9.998 1.00 42.47 341 THR A O 1
ATOM 2662 N N . SER A 1 342 ? -13.867 26.084 -7.871 1.00 46.50 342 SER A N 1
ATOM 2663 C CA . SER A 1 342 ? -12.493 25.860 -7.395 1.00 46.50 342 SER A CA 1
ATOM 2664 C C . SER A 1 342 ? -12.210 24.355 -7.265 1.00 46.50 342 SER A C 1
ATOM 2666 O O . SER A 1 342 ? -13.149 23.619 -6.941 1.00 46.50 342 SER A O 1
ATOM 2668 N N . PRO A 1 343 ? -10.980 23.860 -7.516 1.00 50.28 343 PRO A N 1
ATOM 2669 C CA . PRO A 1 343 ? -10.675 22.430 -7.534 1.00 50.28 343 PRO A CA 1
ATOM 2670 C C . PRO A 1 343 ? -10.940 21.761 -6.175 1.00 50.28 343 PRO A C 1
ATOM 2672 O O . PRO A 1 343 ? -10.114 21.754 -5.274 1.00 50.28 343 PRO A O 1
ATOM 2675 N N . ALA A 1 344 ? -12.151 21.219 -6.061 1.00 61.12 344 ALA A N 1
ATOM 2676 C CA . ALA A 1 344 ? -12.580 20.006 -5.380 1.00 61.12 344 ALA A CA 1
ATOM 2677 C C . ALA A 1 344 ? -11.814 19.572 -4.108 1.00 61.12 344 ALA A C 1
ATOM 2679 O O . ALA A 1 344 ? -11.389 18.417 -4.021 1.00 61.12 344 ALA A O 1
ATOM 2680 N N . THR A 1 345 ? -11.709 20.436 -3.096 1.00 82.50 345 THR A N 1
ATOM 2681 C CA . THR A 1 345 ? -11.244 20.063 -1.747 1.00 82.50 345 THR A CA 1
ATOM 2682 C C . THR A 1 345 ? -12.018 18.847 -1.222 1.00 82.50 345 THR A C 1
ATOM 2684 O O . THR A 1 345 ? -13.245 18.784 -1.340 1.00 82.50 345 THR A O 1
ATOM 2687 N N . LEU A 1 346 ? -11.307 17.860 -0.671 1.00 85.31 346 LEU A N 1
ATOM 2688 C CA . LEU A 1 346 ? -11.922 16.694 -0.033 1.00 85.31 346 LEU A CA 1
ATOM 2689 C C . LEU A 1 346 ? -12.683 17.123 1.239 1.00 85.31 346 LEU A C 1
ATOM 2691 O O . LEU A 1 346 ? -12.212 18.017 1.946 1.00 85.31 346 LEU A O 1
ATOM 2695 N N . PRO A 1 347 ? -13.843 16.514 1.556 1.00 90.06 347 PRO A N 1
ATOM 2696 C CA . PRO A 1 347 ? -14.552 16.817 2.796 1.00 90.06 347 PRO A CA 1
ATOM 2697 C C . PRO A 1 347 ? -13.708 16.418 4.019 1.00 90.06 347 PRO A C 1
ATOM 2699 O O . PRO A 1 347 ? -12.952 15.443 3.938 1.00 90.06 347 PRO A O 1
ATOM 2702 N N . PRO A 1 348 ? -13.839 17.124 5.158 1.00 90.81 348 PRO A N 1
ATOM 2703 C CA . PRO A 1 348 ? -13.160 16.736 6.389 1.00 90.81 348 PRO A CA 1
ATOM 2704 C C . PRO A 1 348 ? -13.623 15.346 6.843 1.00 90.81 348 PRO A C 1
ATOM 2706 O O . PRO A 1 348 ? -14.783 14.976 6.658 1.00 90.81 348 PRO A O 1
ATOM 2709 N N . LEU A 1 349 ? -12.713 14.570 7.437 1.00 91.38 349 LEU A N 1
ATOM 2710 C CA . LEU A 1 349 ? -13.033 13.231 7.931 1.00 91.38 349 LEU A CA 1
ATOM 2711 C C . LEU A 1 349 ? -13.838 13.319 9.235 1.00 91.38 349 LEU A C 1
ATOM 2713 O O . LEU A 1 349 ? -13.314 13.861 10.213 1.00 91.38 349 LEU A O 1
ATOM 2717 N N . PRO A 1 350 ? -15.042 12.713 9.311 1.00 93.38 350 PRO A N 1
ATOM 2718 C CA . PRO A 1 350 ? -15.838 12.699 10.541 1.00 93.38 350 PRO A CA 1
ATOM 2719 C C . PRO A 1 350 ? -15.123 12.041 11.726 1.00 93.38 350 PRO A C 1
ATOM 2721 O O . PRO A 1 350 ? -15.463 12.306 12.871 1.00 93.38 350 PRO A O 1
ATOM 2724 N N . LEU A 1 351 ? -14.104 11.215 11.461 1.00 90.06 351 LEU A N 1
ATOM 2725 C CA . LEU A 1 351 ? -13.240 10.599 12.471 1.00 90.06 351 LEU A CA 1
ATOM 2726 C C . LEU A 1 351 ? -12.628 11.609 13.454 1.00 90.06 351 LEU A C 1
ATOM 2728 O O . LEU A 1 351 ? -12.344 11.229 14.587 1.00 90.06 351 LEU A O 1
ATOM 2732 N N . PHE A 1 352 ? -12.411 12.857 13.024 1.00 88.56 352 PHE A N 1
ATOM 2733 C CA . PHE A 1 352 ? -11.830 13.933 13.835 1.00 88.56 352 PHE A CA 1
ATOM 2734 C C . PHE A 1 352 ? -12.880 14.830 14.506 1.00 88.56 352 PHE A C 1
ATOM 2736 O O . PHE A 1 352 ? -12.519 15.787 15.188 1.00 88.56 352 PHE A O 1
ATOM 2743 N N . ASP A 1 353 ? -14.172 14.537 14.341 1.00 87.69 353 ASP A N 1
ATOM 2744 C CA . ASP A 1 353 ? -15.227 15.227 15.077 1.00 87.69 353 ASP A CA 1
ATOM 2745 C C . ASP A 1 353 ? -15.175 14.819 16.569 1.00 87.69 353 ASP A C 1
ATOM 2747 O O . ASP A 1 353 ? -15.113 13.623 16.873 1.00 87.69 353 ASP A O 1
ATOM 2751 N N . PRO A 1 354 ? -15.215 15.763 17.528 1.00 84.38 354 PRO A N 1
ATOM 2752 C CA . PRO A 1 354 ? -15.213 15.443 18.958 1.00 84.38 354 PRO A CA 1
ATOM 2753 C C . PRO A 1 354 ? -16.375 14.545 19.415 1.00 84.38 354 PRO A C 1
ATOM 2755 O O . PRO A 1 354 ? -16.251 13.829 20.410 1.00 84.38 354 PRO A O 1
ATOM 2758 N N . ALA A 1 355 ? -17.509 14.571 18.710 1.00 86.94 355 ALA A N 1
ATOM 2759 C CA . ALA A 1 355 ? -18.663 13.716 18.972 1.00 86.94 355 ALA A CA 1
ATOM 2760 C C . ALA A 1 355 ? -18.524 12.313 18.355 1.00 86.94 355 ALA A C 1
ATOM 2762 O O . ALA A 1 355 ? -19.369 11.447 18.607 1.00 86.94 355 ALA A O 1
ATOM 2763 N N . PHE A 1 356 ? -17.476 12.058 17.564 1.00 88.12 356 PHE A N 1
ATOM 2764 C CA . PHE A 1 356 ? -17.278 10.778 16.901 1.00 88.12 356 PHE A CA 1
ATOM 2765 C C . PHE A 1 356 ? -17.026 9.654 17.921 1.00 88.12 356 PHE A C 1
ATOM 2767 O O . PHE A 1 356 ? -16.105 9.736 18.743 1.00 88.12 356 PHE A O 1
ATOM 2774 N N . PRO A 1 357 ? -17.794 8.547 17.891 1.00 89.69 357 PRO A N 1
ATOM 2775 C CA . PRO A 1 357 ? -17.639 7.456 18.847 1.00 89.69 357 PRO A CA 1
ATOM 2776 C C . PRO A 1 357 ? -16.454 6.546 18.474 1.00 89.69 357 PRO A C 1
ATOM 2778 O O . PRO A 1 357 ? -16.631 5.354 18.206 1.00 89.69 357 PRO A O 1
ATOM 2781 N N . LEU A 1 358 ? -15.229 7.088 18.509 1.00 87.25 358 LEU A N 1
ATOM 2782 C CA . LEU A 1 358 ? -14.000 6.448 18.021 1.00 87.25 358 LEU A CA 1
ATOM 2783 C C . LEU A 1 358 ? -13.819 5.016 18.541 1.00 87.25 358 LEU A C 1
ATOM 2785 O O . LEU A 1 358 ? -13.554 4.101 17.769 1.00 87.25 358 LEU A O 1
ATOM 2789 N N . ALA A 1 359 ? -14.025 4.785 19.838 1.00 84.25 359 ALA A N 1
ATOM 2790 C CA . ALA A 1 359 ? -13.871 3.455 20.427 1.00 84.25 359 ALA A CA 1
ATOM 2791 C C . ALA A 1 359 ? -14.859 2.417 19.857 1.00 84.25 359 ALA A C 1
ATOM 2793 O O . ALA A 1 359 ? -14.498 1.251 19.702 1.00 84.25 359 ALA A O 1
ATOM 2794 N N . ALA A 1 360 ? -16.101 2.811 19.558 1.00 88.06 360 ALA A N 1
ATOM 2795 C CA . ALA A 1 360 ? -17.092 1.916 18.959 1.00 88.06 360 ALA A CA 1
ATOM 2796 C C . ALA A 1 360 ? -16.772 1.663 17.481 1.00 88.06 360 ALA A C 1
ATOM 2798 O O . ALA A 1 360 ? -16.792 0.512 17.038 1.00 88.06 360 ALA A O 1
ATOM 2799 N N . PHE A 1 361 ? -16.387 2.719 16.761 1.00 90.75 361 PHE A N 1
ATOM 2800 C CA . PHE A 1 361 ? -15.936 2.629 15.378 1.00 90.75 361 PHE A CA 1
ATOM 2801 C C . PHE A 1 361 ? -14.734 1.689 15.238 1.00 90.75 361 PHE A C 1
ATOM 2803 O O . PHE A 1 361 ? -14.787 0.759 14.443 1.00 90.75 361 PHE A O 1
ATOM 2810 N N . LEU A 1 362 ? -13.694 1.841 16.066 1.00 88.50 362 LEU A N 1
ATOM 2811 C CA . LEU A 1 362 ? -12.495 0.996 16.014 1.00 88.50 362 LEU A CA 1
ATOM 2812 C C . LEU A 1 362 ? -12.781 -0.486 16.301 1.00 88.50 362 LEU A C 1
ATOM 2814 O O . LEU A 1 362 ? -12.103 -1.361 15.760 1.00 88.50 362 LEU A O 1
ATOM 2818 N N . ARG A 1 363 ? -13.805 -0.804 17.106 1.00 87.12 363 ARG A N 1
ATOM 2819 C CA . ARG A 1 363 ? -14.256 -2.196 17.289 1.00 87.12 363 ARG A CA 1
ATOM 2820 C C . ARG A 1 363 ? -14.869 -2.748 16.005 1.00 87.12 363 ARG A C 1
ATOM 2822 O O . ARG A 1 363 ? -14.464 -3.818 15.564 1.00 87.12 363 ARG A O 1
ATOM 2829 N N . ALA A 1 364 ? -15.789 -2.009 15.385 1.00 89.81 364 ALA A N 1
ATOM 2830 C CA . ALA A 1 364 ? -16.385 -2.415 14.112 1.00 89.81 364 ALA A CA 1
ATOM 2831 C C . ALA A 1 364 ? -15.346 -2.477 12.982 1.00 89.81 364 ALA A C 1
ATOM 2833 O O . ALA A 1 364 ? -15.383 -3.376 12.148 1.00 89.81 364 ALA A O 1
ATOM 2834 N N . TYR A 1 365 ? -14.377 -1.566 13.003 1.00 90.31 365 TYR A N 1
ATOM 2835 C CA . TYR A 1 365 ? -13.228 -1.540 12.110 1.00 90.31 365 TYR A CA 1
ATOM 2836 C C . TYR A 1 365 ? -12.401 -2.821 12.223 1.00 90.31 365 TYR A C 1
ATOM 2838 O O . TYR A 1 365 ? -12.152 -3.484 11.222 1.00 90.31 365 TYR A O 1
ATOM 2846 N N . ARG A 1 366 ? -12.029 -3.227 13.443 1.00 87.19 366 ARG A N 1
ATOM 2847 C CA . ARG A 1 366 ? -11.279 -4.469 13.695 1.00 87.19 366 ARG A CA 1
ATOM 2848 C C . ARG A 1 366 ? -12.010 -5.716 13.190 1.00 87.19 366 ARG A C 1
ATOM 2850 O O . ARG A 1 366 ? -11.368 -6.676 12.754 1.00 87.19 366 ARG A O 1
ATOM 2857 N N . ASP A 1 367 ? -13.333 -5.708 13.288 1.00 85.81 367 ASP A N 1
ATOM 2858 C CA . ASP A 1 367 ? -14.176 -6.848 12.944 1.00 85.81 367 ASP A CA 1
ATOM 2859 C C . ASP A 1 367 ? -14.580 -6.855 11.448 1.00 85.81 367 ASP A C 1
ATOM 2861 O O . ASP A 1 367 ? -15.166 -7.832 10.982 1.00 85.81 367 ASP A O 1
ATOM 2865 N N . SER A 1 368 ? -14.221 -5.815 10.679 1.00 90.06 368 SER A N 1
ATOM 2866 C CA . SER A 1 368 ? -14.478 -5.701 9.237 1.00 90.06 368 SER A CA 1
ATOM 2867 C C . SER A 1 368 ? -13.471 -6.492 8.393 1.00 90.06 368 SER A C 1
ATOM 2869 O O . SER A 1 368 ? -12.255 -6.323 8.510 1.00 90.06 368 SER A O 1
ATOM 2871 N N . ASP A 1 369 ? -13.978 -7.323 7.478 1.00 88.62 369 ASP A N 1
ATOM 2872 C CA . ASP A 1 369 ? -13.158 -8.090 6.530 1.00 88.62 369 ASP A CA 1
ATOM 2873 C C . ASP A 1 369 ? -12.400 -7.182 5.543 1.00 88.62 369 ASP A C 1
ATOM 2875 O O . ASP A 1 369 ? -11.230 -7.428 5.250 1.00 88.62 369 ASP A O 1
ATOM 2879 N N . SER A 1 370 ? -13.025 -6.090 5.102 1.00 90.50 370 SER A N 1
ATOM 2880 C CA . SER A 1 370 ? -12.399 -5.062 4.259 1.00 90.50 370 SER A CA 1
ATOM 2881 C C . SER A 1 370 ? -11.215 -4.394 4.962 1.00 90.50 370 SER A C 1
ATOM 2883 O O . SER A 1 370 ? -10.117 -4.311 4.413 1.00 90.50 370 SER A O 1
ATOM 2885 N N . MET A 1 371 ? -11.370 -4.026 6.236 1.00 92.62 371 MET A N 1
ATOM 2886 C CA . MET A 1 371 ? -10.280 -3.412 7.005 1.00 92.62 371 MET A CA 1
ATOM 2887 C C . MET A 1 371 ? -9.154 -4.401 7.331 1.00 92.62 371 MET A C 1
ATOM 2889 O O . MET A 1 371 ? -7.988 -4.015 7.412 1.00 92.62 371 MET A O 1
ATOM 2893 N N . ARG A 1 372 ? -9.459 -5.699 7.449 1.00 89.44 372 ARG A N 1
ATOM 2894 C CA . ARG A 1 372 ? -8.437 -6.758 7.507 1.00 89.44 372 ARG A CA 1
ATOM 2895 C C . ARG A 1 372 ? -7.665 -6.881 6.195 1.00 89.44 372 ARG A C 1
ATOM 2897 O O . ARG A 1 372 ? -6.441 -6.992 6.231 1.00 89.44 372 ARG A O 1
ATOM 2904 N N . SER A 1 373 ? -8.357 -6.825 5.053 1.00 88.06 373 SER A N 1
ATOM 2905 C CA . SER A 1 373 ? -7.730 -6.779 3.722 1.00 88.06 373 SER A CA 1
ATOM 2906 C C . SER A 1 373 ? -6.796 -5.576 3.594 1.00 88.06 373 SER A C 1
ATOM 2908 O O . SER A 1 373 ? -5.636 -5.707 3.202 1.00 88.06 373 SER A O 1
ATOM 2910 N N . ARG A 1 374 ? -7.271 -4.405 4.024 1.00 91.75 374 ARG A N 1
ATOM 2911 C CA . ARG A 1 374 ? -6.507 -3.159 4.059 1.00 91.75 374 ARG A CA 1
ATOM 2912 C C . ARG A 1 374 ? -5.248 -3.266 4.919 1.00 91.75 374 ARG A C 1
ATOM 2914 O O . ARG A 1 374 ? -4.162 -2.943 4.446 1.00 91.75 374 ARG A O 1
ATOM 2921 N N . ARG A 1 375 ? -5.370 -3.787 6.146 1.00 91.69 375 ARG A N 1
ATOM 2922 C CA . ARG A 1 375 ? -4.224 -4.042 7.033 1.00 91.69 375 ARG A CA 1
ATOM 2923 C C . ARG A 1 375 ? -3.188 -4.951 6.377 1.00 91.69 375 ARG A C 1
ATOM 2925 O O . ARG A 1 375 ? -2.000 -4.664 6.446 1.00 91.69 375 ARG A O 1
ATOM 2932 N N . ARG A 1 376 ? -3.626 -6.023 5.713 1.00 89.69 376 ARG A N 1
ATOM 2933 C CA . ARG A 1 376 ? -2.722 -6.908 4.968 1.00 89.69 376 ARG A CA 1
ATOM 2934 C C . ARG A 1 376 ? -1.960 -6.142 3.882 1.00 89.69 376 ARG A C 1
ATOM 2936 O O . ARG A 1 376 ? -0.761 -6.340 3.748 1.00 89.69 376 ARG A O 1
ATOM 2943 N N . ARG A 1 377 ? -2.621 -5.266 3.114 1.00 90.50 377 ARG A N 1
ATOM 2944 C CA . ARG A 1 377 ? -1.943 -4.431 2.099 1.00 90.50 377 ARG A CA 1
ATOM 2945 C C . ARG A 1 377 ? -0.895 -3.514 2.726 1.00 90.50 377 ARG A C 1
ATOM 2947 O O . ARG A 1 377 ? 0.201 -3.399 2.191 1.00 90.50 377 ARG A O 1
ATOM 2954 N N . TRP A 1 378 ? -1.202 -2.921 3.877 1.00 92.81 378 TRP A N 1
ATOM 2955 C CA . TRP A 1 378 ? -0.224 -2.159 4.652 1.00 92.81 378 TRP A CA 1
ATOM 2956 C C . TRP A 1 378 ? 0.981 -3.016 5.065 1.00 92.81 378 TRP A C 1
ATOM 2958 O O . TRP A 1 378 ? 2.116 -2.608 4.848 1.00 92.81 378 TRP A O 1
ATOM 2968 N N . GLU A 1 379 ? 0.755 -4.223 5.589 1.00 92.12 379 GLU A N 1
ATOM 2969 C CA . GLU A 1 379 ? 1.828 -5.159 5.957 1.00 92.12 379 GLU A CA 1
ATOM 2970 C C . GLU A 1 379 ? 2.689 -5.562 4.742 1.00 92.12 379 GLU A C 1
ATOM 2972 O O . GLU A 1 379 ? 3.906 -5.681 4.872 1.00 92.12 379 GLU A O 1
ATOM 2977 N N . LEU A 1 380 ? 2.101 -5.696 3.546 1.00 92.00 380 LEU A N 1
ATOM 2978 C CA . LEU A 1 380 ? 2.857 -5.887 2.298 1.00 92.00 380 LEU A CA 1
ATOM 2979 C C . LEU A 1 380 ? 3.719 -4.666 1.962 1.00 92.00 380 LEU A C 1
ATOM 2981 O O . LEU A 1 380 ? 4.887 -4.813 1.620 1.00 92.00 380 LEU A O 1
ATOM 2985 N N . ILE A 1 381 ? 3.178 -3.455 2.095 1.00 93.62 381 ILE A N 1
ATOM 2986 C CA . ILE A 1 381 ? 3.930 -2.217 1.841 1.00 93.62 381 ILE A CA 1
ATOM 2987 C C . ILE A 1 381 ? 5.079 -2.045 2.839 1.00 93.62 381 ILE A C 1
ATOM 2989 O O . ILE A 1 381 ? 6.140 -1.557 2.468 1.00 93.62 381 ILE A O 1
ATOM 2993 N N . LYS A 1 382 ? 4.939 -2.523 4.078 1.00 93.50 382 LYS A N 1
ATOM 2994 C CA . LYS A 1 382 ? 6.048 -2.527 5.044 1.00 93.50 382 LYS A CA 1
ATOM 2995 C C . LYS A 1 382 ? 7.179 -3.479 4.661 1.00 93.50 382 LYS A C 1
ATOM 2997 O O . LYS A 1 382 ? 8.330 -3.196 4.975 1.00 93.50 382 LYS A O 1
ATOM 3002 N N . GLN A 1 383 ? 6.887 -4.564 3.945 1.00 94.31 383 GLN A N 1
ATOM 3003 C CA . GLN A 1 383 ? 7.936 -5.387 3.336 1.00 94.31 383 GLN A CA 1
ATOM 3004 C C . GLN A 1 383 ? 8.630 -4.622 2.199 1.00 94.31 383 GLN A C 1
ATOM 3006 O O . GLN A 1 383 ? 9.856 -4.635 2.114 1.00 94.31 383 GLN A O 1
ATOM 3011 N N . TRP A 1 384 ? 7.873 -3.872 1.390 1.00 94.31 384 TRP A N 1
ATOM 3012 C CA . TRP A 1 384 ? 8.446 -2.983 0.375 1.00 94.31 384 TRP A CA 1
ATOM 3013 C C . TRP A 1 384 ? 9.314 -1.868 0.965 1.00 94.31 384 TRP A C 1
ATOM 3015 O O . TRP A 1 384 ? 10.365 -1.597 0.397 1.00 94.31 384 TRP A O 1
ATOM 3025 N N . ASP A 1 385 ? 8.962 -1.273 2.110 1.00 94.00 385 ASP A N 1
ATOM 3026 C CA . ASP A 1 385 ? 9.822 -0.284 2.784 1.00 94.00 385 ASP A CA 1
ATOM 3027 C C . ASP A 1 385 ? 11.239 -0.832 3.015 1.00 94.00 385 ASP A C 1
ATOM 3029 O O . ASP A 1 385 ? 12.222 -0.125 2.789 1.00 94.00 385 ASP A O 1
ATOM 3033 N N . VAL A 1 386 ? 11.347 -2.104 3.419 1.00 94.69 386 VAL A N 1
ATOM 3034 C CA . VAL A 1 386 ? 12.633 -2.787 3.619 1.00 94.69 386 VAL A CA 1
ATOM 3035 C C . VAL A 1 386 ? 13.367 -2.975 2.292 1.00 94.69 386 VAL A C 1
ATOM 3037 O O . VAL A 1 386 ? 14.564 -2.704 2.221 1.00 94.69 386 VAL A O 1
ATOM 3040 N N . LEU A 1 387 ? 12.665 -3.393 1.235 1.00 94.56 387 LEU A N 1
ATOM 3041 C CA . LEU A 1 387 ? 13.261 -3.570 -0.094 1.00 94.56 387 LEU A CA 1
ATOM 3042 C C . LEU A 1 387 ? 13.788 -2.246 -0.662 1.00 94.56 387 LEU A C 1
ATOM 3044 O O . LEU A 1 387 ? 14.935 -2.186 -1.098 1.00 94.56 387 LEU A O 1
ATOM 3048 N N . PHE A 1 388 ? 12.996 -1.175 -0.584 1.00 95.56 388 PHE A N 1
ATOM 3049 C CA . PHE A 1 388 ? 13.405 0.170 -0.989 1.00 95.56 388 PHE A CA 1
ATOM 3050 C C . PHE A 1 388 ? 14.572 0.686 -0.148 1.00 95.56 388 PHE A C 1
ATOM 3052 O O . PHE A 1 388 ? 15.504 1.268 -0.694 1.00 95.56 388 PHE A O 1
ATOM 3059 N N . ALA A 1 389 ? 14.554 0.467 1.170 1.00 95.31 389 ALA A N 1
ATOM 3060 C CA . ALA A 1 389 ? 15.646 0.890 2.039 1.00 95.31 389 ALA A CA 1
ATOM 3061 C C . ALA A 1 389 ? 16.958 0.164 1.704 1.00 95.31 389 ALA A C 1
ATOM 3063 O O . ALA A 1 389 ? 18.002 0.808 1.606 1.00 95.31 389 ALA A O 1
ATOM 3064 N N . ASN A 1 390 ? 16.903 -1.154 1.490 1.00 94.75 390 ASN A N 1
ATOM 3065 C CA . ASN A 1 390 ? 18.066 -1.944 1.086 1.00 94.75 390 ASN A CA 1
ATOM 3066 C C . ASN A 1 390 ? 18.593 -1.484 -0.273 1.00 94.75 390 ASN A C 1
ATOM 3068 O O . ASN A 1 390 ? 19.775 -1.193 -0.392 1.00 94.75 390 ASN A O 1
ATOM 3072 N N . TYR A 1 391 ? 17.718 -1.320 -1.265 1.00 94.44 391 TYR A N 1
ATOM 3073 C CA . TYR A 1 391 ? 18.109 -0.820 -2.579 1.00 94.44 391 TYR A CA 1
ATOM 3074 C C . TYR A 1 391 ? 18.724 0.587 -2.503 1.00 94.44 391 TYR A C 1
ATOM 3076 O O . TYR A 1 391 ? 19.813 0.821 -3.024 1.00 94.44 391 TYR A O 1
ATOM 3084 N N . ARG A 1 392 ? 18.102 1.532 -1.786 1.00 95.19 392 ARG A N 1
ATOM 3085 C CA . ARG A 1 392 ? 18.639 2.894 -1.632 1.00 95.19 392 ARG A CA 1
ATOM 3086 C C . ARG A 1 392 ? 20.006 2.911 -0.950 1.00 95.19 392 ARG A C 1
ATOM 3088 O O . ARG A 1 392 ? 20.861 3.696 -1.352 1.00 95.19 392 ARG A O 1
ATOM 3095 N N . ARG A 1 393 ? 20.231 2.029 0.029 1.00 94.56 393 ARG A N 1
ATOM 3096 C CA . ARG A 1 393 ? 21.509 1.891 0.743 1.00 94.56 393 ARG A CA 1
ATOM 3097 C C . ARG A 1 393 ? 22.584 1.194 -0.096 1.00 94.56 393 ARG A C 1
ATOM 3099 O O . ARG A 1 393 ? 23.685 1.721 -0.217 1.00 94.56 393 ARG A O 1
ATOM 3106 N N . ASP A 1 394 ? 22.262 0.038 -0.665 1.00 93.06 394 ASP A N 1
ATOM 3107 C CA . ASP A 1 394 ? 23.247 -0.918 -1.187 1.00 93.06 394 ASP A CA 1
ATOM 3108 C C . ASP A 1 394 ? 23.294 -0.947 -2.725 1.00 93.06 394 ASP A C 1
ATOM 3110 O O . ASP A 1 394 ? 24.331 -1.242 -3.311 1.00 93.06 394 ASP A O 1
ATOM 3114 N N . GLY A 1 395 ? 22.212 -0.549 -3.396 1.00 90.44 395 GLY A N 1
ATOM 3115 C CA . GLY A 1 395 ? 22.066 -0.585 -4.852 1.00 90.44 395 GLY A CA 1
ATOM 3116 C C . GLY A 1 395 ? 21.402 -1.862 -5.345 1.00 90.44 395 GLY A C 1
ATOM 3117 O O . GLY A 1 395 ? 20.545 -2.429 -4.667 1.00 90.44 395 GLY A O 1
ATOM 3118 N N . TRP A 1 396 ? 21.759 -2.276 -6.558 1.00 90.00 396 TRP A N 1
ATOM 3119 C CA . TRP A 1 396 ? 21.255 -3.504 -7.162 1.00 90.00 396 TRP A CA 1
ATOM 3120 C C . TRP A 1 396 ? 21.859 -4.733 -6.484 1.00 90.00 396 TRP A C 1
ATOM 3122 O O . TRP A 1 396 ? 23.050 -4.750 -6.177 1.00 90.00 396 TRP A O 1
ATOM 3132 N N . GLU A 1 397 ? 21.068 -5.793 -6.299 1.00 85.69 397 GLU A N 1
ATOM 3133 C CA . GLU A 1 397 ? 21.622 -7.078 -5.840 1.00 85.69 397 GLU A CA 1
ATOM 3134 C C . GLU A 1 397 ? 22.348 -7.828 -6.969 1.00 85.69 397 GLU A C 1
ATOM 3136 O O . GLU A 1 397 ? 23.127 -8.745 -6.703 1.00 85.69 397 GLU A O 1
ATOM 3141 N N . ARG A 1 398 ? 22.098 -7.439 -8.225 1.00 83.50 398 ARG A N 1
ATOM 3142 C CA . ARG A 1 398 ? 22.689 -8.010 -9.436 1.00 83.50 398 ARG A CA 1
ATOM 3143 C C . ARG A 1 398 ? 23.277 -6.928 -10.335 1.00 83.50 398 ARG A C 1
ATOM 3145 O O . ARG A 1 398 ? 22.670 -5.876 -10.515 1.00 83.50 398 ARG A O 1
ATOM 3152 N N . ASP A 1 399 ? 24.415 -7.228 -10.953 1.00 78.62 399 ASP A N 1
ATOM 3153 C CA . ASP A 1 399 ? 25.112 -6.341 -11.896 1.00 78.62 399 ASP A CA 1
ATOM 3154 C C . ASP A 1 399 ? 24.683 -6.609 -13.348 1.00 78.62 399 ASP A C 1
ATOM 3156 O O . ASP A 1 399 ? 25.497 -6.859 -14.234 1.00 78.62 399 ASP A O 1
ATOM 3160 N N . ASP A 1 400 ? 23.369 -6.633 -13.571 1.00 81.00 400 ASP A N 1
ATOM 3161 C CA . ASP A 1 400 ? 22.770 -6.895 -14.887 1.00 81.00 400 ASP A CA 1
ATOM 3162 C C . ASP A 1 400 ? 22.069 -5.660 -15.456 1.00 81.00 400 ASP A C 1
ATOM 3164 O O . ASP A 1 400 ? 21.351 -5.744 -16.447 1.00 81.00 400 ASP A O 1
ATOM 3168 N N . PHE A 1 401 ? 22.278 -4.501 -14.837 1.00 81.81 401 PHE A N 1
ATOM 3169 C CA . PHE A 1 401 ? 21.823 -3.220 -15.353 1.00 81.81 401 PHE A CA 1
ATOM 3170 C C . PHE A 1 401 ? 22.927 -2.553 -16.146 1.00 81.81 401 PHE A C 1
ATOM 3172 O O . PHE A 1 401 ? 24.120 -2.774 -15.941 1.00 81.81 401 PHE A O 1
ATOM 3179 N N . VAL A 1 402 ? 22.518 -1.675 -17.046 1.00 77.56 402 VAL A N 1
ATOM 3180 C CA . VAL A 1 402 ? 23.478 -0.901 -17.816 1.00 77.56 402 VAL A CA 1
ATOM 3181 C C . VAL A 1 402 ? 24.272 0.022 -16.877 1.00 77.56 402 VAL A C 1
ATOM 3183 O O . VAL A 1 402 ? 23.660 0.791 -16.127 1.00 77.56 402 VAL A O 1
ATOM 3186 N N . PRO A 1 403 ? 25.618 0.039 -16.977 1.00 73.50 403 PRO A N 1
ATOM 3187 C CA . PRO A 1 403 ? 26.457 0.930 -16.189 1.00 73.50 403 PRO A CA 1
ATOM 3188 C C . PRO A 1 403 ? 26.065 2.414 -16.324 1.00 73.50 403 PRO A C 1
ATOM 3190 O O . PRO A 1 403 ? 25.723 2.876 -17.428 1.00 73.50 403 PRO A O 1
ATOM 3193 N N . PRO A 1 404 ? 26.161 3.202 -15.236 1.00 67.62 404 PRO A N 1
ATOM 3194 C CA . PRO A 1 404 ? 25.954 4.644 -15.288 1.00 67.62 404 PRO A CA 1
ATOM 3195 C C . PRO A 1 404 ? 26.862 5.346 -16.307 1.00 67.62 404 PRO A C 1
ATOM 3197 O O . PRO A 1 404 ? 28.021 4.979 -16.471 1.00 67.62 404 PRO A O 1
ATOM 3200 N N . GLY A 1 405 ? 26.336 6.368 -16.992 1.00 63.69 405 GLY A N 1
ATOM 3201 C CA . GLY A 1 405 ? 27.076 7.119 -18.020 1.00 63.69 405 GLY A CA 1
ATOM 3202 C C . GLY A 1 405 ? 27.089 6.482 -19.417 1.00 63.69 405 GLY A C 1
ATOM 3203 O O . GLY A 1 405 ? 27.652 7.062 -20.342 1.00 63.69 405 GLY A O 1
ATOM 3204 N N . THR A 1 406 ? 26.443 5.328 -19.596 1.00 68.69 406 THR A N 1
ATOM 3205 C CA . THR A 1 406 ? 26.234 4.723 -20.918 1.00 68.69 406 THR A CA 1
ATOM 3206 C C . THR A 1 406 ? 25.316 5.597 -21.775 1.00 68.69 406 THR A C 1
ATOM 3208 O O . THR A 1 406 ? 24.162 5.825 -21.410 1.00 68.69 406 THR A O 1
ATOM 3211 N N . THR A 1 407 ? 25.820 6.073 -22.914 1.00 69.81 407 THR A N 1
ATOM 3212 C CA . THR A 1 407 ? 25.036 6.782 -23.934 1.00 69.81 407 THR A CA 1
ATOM 3213 C C . THR A 1 407 ? 24.440 5.800 -24.935 1.00 69.81 407 THR A C 1
ATOM 3215 O O . THR A 1 407 ? 25.043 4.771 -25.239 1.00 69.81 407 THR A O 1
ATOM 3218 N N . TRP A 1 408 ? 23.263 6.127 -25.465 1.00 69.19 408 TRP A N 1
ATOM 3219 C CA . TRP A 1 408 ? 22.500 5.251 -26.349 1.00 69.19 408 TRP A CA 1
ATOM 3220 C C . TRP A 1 408 ? 22.176 5.916 -27.676 1.00 69.19 408 TRP A C 1
ATOM 3222 O O . TRP A 1 408 ? 21.969 7.128 -27.741 1.00 69.19 408 TRP A O 1
ATOM 3232 N N . ALA A 1 409 ? 22.070 5.101 -28.718 1.00 71.81 409 ALA A N 1
ATOM 3233 C CA . ALA A 1 409 ? 21.350 5.456 -29.927 1.00 71.81 409 ALA A CA 1
ATOM 3234 C C . ALA A 1 409 ? 20.584 4.251 -30.453 1.00 71.81 409 ALA A C 1
ATOM 3236 O O . ALA A 1 409 ? 20.973 3.110 -30.220 1.00 71.81 409 ALA A O 1
ATOM 3237 N N . LEU A 1 410 ? 19.513 4.536 -31.183 1.00 71.06 410 LEU A N 1
ATOM 3238 C CA . LEU A 1 410 ? 18.862 3.539 -32.013 1.00 71.06 410 LEU A CA 1
ATOM 3239 C C . LEU A 1 410 ? 19.797 3.210 -33.180 1.00 71.06 410 LEU A C 1
ATOM 3241 O O . LEU A 1 410 ? 20.322 4.122 -33.832 1.00 71.06 410 LEU A O 1
ATOM 3245 N N . ASP A 1 411 ? 20.030 1.928 -33.432 1.00 74.94 411 ASP A N 1
ATOM 3246 C CA . ASP A 1 411 ? 20.661 1.499 -34.673 1.00 74.94 411 ASP A CA 1
ATOM 3247 C C . ASP A 1 411 ? 19.698 1.629 -35.867 1.00 74.94 411 ASP A C 1
ATOM 3249 O O . ASP A 1 411 ? 18.626 2.234 -35.797 1.00 74.94 411 ASP A O 1
ATOM 3253 N N . ARG A 1 412 ? 20.118 1.095 -37.017 1.00 76.75 412 ARG A N 1
ATOM 3254 C CA . ARG A 1 412 ? 19.337 1.151 -38.259 1.00 76.75 412 ARG A CA 1
ATOM 3255 C C . ARG A 1 412 ? 18.042 0.345 -38.192 1.00 76.75 412 ARG A C 1
ATOM 3257 O O . ARG A 1 412 ? 17.152 0.621 -38.991 1.00 76.75 412 ARG A O 1
ATOM 3264 N N . ASP A 1 413 ? 17.957 -0.599 -37.264 1.00 75.31 413 ASP A N 1
ATOM 3265 C CA . ASP A 1 413 ? 16.817 -1.489 -37.077 1.00 75.31 413 ASP A CA 1
ATOM 3266 C C . ASP A 1 413 ? 15.902 -0.999 -35.941 1.00 75.31 413 ASP A C 1
ATOM 3268 O O . ASP A 1 413 ? 14.870 -1.607 -35.669 1.00 75.31 413 ASP A O 1
ATOM 3272 N N . GLY A 1 414 ? 16.234 0.141 -35.320 1.00 65.94 414 GLY A N 1
ATOM 3273 C CA . GLY A 1 414 ? 15.458 0.727 -34.233 1.00 65.94 414 GLY A CA 1
ATOM 3274 C C . GLY A 1 414 ? 15.759 0.113 -32.868 1.00 65.94 414 GLY A C 1
ATOM 3275 O O . GLY A 1 414 ? 14.939 0.259 -31.972 1.00 65.94 414 GLY A O 1
ATOM 3276 N N . ILE A 1 415 ? 16.906 -0.550 -32.699 1.00 66.81 415 ILE A N 1
ATOM 3277 C CA . ILE A 1 415 ? 17.304 -1.186 -31.438 1.00 66.81 415 ILE A CA 1
ATOM 3278 C C . ILE A 1 415 ? 18.212 -0.242 -30.648 1.00 66.81 415 ILE A C 1
ATOM 3280 O O . ILE A 1 415 ? 19.166 0.321 -31.192 1.00 66.81 415 ILE A O 1
ATOM 3284 N N . LEU A 1 416 ? 17.958 -0.085 -29.346 1.00 62.75 416 LEU A N 1
ATOM 3285 C CA . LEU A 1 416 ? 18.836 0.654 -28.430 1.00 62.75 416 LEU A CA 1
ATOM 3286 C C . LEU A 1 416 ? 20.210 -0.033 -28.267 1.00 62.75 416 LEU A C 1
ATOM 3288 O O . LEU A 1 416 ? 20.350 -1.050 -27.582 1.00 62.75 416 LEU A O 1
ATOM 3292 N N . VAL A 1 417 ? 21.260 0.574 -28.834 1.00 70.12 417 VAL A N 1
ATOM 3293 C CA . VAL A 1 417 ? 22.667 0.149 -28.688 1.00 70.12 417 VAL A CA 1
ATOM 3294 C C . VAL A 1 417 ? 23.525 1.207 -27.997 1.00 70.12 417 VAL A C 1
ATOM 3296 O O . VAL A 1 417 ? 23.392 2.413 -28.232 1.00 70.12 417 VAL A O 1
ATOM 3299 N N . CYS A 1 418 ? 24.426 0.751 -27.119 1.00 73.88 418 CYS A N 1
ATOM 3300 C CA . CYS A 1 418 ? 25.347 1.641 -26.409 1.00 73.88 418 CYS A CA 1
ATOM 3301 C C . CYS A 1 418 ? 26.362 2.247 -27.387 1.00 73.88 418 CYS A C 1
ATOM 3303 O O . CYS A 1 418 ? 26.976 1.546 -28.190 1.00 73.88 418 CYS A O 1
ATOM 3305 N N . GLN A 1 419 ? 26.561 3.561 -27.280 1.00 74.44 419 GLN A N 1
ATOM 3306 C CA . GLN A 1 419 ? 27.555 4.331 -28.035 1.00 74.44 419 GLN A CA 1
ATOM 3307 C C . GLN A 1 419 ? 28.906 4.441 -27.318 1.00 74.44 419 GLN A C 1
ATOM 3309 O O . GLN A 1 419 ? 29.812 5.137 -27.776 1.00 74.44 419 GLN A O 1
ATOM 3314 N N . CYS A 1 420 ? 29.041 3.793 -26.168 1.00 73.00 420 CYS A N 1
ATOM 3315 C CA . CYS A 1 420 ? 30.274 3.745 -25.407 1.00 73.00 420 CYS A CA 1
ATOM 3316 C C . CYS A 1 420 ? 31.366 3.126 -26.287 1.00 73.00 420 CYS A C 1
ATOM 3318 O O . CYS A 1 420 ? 31.175 2.061 -26.876 1.00 73.00 420 CYS A O 1
ATOM 3320 N N . VAL A 1 421 ? 32.513 3.797 -26.397 1.00 64.38 421 VAL A N 1
ATOM 3321 C CA . VAL A 1 421 ? 33.675 3.212 -27.070 1.00 64.38 421 VAL A CA 1
ATOM 3322 C C . VAL A 1 421 ? 34.103 2.013 -26.223 1.00 64.38 421 VAL A C 1
ATOM 3324 O O . VAL A 1 421 ? 34.348 2.217 -25.032 1.00 64.38 421 VAL A O 1
ATOM 3327 N N . PRO A 1 422 ? 34.161 0.781 -26.765 1.00 59.56 422 PRO A N 1
ATOM 3328 C CA . PRO A 1 422 ? 34.686 -0.343 -26.008 1.00 59.56 422 PRO A CA 1
ATOM 3329 C C . PRO A 1 422 ? 36.107 0.017 -25.587 1.00 59.56 422 PRO A C 1
ATOM 3331 O O . PRO A 1 422 ? 36.980 0.205 -26.434 1.00 59.56 422 PRO A O 1
ATOM 3334 N N . THR A 1 423 ? 36.328 0.177 -24.285 1.00 55.97 423 THR A N 1
ATOM 3335 C CA . THR A 1 423 ? 37.673 0.279 -23.732 1.00 55.97 423 THR A CA 1
ATOM 3336 C C . THR A 1 423 ? 38.366 -1.020 -24.112 1.00 55.97 423 THR A C 1
ATOM 3338 O O . THR A 1 423 ? 37.963 -2.085 -23.643 1.00 55.97 423 THR A O 1
ATOM 3341 N N . GLU A 1 424 ? 39.326 -0.955 -25.037 1.00 43.72 424 GLU A N 1
ATOM 3342 C CA . GLU A 1 424 ? 40.105 -2.125 -25.435 1.00 43.72 424 GLU A CA 1
ATOM 3343 C C . GLU A 1 424 ? 40.630 -2.798 -24.166 1.00 43.72 424 GLU A C 1
ATOM 3345 O O . GLU A 1 424 ? 41.236 -2.146 -23.314 1.00 43.72 424 GLU A O 1
ATOM 3350 N N . ALA A 1 425 ? 40.302 -4.081 -24.005 1.00 43.84 425 ALA A N 1
ATOM 3351 C CA . ALA A 1 425 ? 40.686 -4.863 -22.844 1.00 43.84 425 ALA A CA 1
ATOM 3352 C C . ALA A 1 425 ? 42.218 -4.878 -22.738 1.00 43.84 425 ALA A C 1
ATOM 3354 O O . ALA A 1 425 ? 42.887 -5.516 -23.552 1.00 43.84 425 ALA A O 1
ATOM 3355 N N . SER A 1 426 ? 42.751 -4.133 -21.768 1.00 36.50 426 SER A N 1
ATOM 3356 C CA . SER A 1 426 ? 44.170 -4.101 -21.405 1.00 36.50 426 SER A CA 1
ATOM 3357 C C . SER A 1 426 ? 44.547 -5.264 -20.504 1.00 36.50 426 SER A C 1
ATOM 3359 O O . SER A 1 426 ? 43.799 -5.460 -19.514 1.00 36.50 426 SER A O 1
#

Nearest PDB structures (foldseek):
  2ovr-assembly1_B  TM=7.475E-01  e=1.512E+00  Homo sapiens
  7t1y-assembly1_B  TM=7.737E-01  e=1.981E+00  Homo sapiens
  2ovq-assembly1_B  TM=7.346E-01  e=2.091E+00  Homo sapiens
  3mks-assembly1_B  TM=5.956E-01  e=1.154E+00  Saccharomyces cerevisiae

Foldseek 3Di:
DVVVQCVVQVCPVVVVVVVVVPDDPLQFKKKKKADQDQQQAHFFAAEPNDTFGAALQPIDIFIFGNPDALFWGQWTWDADPNDTDTDRGIHGQADPPPDQRLIDMGRPVLVLCLVQQQDQPFFADQALVRHRGDPRRLVSQLLRLDPDGQDHSNSHDPLFDLVCVCVQPVPDPDPPDQAQFDPDLPLLVVCVVVVDDRPSCVVSSCVRSLVLLVDALLQAAADDPDDDDDDDDDDDDDDDDDDDDDPLLVDDLVVNLVVLLPPAPVVLVVQLVPDVSSVCSSPVPQSVLSSLVSNCPDSPHPNVLVAFRPVPLVSLVSQQVRQVNQADDPPDPDPPDDPDDDPDDRDDRCSPPSRRPVVVSVVSLVVDSSSVSSNSSSVSSVSVSVSSNCCSVPNRNDPRYDDRPFDWDQDPVRHTHTPDDPPPDD

Solvent-accessible surface area (backbone atoms only — not comparable to full-atom values): 25188 Å² total; per-residue (Å²): 106,68,72,54,51,37,64,75,54,62,45,67,63,60,61,53,63,60,61,69,79,65,77,60,99,66,79,49,33,26,36,38,34,27,47,61,43,98,74,12,40,69,53,69,30,38,50,95,90,38,82,25,37,67,60,29,71,75,39,42,77,43,40,25,43,55,90,36,73,56,45,48,22,56,28,31,51,47,70,58,97,82,41,84,40,78,40,91,41,44,40,31,34,52,55,94,75,86,55,85,59,49,22,42,72,37,48,43,70,59,45,52,49,43,71,74,66,52,71,53,89,67,69,64,48,66,33,69,88,73,45,64,39,50,73,64,12,47,51,33,42,57,63,54,20,44,85,67,68,51,41,83,63,71,64,44,52,74,93,55,82,66,82,61,51,56,68,52,55,78,74,45,103,51,96,81,63,74,43,76,51,53,98,59,57,61,44,42,51,50,39,47,74,74,66,44,56,64,77,66,36,49,69,26,48,38,67,30,32,54,46,34,72,76,39,61,56,58,63,53,62,57,54,68,86,75,69,89,79,75,82,81,79,83,83,78,85,84,78,94,68,98,66,87,75,54,74,76,75,72,50,54,83,72,58,45,33,64,59,49,33,78,47,54,73,67,54,49,54,53,51,25,68,72,42,76,67,43,27,53,53,51,65,27,70,65,45,37,49,51,19,51,51,49,20,33,69,34,88,87,36,95,47,29,83,80,49,67,52,81,93,40,56,67,42,35,52,46,36,34,57,22,42,51,56,52,42,61,92,83,69,69,72,72,79,81,76,73,84,83,82,68,92,75,76,77,80,81,60,43,83,76,40,90,76,36,52,57,74,62,50,52,52,47,39,71,72,30,45,16,45,50,22,34,51,51,53,50,57,46,37,56,53,47,29,52,51,53,44,48,32,53,74,74,45,64,75,44,94,51,50,59,65,79,79,68,44,74,42,64,50,97,87,67,47,58,33,53,67,61,76,79,74,75,88,125

Secondary structure (DSSP, 8-state):
-HHHHHHHTTTHHHHHHTTGGG--TTTTEEEEEE-B-TTSSB--EEETTEEEBPPGGG-EEEEEE--SSTTEEEEEEEEETTEEEEEEEEEES--SSSS----EEEEHHHHHHHHHH----SPPPB-TTSSBPPHHHHHHHHHHT-SSPPPTTT---TTS--TTHHHHHTT-SSTT------S--HHHHHHHHTT--GGGGHHHHHHHTTGGGGS-TT-PPPPP----------------------GGGGS-TTHHHHHHTTS-HHHHHHHHHH-HHHHHHHS-HHHHHHHHHHHHH-TTSTTGGGSPPTT-HHHHHHHHHHHHTTSPTT-----------S--PPPPPGGGSTT--HHHHHHHHHH-HHHHHHHHHHHHHHHHHHHHHHHHHH--SSS-BPPTT--EEE-TTS-EEE--------

Radius of gyration: 26.52 Å; Cα contacts (8 Å, |Δi|>4): 562; chains: 1; bounding box: 75×59×87 Å

pLDDT: mean 77.94, std 16.59, range [33.69, 96.19]

Mean predicted aligned error: 11.15 Å